Protein AF-0000000068151097 (afdb_homodimer)

InterPro domains:
  IPR016181 Acyl-CoA N-acyltransferase [SSF55729] (2-92)

Structure (mmCIF, N/CA/C/O backbone):
data_AF-0000000068151097-model_v1
#
loop_
_entity.id
_entity.type
_entity.pdbx_description
1 polymer 'GNAT family N-acetyltransferase'
#
loop_
_atom_site.group_PDB
_atom_site.id
_atom_site.type_symbol
_atom_site.label_atom_id
_atom_site.label_alt_id
_atom_site.label_comp_id
_atom_site.label_asym_id
_atom_site.label_entity_id
_atom_site.label_seq_id
_atom_site.pdbx_PDB_ins_code
_atom_site.Cartn_x
_atom_site.Cartn_y
_atom_site.Cartn_z
_atom_site.occupancy
_atom_site.B_iso_or_equiv
_atom_site.auth_seq_id
_atom_site.auth_comp_id
_atom_site.auth_asym_id
_atom_site.auth_atom_id
_atom_site.pdbx_PDB_model_num
ATOM 1 N N . MET A 1 1 ? -23.219 -37.625 -9.234 1 50.62 1 MET A N 1
ATOM 2 C CA . MET A 1 1 ? -22.891 -36.875 -8.016 1 50.62 1 MET A CA 1
ATOM 3 C C . MET A 1 1 ? -21.594 -36.094 -8.18 1 50.62 1 MET A C 1
ATOM 5 O O . MET A 1 1 ? -20.641 -36.594 -8.773 1 50.62 1 MET A O 1
ATOM 9 N N . SER A 1 2 ? -21.594 -34.75 -8.188 1 63.09 2 SER A N 1
ATOM 10 C CA . SER A 1 2 ? -20.422 -33.875 -8.266 1 63.09 2 SER A CA 1
ATOM 11 C C . SER A 1 2 ? -19.359 -34.281 -7.242 1 63.09 2 SER A C 1
ATOM 13 O O . SER A 1 2 ? -19.688 -34.594 -6.098 1 63.09 2 SER A O 1
ATOM 15 N N . ASP A 1 3 ? -18.156 -34.688 -7.863 1 87.25 3 ASP A N 1
ATOM 16 C CA . ASP A 1 3 ? -17.109 -35.25 -7.031 1 87.25 3 ASP A CA 1
ATOM 17 C C . ASP A 1 3 ? -15.82 -34.438 -7.121 1 87.25 3 ASP A C 1
ATOM 19 O O . ASP A 1 3 ? -15.484 -33.906 -8.188 1 87.25 3 ASP A O 1
ATOM 23 N N . ILE A 1 4 ? -15.273 -34.094 -6.012 1 95.06 4 ILE A N 1
ATOM 24 C CA . ILE A 1 4 ? -13.953 -33.469 -5.914 1 95.06 4 ILE A CA 1
ATOM 25 C C . ILE A 1 4 ? -12.914 -34.562 -5.586 1 95.06 4 ILE A C 1
ATOM 27 O O . ILE A 1 4 ? -13.078 -35.312 -4.637 1 95.06 4 ILE A O 1
ATOM 31 N N . ARG A 1 5 ? -11.906 -34.688 -6.445 1 94.81 5 ARG A N 1
ATOM 32 C CA . ARG A 1 5 ? -10.859 -35.656 -6.195 1 94.81 5 ARG A CA 1
ATOM 33 C C . ARG A 1 5 ? -9.492 -35.125 -6.629 1 94.81 5 ARG A C 1
ATOM 35 O O . ARG A 1 5 ? -9.414 -34.094 -7.297 1 94.81 5 ARG A O 1
ATOM 42 N N . SER A 1 6 ? -8.453 -35.844 -6.277 1 95.62 6 SER A N 1
ATOM 43 C CA . SER A 1 6 ? -7.086 -35.469 -6.617 1 95.62 6 SER A CA 1
ATOM 44 C C . SER A 1 6 ? -6.828 -35.594 -8.117 1 95.62 6 SER A C 1
ATOM 46 O O . SER A 1 6 ? -7.332 -36.531 -8.758 1 95.62 6 SER A O 1
ATOM 48 N N . LEU A 1 7 ? -6.055 -34.75 -8.625 1 96.44 7 LEU A N 1
ATOM 49 C CA . LEU A 1 7 ? -5.656 -34.75 -10.031 1 96.44 7 LEU A CA 1
ATOM 50 C C . LEU A 1 7 ? -4.871 -36.031 -10.359 1 96.44 7 LEU A C 1
ATOM 52 O O . LEU A 1 7 ? -3.961 -36.406 -9.617 1 96.44 7 LEU A O 1
ATOM 56 N N . ALA A 1 8 ? -5.266 -36.688 -11.398 1 94.75 8 ALA A N 1
ATOM 57 C CA . ALA A 1 8 ? -4.508 -37.812 -11.977 1 94.75 8 ALA A CA 1
ATOM 58 C C . ALA A 1 8 ? -3.877 -37.406 -13.305 1 94.75 8 ALA A C 1
ATOM 60 O O . ALA A 1 8 ? -4.324 -36.438 -13.945 1 94.75 8 ALA A O 1
ATOM 61 N N . VAL A 1 9 ? -2.854 -38.125 -13.68 1 95.62 9 VAL A N 1
ATOM 62 C CA . VAL A 1 9 ? -2.127 -37.812 -14.906 1 95.62 9 VAL A CA 1
ATOM 63 C C . VAL A 1 9 ? -3.09 -37.812 -16.094 1 95.62 9 VAL A C 1
ATOM 65 O O . VAL A 1 9 ? -2.965 -36.969 -17 1 95.62 9 VAL A O 1
ATOM 68 N N . GLU A 1 10 ? -4.047 -38.656 -16.047 1 95.69 10 GLU A N 1
ATOM 69 C CA . GLU A 1 10 ? -4.988 -38.844 -17.141 1 95.69 10 GLU A CA 1
ATOM 70 C C . GLU A 1 10 ? -5.922 -37.625 -17.266 1 95.69 10 GLU A C 1
ATOM 72 O O . GLU A 1 10 ? -6.586 -37.469 -18.297 1 95.69 10 GLU A O 1
ATOM 77 N N . ASP A 1 11 ? -5.977 -36.812 -16.25 1 96.69 11 ASP A N 1
ATOM 78 C CA . ASP A 1 11 ? -6.887 -35.688 -16.219 1 96.69 11 ASP A CA 1
ATOM 79 C C . ASP A 1 11 ? -6.262 -34.469 -16.922 1 96.69 11 ASP A C 1
ATOM 81 O O . ASP A 1 11 ? -6.957 -33.5 -17.219 1 96.69 11 ASP A O 1
ATOM 85 N N . ILE A 1 12 ? -4.969 -34.469 -17.219 1 97.31 12 ILE A N 1
ATOM 86 C CA . ILE A 1 12 ? -4.184 -33.281 -17.562 1 97.31 12 ILE A CA 1
ATOM 87 C C . ILE A 1 12 ? -4.699 -32.719 -18.875 1 97.31 12 ILE A C 1
ATOM 89 O O . ILE A 1 12 ? -4.863 -31.484 -19 1 97.31 12 ILE A O 1
ATOM 93 N N . PRO A 1 13 ? -5.016 -33.531 -19.891 1 96.44 13 PRO A N 1
ATOM 94 C CA . PRO A 1 13 ? -5.551 -32.938 -21.125 1 96.44 13 PRO A CA 1
ATOM 95 C C . PRO A 1 13 ? -6.867 -32.219 -20.906 1 96.44 13 PRO A C 1
ATOM 97 O O . PRO A 1 13 ? -7.082 -31.141 -21.484 1 96.44 13 PRO A O 1
ATOM 100 N N . ALA A 1 14 ? -7.723 -32.781 -20.094 1 95.5 14 ALA A N 1
ATOM 101 C CA . ALA A 1 14 ? -9 -32.125 -19.797 1 95.5 14 ALA A CA 1
ATOM 102 C C . ALA A 1 14 ? -8.789 -30.828 -19.047 1 95.5 14 ALA A C 1
ATOM 104 O O . ALA A 1 14 ? -9.492 -29.844 -19.281 1 95.5 14 ALA A O 1
ATOM 105 N N . VAL A 1 15 ? -7.84 -30.781 -18.094 1 96.5 15 VAL A N 1
ATOM 106 C CA . VAL A 1 15 ? -7.508 -29.578 -17.328 1 96.5 15 VAL A CA 1
ATOM 107 C C . VAL A 1 15 ? -6.953 -28.516 -18.266 1 96.5 15 VAL A C 1
ATOM 109 O O . VAL A 1 15 ? -7.301 -27.344 -18.156 1 96.5 15 VAL A O 1
ATOM 112 N N . ALA A 1 16 ? -6.117 -28.938 -19.219 1 96.56 16 ALA A N 1
ATOM 113 C CA . ALA A 1 16 ? -5.559 -28.016 -20.203 1 96.56 16 ALA A CA 1
ATOM 114 C C . ALA A 1 16 ? -6.66 -27.375 -21.031 1 96.56 16 ALA A C 1
ATOM 116 O O . ALA A 1 16 ? -6.609 -26.172 -21.328 1 96.56 16 ALA A O 1
ATOM 117 N N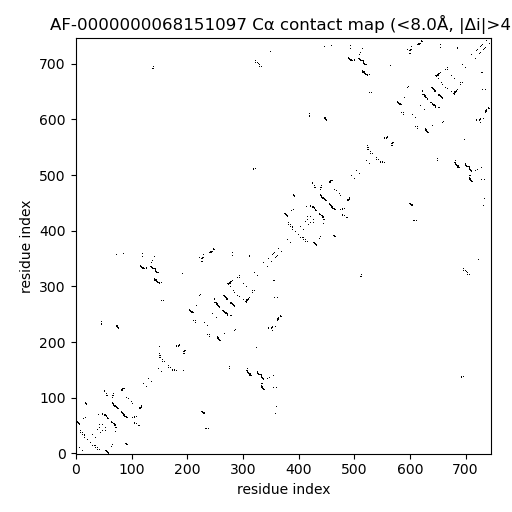 . ARG A 1 17 ? -7.625 -28.172 -21.438 1 95.06 17 ARG A N 1
ATOM 118 C CA . ARG A 1 17 ? -8.75 -27.656 -22.203 1 95.06 17 ARG A CA 1
ATOM 119 C C . ARG A 1 17 ? -9.555 -26.641 -21.391 1 95.06 17 ARG A C 1
ATOM 121 O O . ARG A 1 17 ? -9.969 -25.609 -21.906 1 95.06 17 ARG A O 1
ATOM 128 N N . LEU A 1 18 ? -9.734 -27 -20.156 1 93.75 18 LEU A N 1
ATOM 129 C CA . LEU A 1 18 ? -10.445 -26.094 -19.25 1 93.75 18 LEU A CA 1
ATOM 130 C C . LEU A 1 18 ? -9.711 -24.766 -19.109 1 93.75 18 LEU A C 1
ATOM 132 O O . LEU A 1 18 ? -10.328 -23.703 -19.094 1 93.75 18 LEU A O 1
ATOM 136 N N . PHE A 1 19 ? -8.391 -24.859 -18.969 1 93.75 19 PHE A N 1
ATOM 137 C CA . PHE A 1 19 ? -7.547 -23.672 -18.859 1 93.75 19 PHE A CA 1
ATOM 138 C C . PHE A 1 19 ? -7.715 -22.766 -20.062 1 93.75 19 PHE A C 1
ATOM 140 O O . PHE A 1 19 ? -7.887 -21.547 -19.922 1 93.75 19 PHE A O 1
ATOM 147 N N . GLN A 1 20 ? -7.684 -23.312 -21.25 1 90.62 20 GLN A N 1
ATOM 148 C CA . GLN A 1 20 ? -7.848 -22.562 -22.5 1 90.62 20 GLN A CA 1
ATOM 149 C C . GLN A 1 20 ? -9.227 -21.906 -22.562 1 90.62 20 GLN A C 1
ATOM 151 O O . GLN A 1 20 ? -9.336 -20.734 -22.922 1 90.62 20 GLN A O 1
ATOM 156 N N . LYS A 1 21 ? -10.125 -22.625 -22.156 1 89.31 21 LYS A N 1
ATOM 157 C CA . LYS A 1 21 ? -11.5 -22.125 -22.219 1 89.31 21 LYS A CA 1
ATOM 158 C C . LYS A 1 21 ? -11.727 -20.984 -21.234 1 89.31 21 LYS A C 1
ATOM 160 O O . LYS A 1 21 ? -12.266 -19.938 -21.594 1 89.31 21 LYS A O 1
ATOM 165 N N . VAL A 1 22 ? -11.258 -21.172 -20.016 1 87.06 22 VAL A N 1
ATOM 166 C CA . VAL A 1 22 ? -11.609 -20.266 -18.922 1 87.06 22 VAL A CA 1
ATOM 167 C C . VAL A 1 22 ? -10.688 -19.062 -18.938 1 87.06 22 VAL A C 1
ATOM 169 O O . VAL A 1 22 ? -11.133 -17.922 -18.766 1 87.06 22 VAL A O 1
ATOM 172 N N . PHE A 1 23 ? -9.391 -19.25 -19.156 1 85.5 23 PHE A N 1
ATOM 173 C CA . PHE A 1 23 ? -8.445 -18.156 -18.984 1 85.5 23 PHE A CA 1
ATOM 174 C C . PHE A 1 23 ? -8.062 -17.547 -20.328 1 85.5 23 PHE A C 1
ATOM 176 O O . PHE A 1 23 ? -7.703 -16.375 -20.422 1 85.5 23 PHE A O 1
ATOM 183 N N . ARG A 1 24 ? -8.172 -18.344 -21.375 1 81.5 24 ARG A N 1
ATOM 184 C CA . ARG A 1 24 ? -7.734 -17.844 -22.688 1 81.5 24 ARG A CA 1
ATOM 185 C C . ARG A 1 24 ? -8.914 -17.656 -23.625 1 81.5 24 ARG A C 1
ATOM 187 O O . ARG A 1 24 ? -8.742 -17.234 -24.766 1 81.5 24 ARG A O 1
ATOM 194 N N . ASN A 1 25 ? -10.094 -17.984 -23.188 1 85.38 25 ASN A N 1
ATOM 195 C CA . ASN A 1 25 ? -11.312 -17.859 -23.984 1 85.38 25 ASN A CA 1
ATOM 196 C C . ASN A 1 25 ? -11.156 -18.516 -25.344 1 85.38 25 ASN A C 1
ATOM 198 O O . ASN A 1 25 ? -11.477 -17.906 -26.375 1 85.38 25 ASN A O 1
ATOM 202 N N . SER A 1 26 ? -10.516 -19.578 -25.375 1 83.25 26 SER A N 1
ATOM 203 C CA . SER A 1 26 ? -10.25 -20.328 -26.609 1 83.25 26 SER A CA 1
ATOM 204 C C . SER A 1 26 ? -10.875 -21.719 -26.562 1 83.25 26 SER A C 1
ATOM 206 O O . SER A 1 26 ? -10.82 -22.391 -25.531 1 83.25 26 SER A O 1
ATOM 208 N N . ALA A 1 27 ? -11.461 -22.062 -27.641 1 85.75 27 ALA A N 1
ATOM 209 C CA . ALA A 1 27 ? -12.023 -23.406 -27.781 1 85.75 27 ALA A CA 1
ATOM 210 C C . ALA A 1 27 ? -11.062 -24.328 -28.5 1 85.75 27 ALA A C 1
ATOM 212 O O . ALA A 1 27 ? -11.367 -25.516 -28.719 1 85.75 27 ALA A O 1
ATOM 213 N N . GLU A 1 28 ? -9.961 -23.797 -28.781 1 87.06 28 GLU A N 1
ATOM 214 C CA . GLU A 1 28 ? -8.961 -24.578 -29.5 1 87.06 28 GLU A CA 1
ATOM 215 C C . GLU A 1 28 ? -8.344 -25.641 -28.594 1 87.06 28 GLU A C 1
ATOM 217 O O . GLU A 1 28 ? -8.266 -25.469 -27.375 1 87.06 28 GLU A O 1
ATOM 222 N N . GLU A 1 29 ? -8.016 -26.688 -29.281 1 91.38 29 GLU A N 1
ATOM 223 C CA . GLU A 1 29 ? -7.312 -27.734 -28.531 1 91.38 29 GLU A CA 1
ATOM 224 C C . GLU A 1 29 ? -5.977 -27.234 -28 1 91.38 29 GLU A C 1
ATOM 226 O O . GLU A 1 29 ? -5.227 -26.562 -28.719 1 91.38 29 GLU A O 1
ATOM 231 N N . PRO A 1 30 ? -5.727 -27.531 -26.75 1 93.38 30 PRO A N 1
ATOM 232 C CA . PRO A 1 30 ? -4.449 -27.094 -26.188 1 93.38 30 PRO A CA 1
ATOM 233 C C . PRO A 1 30 ? -3.248 -27.734 -26.875 1 93.38 30 PRO A C 1
ATOM 235 O O . PRO A 1 30 ? -3.287 -28.922 -27.219 1 93.38 30 PRO A O 1
ATOM 238 N N . PRO A 1 31 ? -2.229 -26.938 -27.078 1 93.06 31 PRO A N 1
ATOM 239 C CA . PRO A 1 31 ? -1.005 -27.516 -27.656 1 93.06 31 PRO A CA 1
ATOM 240 C C . PRO A 1 31 ? -0.41 -28.609 -26.766 1 93.06 31 PRO A C 1
ATOM 242 O O . PRO A 1 31 ? -0.466 -28.516 -25.547 1 93.06 31 PRO A O 1
ATOM 245 N N . PRO A 1 32 ? 0.179 -29.625 -27.422 1 94.81 32 PRO A N 1
ATOM 246 C CA . PRO A 1 32 ? 0.792 -30.719 -26.656 1 94.81 32 PRO A CA 1
ATOM 247 C C . PRO A 1 32 ? 1.829 -30.219 -25.641 1 94.81 32 PRO A C 1
ATOM 249 O O . PRO A 1 32 ? 1.938 -30.766 -24.547 1 94.81 32 PRO A O 1
ATOM 252 N N . ALA A 1 33 ? 2.512 -29.203 -26.031 1 94.5 33 ALA A N 1
ATOM 253 C CA . ALA A 1 33 ? 3.531 -28.641 -25.141 1 94.5 33 ALA A CA 1
ATOM 254 C C . ALA A 1 33 ? 2.908 -28.094 -23.875 1 94.5 33 ALA A C 1
ATOM 256 O O . ALA A 1 33 ? 3.508 -28.156 -22.797 1 94.5 33 ALA A O 1
ATOM 257 N N . PHE A 1 34 ? 1.778 -27.578 -24.062 1 95.38 34 PHE A N 1
ATOM 258 C CA . PHE A 1 34 ? 1.078 -27.031 -22.906 1 95.38 34 PHE A CA 1
ATOM 259 C C . PHE A 1 34 ? 0.619 -28.156 -21.969 1 95.38 34 PHE A C 1
ATOM 261 O O . PHE A 1 34 ? 0.739 -28.031 -20.75 1 95.38 34 PHE A O 1
ATOM 268 N N . ILE A 1 35 ? 0.115 -29.219 -22.5 1 96.56 35 ILE A N 1
ATOM 269 C CA . ILE A 1 35 ? -0.31 -30.391 -21.734 1 96.56 35 ILE A CA 1
ATOM 270 C C . ILE A 1 35 ? 0.879 -30.953 -20.953 1 96.56 35 ILE A C 1
ATOM 272 O O . ILE A 1 35 ? 0.773 -31.25 -19.766 1 96.56 35 ILE A O 1
ATOM 276 N N . GLU A 1 36 ? 1.974 -31.047 -21.672 1 96 36 GLU A N 1
ATOM 277 C CA . GLU A 1 36 ? 3.189 -31.547 -21.031 1 96 36 GLU A CA 1
ATOM 278 C C . GLU A 1 36 ? 3.65 -30.641 -19.906 1 96 36 GLU A C 1
ATOM 280 O O . GLU A 1 36 ? 4.105 -31.109 -18.859 1 96 36 GLU A O 1
ATOM 285 N N . TYR A 1 37 ? 3.543 -29.391 -20.156 1 96.38 37 TYR A N 1
ATOM 286 C CA . TYR A 1 37 ? 3.977 -28.438 -19.141 1 96.38 37 TYR A CA 1
ATOM 287 C C . TYR A 1 37 ? 3.119 -28.547 -17.891 1 96.38 37 TYR A C 1
ATOM 289 O O . TYR A 1 37 ? 3.637 -28.5 -16.766 1 96.38 37 TYR A O 1
ATOM 297 N N . LEU A 1 38 ? 1.803 -28.656 -18.047 1 96.62 38 LEU A N 1
ATOM 298 C CA . LEU A 1 38 ? 0.913 -28.797 -16.906 1 96.62 38 LEU A CA 1
ATOM 299 C C . LEU A 1 38 ? 1.241 -30.047 -16.109 1 96.62 38 LEU A C 1
ATOM 301 O O . LEU A 1 38 ? 1.192 -30.031 -14.875 1 96.62 38 LEU A O 1
ATOM 305 N N . ARG A 1 39 ? 1.545 -31.094 -16.828 1 96.31 39 ARG A N 1
ATOM 306 C CA . ARG A 1 39 ? 1.945 -32.312 -16.141 1 96.31 39 ARG A CA 1
ATOM 307 C C . ARG A 1 39 ? 3.201 -32.094 -15.312 1 96.31 39 ARG A C 1
ATOM 309 O O . ARG A 1 39 ? 3.262 -32.531 -14.148 1 96.31 39 ARG A O 1
ATOM 316 N N . GLN A 1 40 ? 4.168 -31.438 -15.898 1 95.25 40 GLN A N 1
ATOM 317 C CA . GLN A 1 40 ? 5.414 -31.156 -15.203 1 95.25 40 GLN A CA 1
ATOM 318 C C . GLN A 1 40 ? 5.172 -30.266 -13.984 1 95.25 40 GLN A C 1
ATOM 320 O O . GLN A 1 40 ? 5.723 -30.516 -12.906 1 95.25 40 GLN A O 1
ATOM 325 N N . LEU A 1 41 ? 4.355 -29.25 -14.141 1 95.88 41 LEU A N 1
ATOM 326 C CA . LEU A 1 41 ? 4.125 -28.234 -13.125 1 95.88 41 LEU A CA 1
ATOM 327 C C . LEU A 1 41 ? 3.412 -28.828 -11.914 1 95.88 41 LEU A C 1
ATOM 329 O O . LEU A 1 41 ? 3.773 -28.531 -10.773 1 95.88 41 LEU A O 1
ATOM 333 N N . TYR A 1 42 ? 2.443 -29.766 -12.156 1 96.12 42 TYR A N 1
ATOM 334 C CA . TYR A 1 42 ? 1.538 -30.141 -11.078 1 96.12 42 TYR A CA 1
ATOM 335 C C . TYR A 1 42 ? 1.849 -31.547 -10.57 1 96.12 42 TYR A C 1
ATOM 337 O O . TYR A 1 42 ? 1.416 -31.922 -9.477 1 96.12 42 TYR A O 1
ATOM 345 N N . ILE A 1 43 ? 2.594 -32.312 -11.336 1 94.19 43 ILE A N 1
ATOM 346 C CA . ILE A 1 43 ? 2.75 -33.719 -10.945 1 94.19 43 ILE A CA 1
ATOM 347 C C . ILE A 1 43 ? 4.234 -34.062 -10.805 1 94.19 43 ILE A C 1
ATOM 349 O O . ILE A 1 43 ? 4.676 -34.531 -9.75 1 94.19 43 ILE A O 1
ATOM 353 N N . ASP A 1 44 ? 5.008 -33.625 -11.766 1 93.38 44 ASP A N 1
ATOM 354 C CA . ASP A 1 44 ? 6.344 -34.219 -11.883 1 93.38 44 ASP A CA 1
ATOM 355 C C . ASP A 1 44 ? 7.395 -33.312 -11.25 1 93.38 44 ASP A C 1
ATOM 357 O O . ASP A 1 44 ? 8.5 -33.75 -10.938 1 93.38 44 ASP A O 1
ATOM 361 N N . ALA A 1 45 ? 7.109 -32.094 -11.039 1 92.75 45 ALA A N 1
ATOM 362 C CA . ALA A 1 45 ? 8.109 -31.125 -10.602 1 92.75 45 ALA A CA 1
ATOM 363 C C . ALA A 1 45 ? 8.695 -31.516 -9.25 1 92.75 45 ALA A C 1
ATOM 365 O O . ALA A 1 45 ? 7.992 -32.062 -8.398 1 92.75 45 ALA A O 1
ATOM 366 N N . PRO A 1 46 ? 9.977 -31.203 -9.07 1 93.5 46 PRO A N 1
ATOM 367 C CA . PRO A 1 46 ? 10.578 -31.453 -7.754 1 93.5 46 PRO A CA 1
ATOM 368 C C . PRO A 1 46 ? 9.852 -30.719 -6.633 1 93.5 46 PRO A C 1
ATOM 370 O O . PRO A 1 46 ? 9.414 -29.578 -6.816 1 93.5 46 PRO A O 1
ATOM 373 N N . GLY A 1 47 ? 9.719 -31.422 -5.539 1 90.25 47 GLY A N 1
ATOM 374 C CA . GLY A 1 47 ? 9.117 -30.797 -4.375 1 90.25 47 GLY A CA 1
ATOM 375 C C . GLY A 1 47 ? 7.625 -31.031 -4.27 1 90.25 47 GLY A C 1
ATOM 376 O O . GLY A 1 47 ? 7.008 -30.719 -3.25 1 90.25 47 GLY A O 1
ATOM 377 N N . ASN A 1 48 ? 7.082 -31.578 -5.328 1 89.56 48 ASN A N 1
ATOM 378 C CA . ASN A 1 48 ? 5.656 -31.891 -5.262 1 89.56 48 ASN A CA 1
ATOM 379 C C . ASN A 1 48 ? 5.348 -32.906 -4.176 1 89.56 48 ASN A C 1
ATOM 381 O O . ASN A 1 48 ? 6.086 -33.875 -4.004 1 89.56 48 ASN A O 1
ATOM 385 N N . ASP A 1 49 ? 4.402 -32.625 -3.4 1 90.19 49 ASP A N 1
ATOM 386 C CA . ASP A 1 49 ? 3.916 -33.5 -2.326 1 90.19 49 ASP A CA 1
ATOM 387 C C . ASP A 1 49 ? 2.701 -34.312 -2.775 1 90.19 49 ASP A C 1
ATOM 389 O O . ASP A 1 49 ? 1.65 -33.75 -3.08 1 90.19 49 ASP A O 1
ATOM 393 N N . PRO A 1 50 ? 2.77 -35.594 -2.76 1 88.31 50 PRO A N 1
ATOM 394 C CA . PRO A 1 50 ? 1.663 -36.438 -3.244 1 88.31 50 PRO A CA 1
ATOM 395 C C . PRO A 1 50 ? 0.4 -36.281 -2.398 1 88.31 50 PRO A C 1
ATOM 397 O O . PRO A 1 50 ? -0.692 -36.625 -2.846 1 88.31 50 PRO A O 1
ATOM 400 N N . GLU A 1 51 ? 0.538 -35.781 -1.235 1 92.94 51 GLU A N 1
ATOM 401 C CA . GLU A 1 51 ? -0.624 -35.625 -0.367 1 92.94 51 GLU A CA 1
ATOM 402 C C . GLU A 1 51 ? -1.317 -34.281 -0.624 1 92.94 51 GLU A C 1
ATOM 404 O O . GLU A 1 51 ? -2.449 -34.062 -0.186 1 92.94 51 GLU A O 1
ATOM 409 N N . ILE A 1 52 ? -0.568 -33.344 -1.228 1 94.25 52 ILE A N 1
ATOM 410 C CA . ILE A 1 52 ? -1.107 -32.031 -1.56 1 94.25 52 ILE A CA 1
ATOM 411 C C . ILE A 1 52 ? -1.152 -31.859 -3.076 1 94.25 52 ILE A C 1
ATOM 413 O O . ILE A 1 52 ? -0.257 -31.25 -3.664 1 94.25 52 ILE A O 1
ATOM 417 N N . ARG A 1 53 ? -2.156 -32.469 -3.699 1 91.44 53 ARG A N 1
ATOM 418 C CA . ARG A 1 53 ? -2.297 -32.406 -5.152 1 91.44 53 ARG A CA 1
ATOM 419 C C . ARG A 1 53 ? -3.383 -31.438 -5.566 1 91.44 53 ARG A C 1
ATOM 421 O O . ARG A 1 53 ? -4.289 -31.125 -4.785 1 91.44 53 ARG A O 1
ATOM 428 N N . PRO A 1 54 ? -3.211 -30.953 -6.777 1 97.25 54 PRO A N 1
ATOM 429 C CA . PRO A 1 54 ? -4.355 -30.234 -7.344 1 97.25 54 PRO A CA 1
ATOM 430 C C . PRO A 1 54 ? -5.633 -31.062 -7.34 1 97.25 54 PRO A C 1
ATOM 432 O O . PRO A 1 54 ? -5.578 -32.281 -7.227 1 97.25 54 PRO A O 1
ATOM 435 N N . LEU A 1 55 ? -6.734 -30.375 -7.391 1 97.62 55 LEU A N 1
ATOM 436 C CA . LEU A 1 55 ? -8.023 -31.062 -7.332 1 97.62 55 LEU A CA 1
ATOM 437 C C . LEU A 1 55 ? -8.836 -30.797 -8.594 1 97.62 55 LEU A C 1
ATOM 439 O O . LEU A 1 55 ? -8.75 -29.719 -9.18 1 97.62 55 LEU A O 1
ATOM 443 N N . VAL A 1 56 ? -9.562 -31.781 -8.984 1 96.69 56 VAL A N 1
ATOM 444 C CA . VAL A 1 56 ? -10.477 -31.641 -10.117 1 96.69 56 VAL A CA 1
ATOM 445 C C . VAL A 1 56 ? -11.914 -31.859 -9.648 1 96.69 56 VAL A C 1
ATOM 447 O O . VAL A 1 56 ? -12.156 -32.594 -8.688 1 96.69 56 VAL A O 1
ATOM 450 N N . TYR A 1 57 ? -12.758 -31.109 -10.211 1 95 57 TYR A N 1
ATOM 451 C CA . TYR A 1 57 ? -14.195 -31.234 -10.008 1 95 57 TYR A CA 1
ATOM 452 C C . TYR A 1 57 ? -14.859 -31.859 -11.227 1 95 57 TYR A C 1
ATOM 454 O O . TYR A 1 57 ? -14.742 -31.344 -12.344 1 95 57 TYR A O 1
ATOM 462 N N . SER A 1 58 ? -15.539 -33.031 -11.023 1 91.25 58 SER A N 1
ATOM 463 C CA . SER A 1 58 ? -16.281 -33.688 -12.094 1 91.25 58 SER A CA 1
ATOM 464 C C . SER A 1 58 ? -17.781 -33.469 -11.945 1 91.25 58 SER A C 1
ATOM 466 O O . SER A 1 58 ? -18.328 -33.625 -10.844 1 91.25 58 SER A O 1
ATOM 468 N N . ASN A 1 59 ? -18.297 -33.062 -13.07 1 85.19 59 ASN A N 1
ATOM 469 C CA . ASN A 1 59 ? -19.734 -32.875 -13.039 1 85.19 59 ASN A CA 1
ATOM 470 C C . ASN A 1 59 ? -20.484 -34.188 -13.109 1 85.19 59 ASN A C 1
ATOM 472 O O . ASN A 1 59 ? -19.875 -35.25 -13.055 1 85.19 59 ASN A O 1
ATOM 476 N N . ASP A 1 60 ? -21.875 -34.094 -13.242 1 80.5 60 ASP A N 1
ATOM 477 C CA . ASP A 1 60 ? -22.75 -35.25 -13.203 1 80.5 60 ASP A CA 1
ATOM 478 C C . ASP A 1 60 ? -22.484 -36.188 -14.391 1 80.5 60 ASP A C 1
ATOM 480 O O . ASP A 1 60 ? -22.703 -37.406 -14.297 1 80.5 60 ASP A O 1
ATOM 484 N N . ASP A 1 61 ? -21.953 -35.688 -15.461 1 82.88 61 ASP A N 1
ATOM 485 C CA . ASP A 1 61 ? -21.688 -36.469 -16.672 1 82.88 61 ASP A CA 1
ATOM 486 C C . ASP A 1 61 ? -20.281 -37.062 -16.625 1 82.88 61 ASP A C 1
ATOM 488 O O . ASP A 1 61 ? -19.844 -37.688 -17.594 1 82.88 61 ASP A O 1
ATOM 492 N N . GLY A 1 62 ? -19.547 -36.812 -15.547 1 82.56 62 GLY A N 1
ATOM 493 C CA . GLY A 1 62 ? -18.203 -37.312 -15.391 1 82.56 62 GLY A CA 1
ATOM 494 C C . GLY A 1 62 ? -17.141 -36.469 -16.047 1 82.56 62 GLY A C 1
ATOM 495 O O . GLY A 1 62 ? -15.969 -36.844 -16.078 1 82.56 62 GLY A O 1
ATOM 496 N N . ARG A 1 63 ? -17.531 -35.469 -16.625 1 89.19 63 ARG A N 1
ATOM 497 C CA . ARG A 1 63 ? -16.594 -34.531 -17.281 1 89.19 63 ARG A CA 1
ATOM 498 C C . ARG A 1 63 ? -16 -33.562 -16.281 1 89.19 63 ARG A C 1
ATOM 500 O O . ARG A 1 63 ? -16.703 -33.062 -15.391 1 89.19 63 ARG A O 1
ATOM 507 N N . ILE A 1 64 ? -14.672 -33.312 -16.422 1 92.94 64 ILE A N 1
ATOM 508 C CA . ILE A 1 64 ? -13.992 -32.344 -15.562 1 92.94 64 ILE A CA 1
ATOM 509 C C . ILE A 1 64 ? -14.453 -30.938 -15.898 1 92.94 64 ILE A C 1
ATOM 511 O O . ILE A 1 64 ? -14.289 -30.469 -17.031 1 92.94 64 ILE A O 1
ATOM 515 N N . SER A 1 65 ? -15.062 -30.281 -14.906 1 93.44 65 SER A N 1
ATOM 516 C CA . SER A 1 65 ? -15.594 -28.938 -15.133 1 93.44 65 SER A CA 1
ATOM 517 C C . SER A 1 65 ? -14.992 -27.938 -14.156 1 93.44 65 SER A C 1
ATOM 519 O O . SER A 1 65 ? -15.367 -26.75 -14.156 1 93.44 65 SER A O 1
ATOM 521 N N . GLY A 1 66 ? -14.133 -28.375 -13.328 1 95.44 66 GLY A N 1
ATOM 522 C CA . GLY A 1 66 ? -13.438 -27.5 -12.398 1 95.44 66 GLY A CA 1
ATOM 523 C C . GLY A 1 66 ? -12.047 -27.984 -12.047 1 95.44 66 GLY A C 1
ATOM 524 O O . GLY A 1 66 ? -11.75 -29.172 -12.18 1 95.44 66 GLY A O 1
ATOM 525 N N . PHE A 1 67 ? -11.266 -27.125 -11.617 1 96.81 67 PHE A N 1
ATOM 526 C CA . PHE A 1 67 ? -9.883 -27.422 -11.289 1 96.81 67 PHE A CA 1
ATOM 527 C C . PHE A 1 67 ? -9.312 -26.359 -10.336 1 96.81 67 PHE A C 1
ATOM 529 O O . PHE A 1 67 ? -9.617 -25.172 -10.469 1 96.81 67 PHE A O 1
ATOM 536 N N . VAL A 1 68 ? -8.539 -26.766 -9.312 1 97.31 68 VAL A N 1
ATOM 537 C CA . VAL A 1 68 ? -7.723 -25.891 -8.484 1 97.31 68 VAL A CA 1
ATOM 538 C C . VAL A 1 68 ? -6.289 -26.406 -8.43 1 97.31 68 VAL A C 1
ATOM 540 O O . VAL A 1 68 ? -6.047 -27.547 -8.031 1 97.31 68 VAL A O 1
ATOM 543 N N . GLY A 1 69 ? -5.363 -25.609 -8.953 1 96.88 69 GLY A N 1
ATOM 544 C CA . GLY A 1 69 ? -3.957 -25.984 -8.93 1 96.88 69 GLY A CA 1
ATOM 545 C C . GLY A 1 69 ? -3.334 -25.891 -7.555 1 96.88 69 GLY A C 1
ATOM 546 O O . GLY A 1 69 ? -3.758 -25.078 -6.73 1 96.88 69 GLY A O 1
ATOM 547 N N . ALA A 1 70 ? -2.332 -26.703 -7.324 1 96.56 70 ALA A N 1
ATOM 548 C CA . ALA A 1 70 ? -1.576 -26.688 -6.074 1 96.56 70 ALA A CA 1
ATOM 549 C C . ALA A 1 70 ? -0.108 -27.031 -6.32 1 96.56 70 ALA A C 1
ATOM 551 O O . ALA A 1 70 ? 0.208 -28.094 -6.855 1 96.56 70 ALA A O 1
ATOM 552 N N . ASN A 1 71 ? 0.742 -26.094 -5.988 1 96.12 71 ASN A N 1
ATOM 553 C CA . ASN A 1 71 ? 2.174 -26.375 -5.898 1 96.12 71 ASN A CA 1
ATOM 554 C C . ASN A 1 71 ? 2.656 -26.359 -4.449 1 96.12 71 ASN A C 1
ATOM 556 O O . ASN A 1 71 ? 2.232 -25.516 -3.656 1 96.12 71 ASN A O 1
ATOM 560 N N . THR A 1 72 ? 3.471 -27.312 -4.18 1 96.56 72 THR A N 1
ATOM 561 C CA . THR A 1 72 ? 3.922 -27.422 -2.797 1 96.56 72 THR A CA 1
ATOM 562 C C . THR A 1 72 ? 5.258 -26.703 -2.613 1 96.56 72 THR A C 1
ATOM 564 O O . THR A 1 72 ? 6.094 -26.688 -3.521 1 96.56 72 THR A O 1
ATOM 567 N N . LEU A 1 73 ? 5.41 -26.125 -1.517 1 96.62 73 LEU A N 1
ATOM 568 C CA . LEU A 1 73 ? 6.641 -25.453 -1.117 1 96.62 73 LEU A CA 1
ATOM 569 C C . LEU A 1 73 ? 6.965 -25.734 0.347 1 96.62 73 LEU A C 1
ATOM 571 O O . LEU A 1 73 ? 6.195 -25.359 1.238 1 96.62 73 LEU A O 1
ATOM 575 N N . ALA A 1 74 ? 8.086 -26.438 0.504 1 96.06 74 ALA A N 1
ATOM 576 C CA . ALA A 1 74 ? 8.555 -26.562 1.883 1 96.06 74 ALA A CA 1
ATOM 577 C C . ALA A 1 74 ? 8.984 -25.203 2.436 1 96.06 74 ALA A C 1
ATOM 579 O O . ALA A 1 74 ? 9.633 -24.422 1.738 1 96.06 74 ALA A O 1
ATOM 580 N N . MET A 1 75 ? 8.516 -24.906 3.66 1 97.06 75 MET A N 1
ATOM 581 C CA . MET A 1 75 ? 8.875 -23.656 4.336 1 97.06 75 MET A CA 1
ATOM 582 C C . MET A 1 75 ? 9.25 -23.922 5.793 1 97.06 75 MET A C 1
ATOM 584 O O . MET A 1 75 ? 9.195 -25.062 6.254 1 97.06 75 MET A O 1
ATOM 588 N N . THR A 1 76 ? 9.781 -22.938 6.434 1 97.56 76 THR A N 1
ATOM 589 C CA . THR A 1 76 ? 10.047 -23 7.867 1 97.56 76 THR A CA 1
ATOM 590 C C . THR A 1 76 ? 9.445 -21.797 8.586 1 97.56 76 THR A C 1
ATOM 592 O O . THR A 1 76 ? 9.32 -20.719 7.996 1 97.56 76 THR A O 1
ATOM 595 N N . TYR A 1 77 ? 8.969 -22.016 9.719 1 97.69 77 TYR A N 1
ATOM 596 C CA . TYR A 1 77 ? 8.562 -20.969 10.648 1 97.69 77 TYR A CA 1
ATOM 597 C C . TYR A 1 77 ? 9.414 -21 11.914 1 97.69 77 TYR A C 1
ATOM 599 O O . TYR A 1 77 ? 9.227 -21.859 12.773 1 97.69 77 TYR A O 1
ATOM 607 N N . ARG A 1 78 ? 10.281 -20.078 12.039 1 94.25 78 ARG A N 1
ATOM 608 C CA . ARG A 1 78 ? 11.227 -20.047 13.148 1 94.25 78 ARG A CA 1
ATOM 609 C C . ARG A 1 78 ? 11.914 -21.406 13.32 1 94.25 78 ARG A C 1
ATOM 611 O O . ARG A 1 78 ? 11.984 -21.938 14.43 1 94.25 78 ARG A O 1
ATOM 618 N N . GLY A 1 79 ? 12.25 -21.969 12.242 1 91.75 79 GLY A N 1
ATOM 619 C CA . GLY A 1 79 ? 13.008 -23.219 12.258 1 91.75 79 GLY A CA 1
ATOM 620 C C . GLY A 1 79 ? 12.133 -24.453 12.141 1 91.75 79 GLY A C 1
ATOM 621 O O . GLY A 1 79 ? 12.609 -25.531 11.781 1 91.75 79 GLY A O 1
ATOM 622 N N . ARG A 1 80 ? 10.898 -24.375 12.453 1 96.75 80 ARG A N 1
ATOM 623 C CA . ARG A 1 80 ? 9.977 -25.5 12.359 1 96.75 80 ARG A CA 1
ATOM 624 C C . ARG A 1 80 ? 9.539 -25.734 10.914 1 96.75 80 ARG A C 1
ATOM 626 O O . ARG A 1 80 ? 9.094 -24.797 10.234 1 96.75 80 ARG A O 1
ATOM 633 N N . PRO A 1 81 ? 9.594 -26.938 10.453 1 96.81 81 PRO A N 1
ATOM 634 C CA . PRO A 1 81 ? 9.203 -27.219 9.07 1 96.81 81 PRO A CA 1
ATOM 635 C C . PRO A 1 81 ? 7.703 -27.078 8.836 1 96.81 81 PRO A C 1
ATOM 637 O O . PRO A 1 81 ? 6.898 -27.422 9.703 1 96.81 81 PRO A O 1
ATOM 640 N N . LEU A 1 82 ? 7.383 -26.484 7.727 1 97.5 82 LEU A N 1
ATOM 641 C CA . LEU A 1 82 ? 6 -26.297 7.297 1 97.5 82 LEU A CA 1
ATOM 642 C C . LEU A 1 82 ? 5.785 -26.859 5.895 1 97.5 82 LEU A C 1
ATOM 644 O O . LEU A 1 82 ? 6.68 -26.781 5.051 1 97.5 82 LEU A O 1
ATOM 648 N N . ARG A 1 83 ? 4.648 -27.453 5.703 1 97.31 83 ARG A N 1
ATOM 649 C CA . ARG A 1 83 ? 4.184 -27.766 4.355 1 97.31 83 ARG A CA 1
ATOM 650 C C . ARG A 1 83 ? 3.258 -26.672 3.824 1 97.31 83 ARG A C 1
ATOM 652 O O . ARG A 1 83 ? 2.164 -26.469 4.355 1 97.31 83 ARG A O 1
ATOM 659 N N . ALA A 1 84 ? 3.732 -26.031 2.812 1 97.88 84 ALA A N 1
ATOM 660 C CA . ALA A 1 84 ? 2.9 -24.984 2.227 1 97.88 84 ALA A CA 1
ATOM 661 C C . ALA A 1 84 ? 2.365 -25.406 0.861 1 97.88 84 ALA A C 1
ATOM 663 O O . ALA A 1 84 ? 2.998 -26.188 0.157 1 97.88 84 ALA A O 1
ATOM 664 N N . ALA A 1 85 ? 1.183 -24.984 0.573 1 98.06 85 ALA A N 1
ATOM 665 C CA . ALA A 1 85 ? 0.557 -25.203 -0.726 1 98.06 85 ALA A CA 1
ATOM 666 C C . ALA A 1 85 ? 0.215 -23.891 -1.414 1 98.06 85 ALA A C 1
ATOM 668 O O . ALA A 1 85 ? -0.483 -23.047 -0.845 1 98.06 85 ALA A O 1
ATOM 669 N N . ILE A 1 86 ? 0.711 -23.672 -2.564 1 97.81 86 ILE A N 1
ATOM 670 C CA . ILE A 1 86 ? 0.44 -22.484 -3.367 1 97.81 86 ILE A CA 1
ATOM 671 C C . ILE A 1 86 ? -0.736 -22.766 -4.305 1 97.81 86 ILE A C 1
ATOM 673 O O . ILE A 1 86 ? -0.655 -23.625 -5.184 1 97.81 86 ILE A O 1
ATOM 677 N N . CYS A 1 87 ? -1.74 -22.031 -4.035 1 97.25 87 CYS A N 1
ATOM 678 C CA . CYS A 1 87 ? -2.975 -22.188 -4.797 1 97.25 87 CYS A CA 1
ATOM 679 C C . CYS A 1 87 ? -2.934 -21.359 -6.074 1 97.25 87 CYS A C 1
ATOM 681 O O . CYS A 1 87 ? -2.607 -20.172 -6.043 1 97.25 87 CYS A O 1
ATOM 683 N N . GLY A 1 88 ? -3.234 -22 -7.16 1 93.88 88 GLY A N 1
ATOM 684 C CA . GLY A 1 88 ? -3.309 -21.297 -8.43 1 93.88 88 GLY A CA 1
ATOM 685 C C . GLY A 1 88 ? -4.324 -21.891 -9.383 1 93.88 88 GLY A C 1
ATOM 686 O O . GLY A 1 88 ? -4.871 -22.969 -9.125 1 93.88 88 GLY A O 1
ATOM 687 N N . SER A 1 89 ? -4.699 -21.141 -10.414 1 92.5 89 SER A N 1
ATOM 688 C CA . SER A 1 89 ? -5.52 -21.609 -11.523 1 92.5 89 SER A CA 1
ATOM 689 C C . SER A 1 89 ? -6.852 -22.172 -11.031 1 92.5 89 SER A C 1
ATOM 691 O O . SER A 1 89 ? -7.234 -23.281 -11.391 1 92.5 89 SER A O 1
ATOM 693 N N . LEU A 1 90 ? -7.496 -21.469 -10.172 1 93.88 90 LEU A N 1
ATOM 694 C CA . LEU A 1 90 ? -8.852 -21.859 -9.797 1 93.88 90 LEU A CA 1
ATOM 695 C C . LEU A 1 90 ? -9.828 -21.578 -10.938 1 93.88 90 LEU A C 1
ATOM 697 O O . LEU A 1 90 ? -10.078 -20.422 -11.273 1 93.88 90 LEU A O 1
ATOM 701 N N . MET A 1 91 ? -10.336 -22.672 -11.5 1 93.5 91 MET A N 1
ATOM 702 C CA . MET A 1 91 ? -11.203 -22.5 -12.664 1 93.5 91 MET A CA 1
ATOM 703 C C . MET A 1 91 ? -12.398 -23.453 -12.586 1 93.5 91 MET A C 1
ATOM 705 O O . MET A 1 91 ? -12.258 -24.594 -12.172 1 93.5 91 MET A O 1
ATOM 709 N N . VAL A 1 92 ? -13.508 -22.906 -12.93 1 92.12 92 VAL A N 1
ATOM 710 C CA . VAL A 1 92 ? -14.742 -23.688 -13.023 1 92.12 92 VAL A CA 1
ATOM 711 C C . VAL A 1 92 ? -15.508 -23.297 -14.281 1 92.12 92 VAL A C 1
ATOM 713 O O . VAL A 1 92 ? -15.578 -22.109 -14.633 1 92.12 92 VAL A O 1
ATOM 716 N N . GLU A 1 93 ? -15.891 -24.266 -15.008 1 88.5 93 GLU A N 1
ATOM 717 C CA . GLU A 1 93 ? -16.75 -24.031 -16.156 1 88.5 93 GLU A CA 1
ATOM 718 C C . GLU A 1 93 ? -18.234 -24.172 -15.781 1 88.5 93 GLU A C 1
ATOM 720 O O . GLU A 1 93 ? -18.578 -25 -14.938 1 88.5 93 GLU A O 1
ATOM 725 N N . GLY A 1 94 ? -19.125 -23.391 -16.484 1 79 94 GLY A N 1
ATOM 726 C CA . GLY A 1 94 ? -20.562 -23.5 -16.297 1 79 94 GLY A CA 1
ATOM 727 C C . GLY A 1 94 ? -21.031 -22.969 -14.961 1 79 94 GLY A C 1
ATOM 728 O O . GLY A 1 94 ? -21.781 -23.641 -14.242 1 79 94 GLY A O 1
ATOM 729 N N . HIS A 1 95 ? -20.516 -21.844 -14.586 1 72.81 95 HIS A N 1
ATOM 730 C CA . HIS A 1 95 ? -20.828 -21.203 -13.312 1 72.81 95 HIS A CA 1
ATOM 731 C C . HIS A 1 95 ? -22.344 -21.062 -13.133 1 72.81 95 HIS A C 1
ATOM 733 O O . HIS A 1 95 ? -22.844 -21.172 -12.008 1 72.81 95 HIS A O 1
ATOM 739 N N . GLU A 1 96 ? -22.969 -20.922 -14.164 1 74 96 GLU A N 1
ATOM 740 C CA . GLU A 1 96 ? -24.422 -20.75 -14.102 1 74 96 GLU A CA 1
ATOM 741 C C . GLU A 1 96 ? -25.094 -22.031 -13.609 1 74 96 GLU A C 1
ATOM 743 O O . GLU A 1 96 ? -26.062 -21.984 -12.844 1 74 96 GLU A O 1
ATOM 748 N N . SER A 1 97 ? -24.609 -23.188 -14.055 1 76.06 97 SER A N 1
ATOM 749 C CA . SER A 1 97 ? -25.234 -24.469 -13.719 1 76.06 97 SER A CA 1
ATOM 750 C C . SER A 1 97 ? -24.844 -24.922 -12.32 1 76.06 97 SER A C 1
ATOM 752 O O . SER A 1 97 ? -25.609 -25.594 -11.641 1 76.06 97 SER A O 1
ATOM 754 N N . ASP A 1 98 ? -23.719 -24.594 -11.891 1 81.19 98 ASP A N 1
ATOM 755 C CA . ASP A 1 98 ? -23.234 -24.938 -10.555 1 81.19 98 ASP A CA 1
ATOM 756 C C . ASP A 1 98 ? -22.391 -23.812 -9.969 1 81.19 98 ASP A C 1
ATOM 758 O O . ASP A 1 98 ? -21.156 -23.906 -9.93 1 81.19 98 ASP A O 1
ATOM 762 N N . PRO A 1 99 ? -23.094 -22.875 -9.359 1 80.69 99 PRO A N 1
ATOM 763 C CA . PRO A 1 99 ? -22.406 -21.672 -8.898 1 80.69 99 PRO A CA 1
ATOM 764 C C . PRO A 1 99 ? -21.484 -21.922 -7.707 1 80.69 99 PRO A C 1
ATOM 766 O O . PRO A 1 99 ? -20.594 -21.125 -7.418 1 80.69 99 PRO A O 1
ATOM 769 N N . MET A 1 100 ? -21.656 -23.109 -7.035 1 86.75 100 MET A N 1
ATOM 770 C CA . MET A 1 100 ? -20.906 -23.344 -5.805 1 86.75 100 MET A CA 1
ATOM 771 C C . MET A 1 100 ? -19.703 -24.234 -6.066 1 86.75 100 MET A C 1
ATOM 773 O O . MET A 1 100 ? -18.906 -24.5 -5.156 1 86.75 100 MET A O 1
ATOM 777 N N . ALA A 1 101 ? -19.516 -24.688 -7.297 1 88.56 101 ALA A N 1
ATOM 778 C CA . ALA A 1 101 ? -18.438 -25.609 -7.621 1 88.56 101 ALA A CA 1
ATOM 779 C C . ALA A 1 101 ? -17.078 -25.031 -7.246 1 88.56 101 ALA A C 1
ATOM 781 O O . ALA A 1 101 ? -16.25 -25.703 -6.641 1 88.56 101 ALA A O 1
ATOM 782 N N . GLY A 1 102 ? -16.875 -23.781 -7.582 1 91.69 102 GLY A N 1
ATOM 783 C CA . GLY A 1 102 ? -15.633 -23.109 -7.25 1 91.69 102 GLY A CA 1
ATOM 784 C C . GLY A 1 102 ? -15.375 -23.031 -5.758 1 91.69 102 GLY A C 1
ATOM 785 O O . GLY A 1 102 ? -14.273 -23.312 -5.297 1 91.69 102 GLY A O 1
ATOM 786 N N . ALA A 1 103 ? -16.406 -22.688 -5.047 1 92.69 103 ALA A N 1
ATOM 787 C CA . ALA A 1 103 ? -16.297 -22.578 -3.596 1 92.69 103 ALA A CA 1
ATOM 788 C C . ALA A 1 103 ? -16 -23.938 -2.963 1 92.69 103 ALA A C 1
ATOM 790 O O . ALA A 1 103 ? -15.203 -24.016 -2.027 1 92.69 103 ALA A O 1
ATOM 791 N N . ARG A 1 104 ? -16.641 -24.953 -3.432 1 94.12 104 ARG A N 1
ATOM 792 C CA . ARG A 1 104 ? -16.422 -26.297 -2.916 1 94.12 104 ARG A CA 1
ATOM 793 C C . ARG A 1 104 ? -15 -26.766 -3.197 1 94.12 104 ARG A C 1
ATOM 795 O O . ARG A 1 104 ? -14.375 -27.406 -2.35 1 94.12 104 ARG A O 1
ATOM 802 N N . LEU A 1 105 ? -14.531 -26.453 -4.387 1 95.62 105 LEU A N 1
ATOM 803 C CA . LEU A 1 105 ? -13.164 -26.797 -4.766 1 95.62 105 LEU A CA 1
ATOM 804 C C . LEU A 1 105 ? -12.156 -26.125 -3.846 1 95.62 105 LEU A C 1
ATOM 806 O O . LEU A 1 105 ? -11.234 -26.766 -3.348 1 95.62 105 LEU A O 1
ATOM 810 N N . LEU A 1 106 ? -12.352 -24.859 -3.605 1 96.94 106 LEU A N 1
ATOM 811 C CA . LEU A 1 106 ? -11.43 -24.125 -2.75 1 96.94 106 LEU A CA 1
ATOM 812 C C . LEU A 1 106 ? -11.492 -24.641 -1.315 1 96.94 106 LEU A C 1
ATOM 814 O O . LEU A 1 106 ? -10.453 -24.781 -0.664 1 96.94 106 LEU A O 1
ATOM 818 N N . LYS A 1 107 ? -12.695 -24.891 -0.868 1 97 107 LYS A N 1
ATOM 819 C CA . LYS A 1 107 ? -12.859 -25.422 0.481 1 97 107 LYS A CA 1
ATOM 820 C C . LYS A 1 107 ? -12.125 -26.75 0.641 1 97 107 LYS A C 1
ATOM 822 O O . LYS A 1 107 ? -11.445 -26.984 1.649 1 97 107 LYS A O 1
ATOM 827 N N . ALA A 1 108 ? -12.289 -27.578 -0.341 1 96.81 108 ALA A N 1
ATOM 828 C CA . ALA A 1 108 ? -11.602 -28.859 -0.316 1 96.81 108 ALA A CA 1
ATOM 829 C C . ALA A 1 108 ? -10.086 -28.672 -0.313 1 96.81 108 ALA A C 1
ATOM 831 O O . ALA A 1 108 ? -9.367 -29.359 0.424 1 96.81 108 ALA A O 1
ATOM 832 N N . PHE A 1 109 ? -9.578 -27.812 -1.107 1 97.31 109 PHE A N 1
ATOM 833 C CA . PHE A 1 109 ? -8.156 -27.516 -1.155 1 97.31 109 PHE A CA 1
ATOM 834 C C . PHE A 1 109 ? -7.652 -27.047 0.207 1 97.31 109 PHE A C 1
ATOM 836 O O . PHE A 1 109 ? -6.637 -27.531 0.703 1 97.31 109 PHE A O 1
ATOM 843 N N . LEU A 1 110 ? -8.375 -26.094 0.835 1 97.69 110 LEU A N 1
ATOM 844 C CA . LEU A 1 110 ? -7.945 -25.5 2.096 1 97.69 110 LEU A CA 1
ATOM 845 C C . LEU A 1 110 ? -8.016 -26.516 3.23 1 97.69 110 LEU A C 1
ATOM 847 O O . LEU A 1 110 ? -7.363 -26.344 4.262 1 97.69 110 LEU A O 1
ATOM 851 N N . ALA A 1 111 ? -8.766 -27.562 3.033 1 96.31 111 ALA A N 1
ATOM 852 C CA . ALA A 1 111 ? -8.93 -28.594 4.051 1 96.31 111 ALA A CA 1
ATOM 853 C C . ALA A 1 111 ? -7.828 -29.656 3.949 1 96.31 111 ALA A C 1
ATOM 855 O O . ALA A 1 111 ? -7.793 -30.594 4.734 1 96.31 111 ALA A O 1
ATOM 856 N N . GLY A 1 112 ? -6.914 -29.516 2.973 1 96.38 112 GLY A N 1
ATOM 857 C CA . GLY A 1 112 ? -5.832 -30.469 2.793 1 96.38 112 GLY A CA 1
ATOM 858 C C . GLY A 1 112 ? -4.875 -30.516 3.967 1 96.38 112 GLY A C 1
ATOM 859 O O . GLY A 1 112 ? -5.074 -29.812 4.965 1 96.38 112 GLY A O 1
ATOM 860 N N . PRO A 1 113 ? -3.863 -31.297 3.902 1 96.75 113 PRO A N 1
ATOM 861 C CA . PRO A 1 113 ? -2.967 -31.531 5.035 1 96.75 113 PRO A CA 1
ATOM 862 C C . PRO A 1 113 ? -1.914 -30.438 5.203 1 96.75 113 PRO A C 1
ATOM 864 O O . PRO A 1 113 ? -1.136 -30.469 6.16 1 96.75 113 PRO A O 1
ATOM 867 N N . GLN A 1 114 ? -1.832 -29.516 4.336 1 97.75 114 GLN A N 1
ATOM 868 C CA . GLN A 1 114 ? -0.827 -28.469 4.414 1 97.75 114 GLN A CA 1
ATOM 869 C C . GLN A 1 114 ? -1.035 -27.594 5.648 1 97.75 114 GLN A C 1
ATOM 871 O O . GLN A 1 114 ? -2.16 -27.453 6.129 1 97.75 114 GLN A O 1
ATOM 876 N N . ASP A 1 115 ? 0.09 -27 6.098 1 98 115 ASP A N 1
ATOM 877 C CA . ASP A 1 115 ? 0.075 -26.094 7.246 1 98 115 ASP A CA 1
ATOM 878 C C . ASP A 1 115 ? -0.302 -24.688 6.824 1 98 115 ASP A C 1
ATOM 880 O O . ASP A 1 115 ? -0.817 -23.906 7.629 1 98 115 ASP A O 1
ATOM 884 N N . LEU A 1 116 ? 0.027 -24.391 5.605 1 98.19 116 LEU A N 1
ATOM 885 C CA . LEU A 1 116 ? -0.103 -23.047 5.078 1 98.19 116 LEU A CA 1
ATOM 886 C C . LEU A 1 116 ? -0.542 -23.062 3.619 1 98.19 116 LEU A C 1
ATOM 888 O O . LEU A 1 116 ? -0.007 -23.844 2.818 1 98.19 116 LEU A O 1
ATOM 892 N N . SER A 1 117 ? -1.575 -22.328 3.295 1 98.5 117 SER A N 1
ATOM 893 C CA . SER A 1 117 ? -2.01 -22.141 1.916 1 98.5 117 SER A CA 1
ATOM 894 C C . SER A 1 117 ? -1.948 -20.672 1.515 1 98.5 117 SER A C 1
ATOM 896 O O . SER A 1 117 ? -2.279 -19.781 2.311 1 98.5 117 SER A O 1
ATOM 898 N N . PHE A 1 118 ? -1.424 -20.391 0.306 1 98.38 118 PHE A N 1
ATOM 899 C CA . PHE A 1 118 ? -1.48 -19 -0.128 1 98.38 118 PHE A CA 1
ATOM 900 C C . PHE A 1 118 ? -1.556 -18.906 -1.647 1 98.38 118 PHE A C 1
ATOM 902 O O . PHE A 1 118 ? -1.315 -19.906 -2.346 1 98.38 118 PHE A O 1
ATOM 909 N N . SER A 1 119 ? -2.068 -17.828 -2.109 1 97.81 119 SER A N 1
ATOM 910 C CA . SER A 1 119 ? -2.133 -17.484 -3.525 1 97.81 119 SER A CA 1
ATOM 911 C C . SER A 1 119 ? -1.664 -16.047 -3.768 1 97.81 119 SER A C 1
ATOM 913 O O . SER A 1 119 ? -1.934 -15.156 -2.961 1 97.81 119 SER A O 1
ATOM 915 N N . GLU A 1 120 ? -0.938 -15.875 -4.84 1 95.25 120 GLU A N 1
ATOM 916 C CA . GLU A 1 120 ? -0.415 -14.562 -5.211 1 95.25 120 GLU A CA 1
ATOM 917 C C . GLU A 1 120 ? -1.329 -13.867 -6.215 1 95.25 120 GLU A C 1
ATOM 919 O O . GLU A 1 120 ? -1.349 -12.641 -6.297 1 95.25 120 GLU A O 1
ATOM 924 N N . THR A 1 121 ? -2.121 -14.594 -6.918 1 93.19 121 THR A N 1
ATOM 925 C CA . THR A 1 121 ? -2.828 -14.062 -8.078 1 93.19 121 THR A CA 1
ATOM 926 C C . THR A 1 121 ? -4.336 -14.195 -7.898 1 93.19 121 THR A C 1
ATOM 928 O O . THR A 1 121 ? -5.066 -14.438 -8.867 1 93.19 121 THR A O 1
ATOM 931 N N . ALA A 1 122 ? -4.828 -14.109 -6.719 1 93.75 122 ALA A N 1
ATOM 932 C CA . ALA A 1 122 ? -6.258 -14.273 -6.469 1 93.75 122 ALA A CA 1
ATOM 933 C C . ALA A 1 122 ? -7.055 -13.133 -7.098 1 93.75 122 ALA A C 1
ATOM 935 O O . ALA A 1 122 ? -6.797 -11.961 -6.82 1 93.75 122 ALA A O 1
ATOM 936 N N . SER A 1 123 ? -7.973 -13.555 -8.031 1 89.75 123 SER A N 1
ATOM 937 C CA . SER A 1 123 ? -8.914 -12.586 -8.578 1 89.75 123 SER A CA 1
ATOM 938 C C . SER A 1 123 ? -9.859 -12.062 -7.5 1 89.75 123 SER A C 1
ATOM 940 O O . SER A 1 123 ? -9.828 -12.523 -6.359 1 89.75 123 SER A O 1
ATOM 942 N N . GLU A 1 124 ? -10.688 -11.078 -7.871 1 86.5 124 GLU A N 1
ATOM 943 C CA . GLU A 1 124 ? -11.664 -10.531 -6.926 1 86.5 124 GLU A CA 1
ATOM 944 C C . GLU A 1 124 ? -12.609 -11.617 -6.426 1 86.5 124 GLU A C 1
ATOM 946 O O . GLU A 1 124 ? -12.852 -11.727 -5.219 1 86.5 124 GLU A O 1
ATOM 951 N N . VAL A 1 125 ? -13.039 -12.43 -7.324 1 86.31 125 VAL A N 1
ATOM 952 C CA . VAL A 1 125 ? -13.961 -13.508 -6.992 1 86.31 125 VAL A CA 1
ATOM 953 C C . VAL A 1 125 ? -13.266 -14.523 -6.086 1 86.31 125 VAL A C 1
ATOM 955 O O . VAL A 1 125 ? -13.812 -14.914 -5.051 1 86.31 125 VAL A O 1
ATOM 958 N N . SER A 1 126 ? -12.078 -14.898 -6.477 1 91.88 126 SER A N 1
ATOM 959 C CA . SER A 1 126 ? -11.32 -15.859 -5.676 1 91.88 126 SER A CA 1
ATOM 960 C C . SER A 1 126 ? -11.016 -15.297 -4.289 1 91.88 126 SER A C 1
ATOM 962 O O . SER A 1 126 ? -11.078 -16.031 -3.295 1 91.88 126 SER A O 1
ATOM 964 N N . THR A 1 127 ? -10.711 -14.055 -4.223 1 93.06 127 THR A N 1
ATOM 965 C CA . THR A 1 127 ? -10.414 -13.406 -2.949 1 93.06 127 THR A CA 1
ATOM 966 C C . THR A 1 127 ? -11.625 -13.469 -2.021 1 93.06 127 THR A C 1
ATOM 968 O O . THR A 1 127 ? -11.492 -13.766 -0.833 1 93.06 127 THR A O 1
ATOM 971 N N . GLN A 1 128 ? -12.789 -13.188 -2.564 1 89.69 128 GLN A N 1
ATOM 972 C CA . GLN A 1 128 ? -14.008 -13.266 -1.768 1 89.69 128 GLN A CA 1
ATOM 973 C C . GLN A 1 128 ? -14.227 -14.68 -1.236 1 89.69 128 GLN A C 1
ATOM 975 O O . GLN A 1 128 ? -14.609 -14.867 -0.077 1 89.69 128 GLN A O 1
ATOM 980 N N . MET A 1 129 ? -13.977 -15.641 -2.053 1 93.25 129 MET A N 1
ATOM 981 C CA . MET A 1 129 ? -14.117 -17.031 -1.631 1 93.25 129 MET A CA 1
ATOM 982 C C . MET A 1 129 ? -13.141 -17.359 -0.503 1 93.25 129 MET A C 1
ATOM 984 O O . MET A 1 129 ? -13.523 -17.984 0.49 1 93.25 129 MET A O 1
ATOM 988 N N . TRP A 1 130 ? -11.875 -16.938 -0.677 1 95.81 130 TRP A N 1
ATOM 989 C CA . TRP A 1 130 ? -10.859 -17.141 0.349 1 95.81 130 TRP A CA 1
ATOM 990 C C . TRP A 1 130 ? -11.297 -16.547 1.68 1 95.81 130 TRP A C 1
ATOM 992 O O . TRP A 1 130 ? -11.195 -17.188 2.725 1 95.81 130 TRP A O 1
ATOM 1002 N N . THR A 1 131 ? -11.773 -15.305 1.612 1 92.75 131 THR A N 1
ATOM 1003 C CA . THR A 1 131 ? -12.133 -14.586 2.828 1 92.75 131 THR A CA 1
ATOM 1004 C C . THR A 1 131 ? -13.312 -15.258 3.525 1 92.75 131 THR A C 1
ATOM 1006 O O . THR A 1 131 ? -13.352 -15.328 4.754 1 92.75 131 THR A O 1
ATOM 1009 N N . LYS A 1 132 ? -14.25 -15.773 2.773 1 93.38 132 LYS A N 1
ATOM 1010 C CA . LYS A 1 132 ? -15.398 -16.484 3.338 1 93.38 132 LYS A CA 1
ATOM 1011 C C . LYS A 1 132 ? -14.961 -17.781 4.008 1 93.38 132 LYS A C 1
ATOM 1013 O O . LYS A 1 132 ? -15.68 -18.312 4.859 1 93.38 132 LYS A O 1
ATOM 1018 N N . LEU A 1 133 ? -13.82 -18.281 3.594 1 95.56 133 LEU A N 1
ATOM 1019 C CA . LEU A 1 133 ? -13.281 -19.516 4.16 1 95.56 133 LEU A CA 1
ATOM 1020 C C . LEU A 1 133 ? -12.164 -19.203 5.148 1 95.56 133 LEU A C 1
ATOM 1022 O O . LEU A 1 133 ? -11.234 -20 5.305 1 95.56 133 LEU A O 1
ATOM 1026 N N . ARG A 1 134 ? -12.117 -17.969 5.68 1 94.19 134 ARG A N 1
ATOM 1027 C CA . ARG A 1 134 ? -11.25 -17.516 6.77 1 94.19 134 ARG A CA 1
ATOM 1028 C C . ARG A 1 134 ? -9.828 -17.281 6.273 1 94.19 134 ARG A C 1
ATOM 1030 O O . ARG A 1 134 ? -8.883 -17.312 7.059 1 94.19 134 ARG A O 1
ATOM 1037 N N . GLY A 1 135 ? -9.742 -17.141 4.965 1 96.25 135 GLY A N 1
ATOM 1038 C CA . GLY A 1 135 ? -8.484 -16.625 4.441 1 96.25 135 GLY A CA 1
ATOM 1039 C C . GLY A 1 135 ? -8.281 -15.148 4.707 1 96.25 135 GLY A C 1
ATOM 1040 O O . GLY A 1 135 ? -9.25 -14.414 4.914 1 96.25 135 GLY A O 1
ATOM 1041 N N . ALA A 1 136 ? -7 -14.758 4.723 1 95.44 136 ALA A N 1
ATOM 1042 C CA . ALA A 1 136 ? -6.668 -13.359 4.957 1 95.44 136 ALA A CA 1
ATOM 1043 C C . ALA A 1 136 ? -6.043 -12.727 3.713 1 95.44 136 ALA A C 1
ATOM 1045 O O . ALA A 1 136 ? -5.219 -13.352 3.043 1 95.44 136 ALA A O 1
ATOM 1046 N N . VAL A 1 137 ? -6.531 -11.57 3.416 1 94.62 137 VAL A N 1
ATOM 1047 C CA . VAL A 1 137 ? -5.902 -10.789 2.359 1 94.62 137 VAL A CA 1
ATOM 1048 C C . VAL A 1 137 ? -4.703 -10.031 2.922 1 94.62 137 VAL A C 1
ATOM 1050 O O . VAL A 1 137 ? -4.77 -9.469 4.02 1 94.62 137 VAL A O 1
ATOM 1053 N N . LEU A 1 138 ? -3.611 -10.023 2.207 1 95.88 138 LEU A N 1
ATOM 1054 C CA . LEU A 1 138 ? -2.4 -9.32 2.605 1 95.88 138 LEU A CA 1
ATOM 1055 C C . LEU A 1 138 ? -2.158 -8.109 1.712 1 95.88 138 LEU A C 1
ATOM 1057 O O . LEU A 1 138 ? -1.463 -8.203 0.699 1 95.88 138 LEU A O 1
ATOM 1061 N N . PRO A 1 139 ? -2.598 -6.957 2.109 1 93.31 139 PRO A N 1
ATOM 1062 C CA . PRO A 1 139 ? -2.545 -5.789 1.229 1 93.31 139 PRO A CA 1
ATOM 1063 C C . PRO A 1 139 ? -1.118 -5.398 0.851 1 93.31 139 PRO A C 1
ATOM 1065 O O . PRO A 1 139 ? -0.857 -5.039 -0.3 1 93.31 139 PRO A O 1
ATOM 1068 N N . GLN A 1 140 ? -0.201 -5.488 1.761 1 93.5 140 GLN A N 1
ATOM 1069 C CA . GLN A 1 140 ? 1.174 -5.055 1.529 1 93.5 140 GLN A CA 1
ATOM 1070 C C . GLN A 1 140 ? 1.873 -5.965 0.521 1 93.5 140 GLN A C 1
ATOM 1072 O O . GLN A 1 140 ? 2.941 -5.621 0.008 1 93.5 140 GLN A O 1
ATOM 1077 N N . TYR A 1 141 ? 1.233 -7.148 0.27 1 96.44 141 TYR A N 1
ATOM 1078 C CA . TYR A 1 141 ? 1.768 -8.094 -0.7 1 96.44 141 TYR A CA 1
ATOM 1079 C C . TYR A 1 141 ? 0.998 -8.023 -2.014 1 96.44 141 TYR A C 1
ATOM 1081 O O . TYR A 1 141 ? 1.318 -8.742 -2.967 1 96.44 141 TYR A O 1
ATOM 1089 N N . SER A 1 142 ? -0.071 -7.148 -2.049 1 95.38 142 SER A N 1
ATOM 1090 C CA . SER A 1 142 ? -1.065 -7.289 -3.107 1 95.38 142 SER A CA 1
ATOM 1091 C C . SER A 1 142 ? -1.016 -6.113 -4.074 1 95.38 142 SER A C 1
ATOM 1093 O O . SER A 1 142 ? -1.896 -5.961 -4.922 1 95.38 142 SER A O 1
ATOM 1095 N N . LEU A 1 143 ? 0.028 -5.246 -3.953 1 94.56 143 LEU A N 1
ATOM 1096 C CA . LEU A 1 143 ? 0.129 -4.117 -4.867 1 94.56 143 LEU A CA 1
ATOM 1097 C C . LEU A 1 143 ? 1.194 -4.367 -5.93 1 94.56 143 LEU A C 1
ATOM 1099 O O . LEU A 1 143 ? 2.252 -4.926 -5.633 1 94.56 143 LEU A O 1
ATOM 1103 N N . ASP A 1 144 ? 0.832 -3.988 -7.133 1 94 144 ASP A N 1
ATOM 1104 C CA . ASP A 1 144 ? 1.83 -3.887 -8.195 1 94 144 ASP A CA 1
ATOM 1105 C C . ASP A 1 144 ? 2.398 -2.471 -8.281 1 94 144 ASP A C 1
ATOM 1107 O O . ASP A 1 144 ? 1.658 -1.492 -8.164 1 94 144 ASP A O 1
ATOM 1111 N N . TRP A 1 145 ? 3.66 -2.396 -8.352 1 94.88 145 TRP A N 1
ATOM 1112 C CA . TRP A 1 145 ? 4.297 -1.087 -8.43 1 94.88 145 TRP A CA 1
ATOM 1113 C C . TRP A 1 145 ? 4.887 -0.846 -9.812 1 94.88 145 TRP A C 1
ATOM 1115 O O . TRP A 1 145 ? 5.242 -1.794 -10.516 1 94.88 145 TRP A O 1
ATOM 1125 N N . ILE A 1 146 ? 4.918 0.403 -10.242 1 93 146 ILE A N 1
ATOM 1126 C CA . ILE A 1 146 ? 5.457 0.801 -11.539 1 93 146 ILE A CA 1
ATOM 1127 C C . ILE A 1 146 ? 6.301 2.064 -11.375 1 93 146 ILE A C 1
ATOM 1129 O O . ILE A 1 146 ? 5.875 3.027 -10.734 1 93 146 ILE A O 1
ATOM 1133 N N . ARG A 1 147 ? 7.461 2.008 -11.82 1 93.69 147 ARG A N 1
ATOM 1134 C CA . ARG A 1 147 ? 8.336 3.166 -11.945 1 93.69 147 ARG A CA 1
ATOM 1135 C C . ARG A 1 147 ? 8.625 3.486 -13.406 1 93.69 147 ARG A C 1
ATOM 1137 O O . ARG A 1 147 ? 9.281 2.713 -14.102 1 93.69 147 ARG A O 1
ATOM 1144 N N . VAL A 1 148 ? 8.148 4.598 -13.883 1 88.62 148 VAL A N 1
ATOM 1145 C CA . VAL A 1 148 ? 8.367 5.012 -15.266 1 88.62 148 VAL A CA 1
ATOM 1146 C C . VAL A 1 148 ? 9.758 5.617 -15.414 1 88.62 148 VAL A C 1
ATOM 1148 O O . VAL A 1 148 ? 10.164 6.465 -14.609 1 88.62 148 VAL A O 1
ATOM 1151 N N . ILE A 1 149 ? 10.469 5.141 -16.328 1 85.94 149 ILE A N 1
ATOM 1152 C CA . ILE A 1 149 ? 11.82 5.625 -16.578 1 85.94 149 ILE A CA 1
ATOM 1153 C C . ILE A 1 149 ? 11.82 6.535 -17.812 1 85.94 149 ILE A C 1
ATOM 1155 O O . ILE A 1 149 ? 12.406 7.621 -17.781 1 85.94 149 ILE A O 1
ATOM 1159 N N . ARG A 1 150 ? 11.156 6.094 -18.891 1 83.19 150 ARG A N 1
ATOM 1160 C CA . ARG A 1 150 ? 11.031 6.797 -20.156 1 83.19 150 ARG A CA 1
ATOM 1161 C C . ARG A 1 150 ? 9.562 6.98 -20.531 1 83.19 150 ARG A C 1
ATOM 1163 O O . ARG A 1 150 ? 8.984 6.137 -21.219 1 83.19 150 ARG A O 1
ATOM 1170 N N . PRO A 1 151 ? 8.938 8.117 -20.125 1 75.62 151 PRO A N 1
ATOM 1171 C CA . PRO A 1 151 ? 7.488 8.297 -20.25 1 75.62 151 PRO A CA 1
ATOM 1172 C C . PRO A 1 151 ? 6.996 8.109 -21.688 1 75.62 151 PRO A C 1
ATOM 1174 O O . PRO A 1 151 ? 5.938 7.516 -21.906 1 75.62 151 PRO A O 1
ATOM 1177 N N . ALA A 1 152 ? 7.723 8.602 -22.641 1 69.5 152 ALA A N 1
ATOM 1178 C CA . ALA A 1 152 ? 7.281 8.453 -24.031 1 69.5 152 ALA A CA 1
ATOM 1179 C C . ALA A 1 152 ? 7.344 6.992 -24.469 1 69.5 152 ALA A C 1
ATOM 1181 O O . ALA A 1 152 ? 6.402 6.48 -25.078 1 69.5 152 ALA A O 1
ATOM 1182 N N . SER A 1 153 ? 8.453 6.379 -24.172 1 67.31 153 SER A N 1
ATOM 1183 C CA . SER A 1 153 ? 8.586 4.961 -24.484 1 67.31 153 SER A CA 1
ATOM 1184 C C . SER A 1 153 ? 7.574 4.125 -23.719 1 67.31 153 SER A C 1
ATOM 1186 O O . SER A 1 153 ? 7.047 3.141 -24.234 1 67.31 153 SER A O 1
ATOM 1188 N N . PHE A 1 154 ? 7.363 4.59 -22.625 1 72.19 154 PHE A N 1
ATOM 1189 C CA . PHE A 1 154 ? 6.391 3.889 -21.797 1 72.19 154 PHE A CA 1
ATOM 1190 C C . PHE A 1 154 ? 4.988 4.02 -22.375 1 72.19 154 PHE A C 1
ATOM 1192 O O . PHE A 1 154 ? 4.238 3.045 -22.422 1 72.19 154 PHE A O 1
ATOM 1199 N N . GLY A 1 155 ? 4.637 5.207 -22.656 1 68.06 155 GLY A N 1
ATOM 1200 C CA . GLY A 1 155 ? 3.365 5.395 -23.344 1 68.06 155 GLY A CA 1
ATOM 1201 C C . GLY A 1 155 ? 3.219 4.531 -24.578 1 68.06 155 GLY A C 1
ATOM 1202 O O . GLY A 1 155 ? 2.15 3.963 -24.828 1 68.06 155 GLY A O 1
ATOM 1203 N N . LEU A 1 156 ? 4.266 4.457 -25.328 1 60 156 LEU A N 1
ATOM 1204 C CA . LEU A 1 156 ? 4.266 3.625 -26.516 1 60 156 LEU A CA 1
ATOM 1205 C C . LEU A 1 156 ? 4.094 2.152 -26.156 1 60 156 LEU A C 1
ATOM 1207 O O . LEU A 1 156 ? 3.365 1.424 -26.828 1 60 156 LEU A O 1
ATOM 1211 N N . ASP A 1 157 ? 4.738 1.842 -25.172 1 64.62 157 ASP A N 1
ATOM 1212 C CA . ASP A 1 157 ? 4.652 0.454 -24.719 1 64.62 157 ASP A CA 1
ATOM 1213 C C . ASP A 1 157 ? 3.23 0.103 -24.297 1 64.62 157 ASP A C 1
ATOM 1215 O O . ASP A 1 157 ? 2.744 -0.997 -24.562 1 64.62 157 ASP A O 1
ATOM 1219 N N . LEU A 1 158 ? 2.562 1.009 -23.641 1 64.31 158 LEU A N 1
ATOM 1220 C CA . LEU A 1 158 ? 1.185 0.807 -23.219 1 64.31 158 LEU A CA 1
ATOM 1221 C C . LEU A 1 158 ? 0.256 0.643 -24.406 1 64.31 158 LEU A C 1
ATOM 1223 O O . LEU A 1 158 ? -0.666 -0.176 -24.375 1 64.31 158 LEU A O 1
ATOM 1227 N N . VAL A 1 159 ? 0.588 1.445 -25.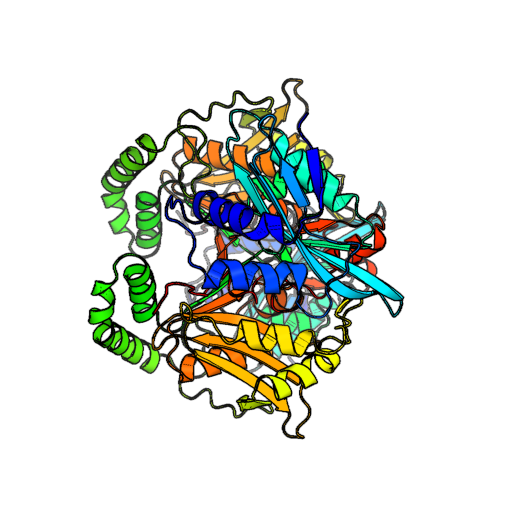375 1 53.91 159 VAL A N 1
ATOM 1228 C CA . VAL A 1 159 ? -0.232 1.415 -26.578 1 53.91 159 VAL A CA 1
ATOM 1229 C C . VAL A 1 159 ? 0.097 0.168 -27.391 1 53.91 159 VAL A C 1
ATOM 1231 O O . VAL A 1 159 ? -0.801 -0.479 -27.938 1 53.91 159 VAL A O 1
ATOM 1234 N N . ALA A 1 160 ? 1.324 -0.16 -27.453 1 54.03 160 ALA A N 1
ATOM 1235 C CA . ALA A 1 160 ? 1.793 -1.291 -28.25 1 54.03 160 ALA A CA 1
ATOM 1236 C C . ALA A 1 160 ? 1.251 -2.609 -27.703 1 54.03 160 ALA A C 1
ATOM 1238 O O . ALA A 1 160 ? 1.061 -3.568 -28.453 1 54.03 160 ALA A O 1
ATOM 1239 N N . SER A 1 161 ? 1.083 -2.641 -26.469 1 57.09 161 SER A N 1
ATOM 1240 C CA . SER A 1 161 ? 0.516 -3.848 -25.875 1 57.09 161 SER A CA 1
ATOM 1241 C C . SER A 1 161 ? -0.912 -4.082 -26.359 1 57.09 161 SER A C 1
ATOM 1243 O O . SER A 1 161 ? -1.4 -5.215 -26.344 1 57.09 161 SER A O 1
ATOM 1245 N N . ARG A 1 162 ? -1.528 -2.984 -26.812 1 54.94 162 ARG A N 1
ATOM 1246 C CA . ARG A 1 162 ? -2.904 -3.062 -27.297 1 54.94 162 ARG A CA 1
ATOM 1247 C C . ARG A 1 162 ? -2.955 -3.035 -28.812 1 54.94 162 ARG A C 1
ATOM 1249 O O . ARG A 1 162 ? -3.861 -3.613 -29.422 1 54.94 162 ARG A O 1
ATOM 1256 N N . PHE A 1 163 ? -2.004 -2.139 -29.297 1 51.69 163 PHE A N 1
ATOM 1257 C CA . PHE A 1 163 ? -1.927 -1.973 -30.75 1 51.69 163 PHE A CA 1
ATOM 1258 C C . PHE A 1 163 ? -0.517 -2.256 -31.25 1 51.69 163 PHE A C 1
ATOM 1260 O O . PHE A 1 163 ? 0.342 -1.372 -31.234 1 51.69 163 PHE A O 1
ATOM 1267 N N . GLY A 1 164 ? -0.135 -3.408 -31.594 1 49.09 164 GLY A N 1
ATOM 1268 C CA . GLY A 1 164 ? 1.16 -3.934 -32 1 49.09 164 GLY A CA 1
ATOM 1269 C C . GLY A 1 164 ? 1.925 -2.998 -32.906 1 49.09 164 GLY A C 1
ATOM 1270 O O . GLY A 1 164 ? 3.092 -2.691 -32.656 1 49.09 164 GLY A O 1
ATOM 1271 N N . PRO A 1 165 ? 1.314 -2.418 -33.938 1 49.84 165 PRO A N 1
ATOM 1272 C CA . PRO A 1 165 ? 2.051 -1.598 -34.906 1 49.84 165 PRO A CA 1
ATOM 1273 C C . PRO A 1 165 ? 2.59 -0.308 -34.312 1 49.84 165 PRO A C 1
ATOM 1275 O O . PRO A 1 165 ? 3.471 0.335 -34.875 1 49.84 165 PRO A O 1
ATOM 1278 N N . ALA A 1 166 ? 2.1 0.035 -33.25 1 50.66 166 ALA A N 1
ATOM 1279 C CA . ALA A 1 166 ? 2.549 1.264 -32.594 1 50.66 166 ALA A CA 1
ATOM 1280 C C . ALA A 1 166 ? 4.004 1.147 -32.156 1 50.66 166 ALA A C 1
ATOM 1282 O O . ALA A 1 166 ? 4.664 2.158 -31.891 1 50.66 166 ALA A O 1
ATOM 1283 N N . ARG A 1 167 ? 4.539 -0.015 -32.156 1 57.19 167 ARG A N 1
ATOM 1284 C CA . ARG A 1 167 ? 5.926 -0.257 -31.75 1 57.19 167 ARG A CA 1
ATOM 1285 C C . ARG A 1 167 ? 6.895 0.406 -32.719 1 57.19 167 ARG A C 1
ATOM 1287 O O . ARG A 1 167 ? 8.016 0.754 -32.344 1 57.19 167 ARG A O 1
ATOM 1294 N N . ALA A 1 168 ? 6.375 0.626 -33.875 1 52.34 168 ALA A N 1
ATOM 1295 C CA . ALA A 1 168 ? 7.215 1.238 -34.906 1 52.34 168 ALA A CA 1
ATOM 1296 C C . ALA A 1 168 ? 7.57 2.676 -34.531 1 52.34 168 ALA A C 1
ATOM 1298 O O . ALA A 1 168 ? 8.539 3.234 -35.062 1 52.34 168 ALA A O 1
ATOM 1299 N N . LEU A 1 169 ? 6.801 3.258 -33.688 1 53.44 169 LEU A N 1
ATOM 1300 C CA . LEU A 1 169 ? 7.051 4.633 -33.281 1 53.44 169 LEU A CA 1
ATOM 1301 C C . LEU A 1 169 ? 8.086 4.684 -32.156 1 53.44 169 LEU A C 1
ATOM 1303 O O . LEU A 1 169 ? 8.359 5.75 -31.609 1 53.44 169 LEU A O 1
ATOM 1307 N N . GLY A 1 170 ? 8.688 3.654 -31.906 1 54.22 170 GLY A N 1
ATOM 1308 C CA . GLY A 1 170 ? 9.664 3.457 -30.844 1 54.22 170 GLY A CA 1
ATOM 1309 C C . GLY A 1 170 ? 10.82 4.445 -30.906 1 54.22 170 GLY A C 1
ATOM 1310 O O . GLY A 1 170 ? 11.125 5.105 -29.906 1 54.22 170 GLY A O 1
ATOM 1311 N N . PRO A 1 171 ? 11.383 4.543 -32.094 1 52.75 171 PRO A N 1
ATOM 1312 C CA . PRO A 1 171 ? 12.539 5.441 -32.188 1 52.75 171 PRO A CA 1
ATOM 1313 C C . PRO A 1 171 ? 12.195 6.883 -31.797 1 52.75 171 PRO A C 1
ATOM 1315 O O . PRO A 1 171 ? 13.016 7.578 -31.203 1 52.75 171 PRO A O 1
ATOM 1318 N N . LEU A 1 172 ? 11.062 7.309 -32.094 1 50.81 172 LEU A N 1
ATOM 1319 C CA . LEU A 1 172 ? 10.648 8.672 -31.766 1 50.81 172 LEU A CA 1
ATOM 1320 C C . LEU A 1 172 ? 10.422 8.812 -30.266 1 50.81 172 LEU A C 1
ATOM 1322 O O . LEU A 1 172 ? 10.789 9.828 -29.672 1 50.81 172 LEU A O 1
ATOM 1326 N N . ALA A 1 173 ? 9.812 7.84 -29.859 1 54.16 173 ALA A N 1
ATOM 1327 C CA . ALA A 1 173 ? 9.586 7.855 -28.422 1 54.16 173 ALA A CA 1
ATOM 1328 C C . ALA A 1 173 ? 10.906 7.852 -27.656 1 54.16 173 ALA A C 1
ATOM 1330 O O . ALA A 1 173 ? 11.062 8.57 -26.672 1 54.16 173 ALA A O 1
ATOM 1331 N N . HIS A 1 174 ? 11.797 7.152 -28.188 1 56 174 HIS A N 1
ATOM 1332 C CA . HIS A 1 174 ? 13.109 7.07 -27.562 1 56 174 HIS A CA 1
ATOM 1333 C C . HIS A 1 174 ? 13.836 8.406 -27.609 1 56 174 HIS A C 1
ATOM 1335 O O . HIS A 1 174 ? 14.492 8.805 -26.656 1 56 174 HIS A O 1
ATOM 1341 N N . ALA A 1 175 ? 13.711 8.969 -28.75 1 51.72 175 ALA A N 1
ATOM 1342 C CA . ALA A 1 175 ? 14.352 10.273 -28.922 1 51.72 175 ALA A CA 1
ATOM 1343 C C . ALA A 1 175 ? 13.766 11.297 -27.953 1 51.72 175 ALA A C 1
ATOM 1345 O O . ALA A 1 175 ? 14.508 12.102 -27.375 1 51.72 175 ALA A O 1
ATOM 1346 N N . PHE A 1 176 ? 12.547 11.227 -27.797 1 51.28 176 PHE A N 1
ATOM 1347 C CA . PHE A 1 176 ? 11.883 12.148 -26.875 1 51.28 176 PHE A CA 1
ATOM 1348 C C . PHE A 1 176 ? 12.312 11.883 -25.453 1 51.28 176 PHE A C 1
ATOM 1350 O O . PHE A 1 176 ? 12.602 12.82 -24.688 1 51.28 176 PHE A O 1
ATOM 1357 N N . ASP A 1 177 ? 12.383 10.641 -25.25 1 62.62 177 ASP A N 1
ATOM 1358 C CA . ASP A 1 177 ? 12.797 10.266 -23.906 1 62.62 177 ASP A CA 1
ATOM 1359 C C . ASP A 1 177 ? 14.242 10.672 -23.625 1 62.62 177 ASP A C 1
ATOM 1361 O O . ASP A 1 177 ? 14.57 11.117 -22.531 1 62.62 177 ASP A O 1
ATOM 1365 N N . ARG A 1 178 ? 15.023 10.422 -24.578 1 53.06 178 ARG A N 1
ATOM 1366 C CA . ARG A 1 178 ? 16.438 10.781 -24.438 1 53.06 178 ARG A CA 1
ATOM 1367 C C . ARG A 1 178 ? 16.594 12.273 -24.172 1 53.06 178 ARG A C 1
ATOM 1369 O O . ARG A 1 178 ? 17.406 12.68 -23.328 1 53.06 178 ARG A O 1
ATOM 1376 N N . ARG A 1 179 ? 15.891 13.078 -24.844 1 48.03 179 ARG A N 1
ATOM 1377 C CA . ARG A 1 179 ? 15.953 14.523 -24.672 1 48.03 179 ARG A CA 1
ATOM 1378 C C . ARG A 1 179 ? 15.406 14.93 -23.297 1 48.03 179 ARG A C 1
ATOM 1380 O O . ARG A 1 179 ? 15.953 15.828 -22.656 1 48.03 179 ARG A O 1
ATOM 1387 N N . HIS A 1 180 ? 14.477 14.234 -23.062 1 49.47 180 HIS A N 1
ATOM 1388 C CA . HIS A 1 180 ? 13.828 14.578 -21.797 1 49.47 180 HIS A CA 1
ATOM 1389 C C . HIS A 1 180 ? 14.68 14.156 -20.609 1 49.47 180 HIS A C 1
ATOM 1391 O O . HIS A 1 180 ? 14.773 14.883 -19.625 1 49.47 180 HIS A O 1
ATOM 1397 N N . ARG A 1 181 ? 15.242 13.016 -20.766 1 57.19 181 ARG A N 1
ATOM 1398 C CA . ARG A 1 181 ? 16.094 12.523 -19.703 1 57.19 181 ARG A CA 1
ATOM 1399 C C . ARG A 1 181 ? 17.391 13.328 -19.609 1 57.19 181 ARG A C 1
ATOM 1401 O O . ARG A 1 181 ? 17.969 13.477 -18.531 1 57.19 181 ARG A O 1
ATOM 1408 N N . GLY A 1 182 ? 18 13.734 -20.766 1 45.94 182 GLY A N 1
ATOM 1409 C CA . GLY A 1 182 ? 19.203 14.539 -20.812 1 45.94 182 GLY A CA 1
ATOM 1410 C C . GLY A 1 182 ? 19.062 15.867 -20.094 1 45.94 182 G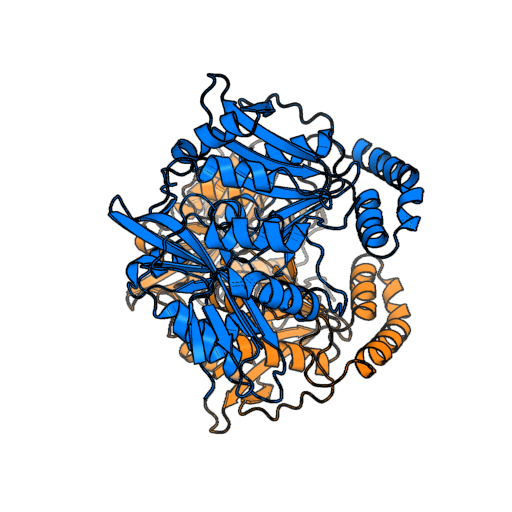LY A C 1
ATOM 1411 O O . GLY A 1 182 ? 20.062 16.422 -19.609 1 45.94 182 GLY A O 1
ATOM 1412 N N . LYS A 1 183 ? 17.953 16.438 -20.047 1 45.09 183 LYS A N 1
ATOM 1413 C CA . LYS A 1 183 ? 17.75 17.734 -19.391 1 45.09 183 LYS A CA 1
ATOM 1414 C C . LYS A 1 183 ? 17.547 17.562 -17.891 1 45.09 183 LYS A C 1
ATOM 1416 O O . LYS A 1 183 ? 17.438 18.547 -17.172 1 45.09 183 LYS A O 1
ATOM 1421 N N . LEU A 1 184 ? 17.469 16.391 -17.453 1 46.41 184 LEU A N 1
ATOM 1422 C CA . LEU A 1 184 ? 17.219 16.203 -16.031 1 46.41 184 LEU A CA 1
ATOM 1423 C C . LEU A 1 184 ? 18.516 16.25 -15.227 1 46.41 184 LEU A C 1
ATOM 1425 O O . LEU A 1 184 ? 19.5 15.609 -15.594 1 46.41 184 LEU A O 1
ATOM 1429 N N . ARG A 1 185 ? 18.812 17.391 -14.484 1 36.5 185 ARG A N 1
ATOM 1430 C CA . ARG A 1 185 ? 20 17.594 -13.656 1 36.5 185 ARG A CA 1
ATOM 1431 C C . ARG A 1 185 ? 20.156 16.469 -12.641 1 36.5 185 ARG A C 1
ATOM 1433 O O . ARG A 1 185 ? 19.156 15.961 -12.117 1 36.5 185 ARG A O 1
ATOM 1440 N N . ARG A 1 186 ? 21.391 16.078 -12.266 1 33.69 186 ARG A N 1
ATOM 1441 C CA . ARG A 1 186 ? 22.047 15.219 -11.297 1 33.69 186 ARG A CA 1
ATOM 1442 C C . ARG A 1 186 ? 21.656 15.594 -9.867 1 33.69 186 ARG A C 1
ATOM 1444 O O . ARG A 1 186 ? 21.797 16.75 -9.469 1 33.69 186 ARG A O 1
ATOM 1451 N N . GLY A 1 187 ? 20.594 14.75 -8.984 1 37.06 187 GLY A N 1
ATOM 1452 C CA . GLY A 1 187 ? 20.266 14.977 -7.586 1 37.06 187 GLY A CA 1
ATOM 1453 C C . GLY A 1 187 ? 18.812 15.352 -7.367 1 37.06 187 GLY A C 1
ATOM 1454 O O . GLY A 1 187 ? 18.391 15.562 -6.23 1 37.06 187 GLY A O 1
ATOM 1455 N N . GLU A 1 188 ? 18.203 16.094 -8.195 1 38.12 188 GLU A N 1
ATOM 1456 C CA . GLU A 1 188 ? 16.828 16.531 -7.945 1 38.12 188 GLU A CA 1
ATOM 1457 C C . GLU A 1 188 ? 15.875 15.336 -7.891 1 38.12 188 GLU A C 1
ATOM 1459 O O . GLU A 1 188 ? 15.891 14.484 -8.789 1 38.12 188 GLU A O 1
ATOM 1464 N N . LEU A 1 189 ? 15.555 14.766 -6.762 1 36.41 189 LEU A N 1
ATOM 1465 C CA . LEU A 1 189 ? 14.562 13.727 -6.512 1 36.41 189 LEU A CA 1
ATOM 1466 C C . LEU A 1 189 ? 13.398 13.836 -7.492 1 36.41 189 LEU A C 1
ATOM 1468 O O . LEU A 1 189 ? 12.391 14.484 -7.203 1 36.41 189 LEU A O 1
ATOM 1472 N N . ARG A 1 190 ? 13.508 14.25 -8.672 1 36.78 190 ARG A N 1
ATOM 1473 C CA . ARG A 1 190 ? 12.328 14.359 -9.531 1 36.78 190 ARG A CA 1
ATOM 1474 C C . ARG A 1 190 ? 11.656 13 -9.711 1 36.78 190 ARG A C 1
ATOM 1476 O O . ARG A 1 190 ? 12.297 11.961 -9.562 1 36.78 190 ARG A O 1
ATOM 1483 N N . TRP A 1 191 ? 10.359 12.984 -9.758 1 35.41 191 TRP A N 1
ATOM 1484 C CA . TRP A 1 191 ? 9.523 11.836 -10.086 1 35.41 191 TRP A CA 1
ATOM 1485 C C . TRP A 1 191 ? 10.227 10.914 -11.07 1 35.41 191 TRP A C 1
ATOM 1487 O O . TRP A 1 191 ? 10.062 9.688 -11.023 1 35.41 191 TRP A O 1
ATOM 1497 N N . SER A 1 192 ? 10.453 11.289 -12.477 1 37.38 192 SER A N 1
ATOM 1498 C CA . SER A 1 192 ? 10.719 10.414 -13.617 1 37.38 192 SER A CA 1
ATOM 1499 C C . SER A 1 192 ? 12.188 10 -13.664 1 37.38 192 SER A C 1
ATOM 1501 O O . SER A 1 192 ? 12.523 8.953 -14.219 1 37.38 192 SER A O 1
ATOM 1503 N N . GLY A 1 193 ? 13.289 10.898 -13.609 1 33.41 193 GLY A N 1
ATOM 1504 C CA . GLY A 1 193 ? 14.547 10.703 -14.32 1 33.41 193 GLY A CA 1
ATOM 1505 C C . GLY A 1 193 ? 15.625 10.086 -13.453 1 33.41 193 GLY A C 1
ATOM 1506 O O . GLY A 1 193 ? 15.609 10.234 -12.234 1 33.41 193 GLY A O 1
ATOM 1507 N N . VAL A 1 194 ? 15.914 8.867 -13.664 1 39.72 194 VAL A N 1
ATOM 1508 C CA . VAL A 1 194 ? 17.203 8.352 -13.242 1 39.72 194 VAL A CA 1
ATOM 1509 C C . VAL A 1 194 ? 18.328 9.211 -13.836 1 39.72 194 VAL A C 1
ATOM 1511 O O . VAL A 1 194 ? 18.391 9.398 -15.047 1 39.72 194 VAL A O 1
ATOM 1514 N N . PRO A 1 195 ? 18.891 10.18 -13.195 1 35.5 195 PRO A N 1
ATOM 1515 C CA . PRO A 1 195 ? 20.016 10.812 -13.891 1 35.5 195 PRO A CA 1
ATOM 1516 C C . PRO A 1 195 ? 20.891 9.805 -14.625 1 35.5 195 PRO A C 1
ATOM 1518 O O . PRO A 1 195 ? 20.969 8.641 -14.227 1 35.5 195 PRO A O 1
ATOM 1521 N N . ASP A 1 196 ? 21.203 10.141 -15.883 1 34 196 ASP A N 1
ATOM 1522 C CA . ASP A 1 196 ? 22.219 9.375 -16.609 1 34 196 ASP A CA 1
ATOM 1523 C C . ASP A 1 196 ? 23.391 9.023 -15.695 1 34 196 ASP A C 1
ATOM 1525 O O . ASP A 1 196 ? 24 7.957 -15.844 1 34 196 ASP A O 1
ATOM 1529 N N . ALA A 1 197 ? 24.188 10.141 -15.156 1 31.98 197 ALA A N 1
ATOM 1530 C CA . ALA A 1 197 ? 25.438 9.906 -14.453 1 31.98 197 ALA A CA 1
ATOM 1531 C C . ALA A 1 197 ? 25.188 9.219 -13.109 1 31.98 197 ALA A C 1
ATOM 1533 O O . ALA A 1 197 ? 26.016 9.312 -12.203 1 31.98 197 ALA A O 1
ATOM 1534 N N . ALA A 1 198 ? 24.094 9.039 -12.719 1 36.56 198 ALA A N 1
ATOM 1535 C CA . ALA A 1 198 ? 24.094 8.297 -11.461 1 36.56 198 ALA A CA 1
ATOM 1536 C C . ALA A 1 198 ? 25.031 7.094 -11.531 1 36.56 198 ALA A C 1
ATOM 1538 O O . ALA A 1 198 ? 24.672 6.059 -12.102 1 36.56 198 ALA A O 1
ATOM 1539 N N . THR A 1 199 ? 26.172 7.285 -11.898 1 34.47 199 THR A N 1
ATOM 1540 C CA . THR A 1 199 ? 27.297 6.395 -11.641 1 34.47 199 THR A CA 1
ATOM 1541 C C . THR A 1 199 ? 27.109 5.656 -10.32 1 34.47 199 THR A C 1
ATOM 1543 O O . THR A 1 199 ? 26.625 6.234 -9.344 1 34.47 199 THR A O 1
ATOM 1546 N N . THR A 1 200 ? 27.016 4.387 -10.18 1 40.81 200 THR A N 1
ATOM 1547 C CA . THR A 1 200 ? 27.469 3.41 -9.203 1 40.81 200 THR A CA 1
ATOM 1548 C C . THR A 1 200 ? 28.516 4.023 -8.273 1 40.81 200 THR A C 1
ATOM 1550 O O . THR A 1 200 ? 29.656 3.568 -8.227 1 40.81 200 THR A O 1
ATOM 1553 N N . GLN A 1 201 ? 28.797 5.121 -8.398 1 43.84 201 GLN A N 1
ATOM 1554 C CA . GLN A 1 201 ? 29.906 5.391 -7.496 1 43.84 201 GLN A CA 1
ATOM 1555 C C . GLN A 1 201 ? 29.547 5.066 -6.051 1 43.84 201 GLN A C 1
ATOM 1557 O O . GLN A 1 201 ? 30.188 5.559 -5.121 1 43.84 201 GLN A O 1
ATOM 1562 N N . GLY A 1 202 ? 28.297 4.656 -5.762 1 57.31 202 GLY A N 1
ATOM 1563 C CA . GLY A 1 202 ? 28.141 4.305 -4.359 1 57.31 202 GLY A CA 1
ATOM 1564 C C . GLY A 1 202 ? 28.812 2.99 -3.996 1 57.31 202 GLY A C 1
ATOM 1565 O O . GLY A 1 202 ? 29.391 2.332 -4.852 1 57.31 202 GLY A O 1
ATOM 1566 N N . PRO A 1 203 ? 28.875 2.686 -2.662 1 74.12 203 PRO A N 1
ATOM 1567 C CA . PRO A 1 203 ? 29.594 1.562 -2.051 1 74.12 203 PRO A CA 1
ATOM 1568 C C . PRO A 1 203 ? 29.062 0.205 -2.514 1 74.12 203 PRO A C 1
ATOM 1570 O O . PRO A 1 203 ? 29.672 -0.83 -2.219 1 74.12 203 PRO A O 1
ATOM 1573 N N . LEU A 1 204 ? 28 0.261 -3.578 1 91.81 204 LEU A N 1
ATOM 1574 C CA . LEU A 1 204 ? 27.469 -1.045 -3.951 1 91.81 204 LEU A CA 1
ATOM 1575 C C . LEU A 1 204 ? 27.812 -1.377 -5.398 1 91.81 204 LEU A C 1
ATOM 1577 O O . LEU A 1 204 ? 27.875 -0.484 -6.246 1 91.81 204 LEU A O 1
ATOM 1581 N N . GLN A 1 205 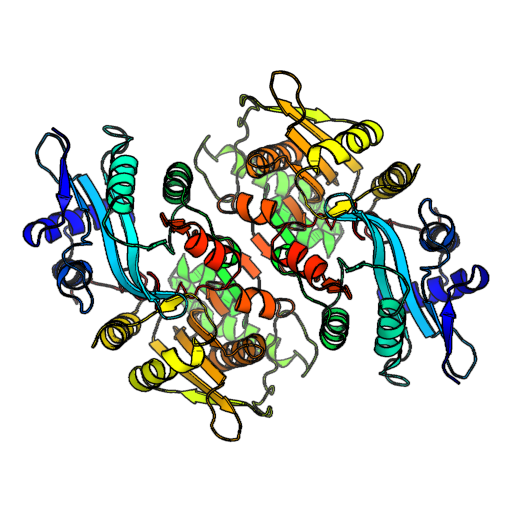? 28.078 -2.584 -5.672 1 94.75 205 GLN A N 1
ATOM 1582 C CA . GLN A 1 205 ? 28.406 -3.092 -6.996 1 94.75 205 GLN A CA 1
ATOM 1583 C C . GLN A 1 205 ? 27.344 -4.07 -7.492 1 94.75 205 GLN A C 1
ATOM 1585 O O . GLN A 1 205 ? 26.953 -4.98 -6.762 1 94.75 205 GLN A O 1
ATOM 1590 N N . VAL A 1 206 ? 26.922 -3.814 -8.773 1 96.75 206 VAL A N 1
ATOM 1591 C CA . VAL A 1 206 ? 25.938 -4.695 -9.383 1 96.75 206 VAL A CA 1
ATOM 1592 C C . VAL A 1 206 ? 26.609 -5.562 -10.445 1 96.75 206 VAL A C 1
ATOM 1594 O O . VAL A 1 206 ? 27.375 -5.062 -11.273 1 96.75 206 VAL A O 1
ATOM 1597 N N . ALA A 1 207 ? 26.359 -6.828 -10.414 1 96.75 207 ALA A N 1
ATOM 1598 C CA . ALA A 1 207 ? 26.938 -7.746 -11.398 1 96.75 207 ALA A CA 1
ATOM 1599 C C . ALA A 1 207 ? 25.875 -8.742 -11.891 1 96.75 207 ALA A C 1
ATOM 1601 O O . ALA A 1 207 ? 25.125 -9.297 -11.086 1 96.75 207 ALA A O 1
ATOM 1602 N N . ASP A 1 208 ? 25.891 -8.945 -13.203 1 97.81 208 ASP A N 1
ATOM 1603 C CA . ASP A 1 208 ? 25.016 -9.984 -13.758 1 97.81 208 ASP A CA 1
ATOM 1604 C C . ASP A 1 208 ? 25.469 -11.367 -13.305 1 97.81 208 ASP A C 1
ATOM 1606 O O . ASP A 1 208 ? 26.672 -11.656 -13.258 1 97.81 208 ASP A O 1
ATOM 1610 N N . ILE A 1 209 ? 24.5 -12.156 -12.969 1 97.94 209 ILE A N 1
ATOM 1611 C CA . ILE A 1 209 ? 24.797 -13.523 -12.555 1 97.94 209 ILE A CA 1
ATOM 1612 C C . ILE A 1 209 ? 23.844 -14.492 -13.273 1 97.94 209 ILE A C 1
ATOM 1614 O O . ILE A 1 209 ? 22.891 -14.07 -13.93 1 97.94 209 ILE A O 1
ATOM 1618 N N . ASP A 1 210 ? 24.141 -15.766 -13.188 1 97.06 210 ASP A N 1
ATOM 1619 C CA . ASP A 1 210 ? 23.25 -16.766 -13.773 1 97.06 210 ASP A CA 1
ATOM 1620 C C . ASP A 1 210 ? 22.297 -17.328 -12.734 1 97.06 210 ASP A C 1
ATOM 1622 O O . ASP A 1 210 ? 22.281 -16.875 -11.586 1 97.06 210 ASP A O 1
ATOM 1626 N N . ARG A 1 211 ? 21.406 -18.219 -13.102 1 96.62 211 ARG A N 1
ATOM 1627 C CA . ARG A 1 211 ? 20.375 -18.734 -12.211 1 96.62 211 ARG A CA 1
ATOM 1628 C C . ARG A 1 211 ? 20.984 -19.453 -11.016 1 96.62 211 ARG A C 1
ATOM 1630 O O . ARG A 1 211 ? 20.422 -19.438 -9.922 1 96.62 211 ARG A O 1
ATOM 1637 N N . HIS A 1 212 ? 22.156 -20.109 -11.219 1 96.5 212 HIS A N 1
ATOM 1638 C CA . HIS A 1 212 ? 22.812 -20.812 -10.117 1 96.5 212 HIS A CA 1
ATOM 1639 C C . HIS A 1 212 ? 23.328 -19.812 -9.07 1 96.5 212 HIS A C 1
ATOM 1641 O O . HIS A 1 212 ? 23.156 -20.047 -7.867 1 96.5 212 HIS A O 1
ATOM 1647 N N . GLY A 1 213 ? 23.938 -18.766 -9.57 1 96.81 213 GLY A N 1
ATOM 1648 C CA . GLY A 1 213 ? 24.359 -17.703 -8.664 1 96.81 213 GLY A CA 1
ATOM 1649 C C . GLY A 1 213 ? 23.219 -17.094 -7.883 1 96.81 213 GLY A C 1
ATOM 1650 O O . GLY A 1 213 ? 23.344 -16.797 -6.695 1 96.81 213 GLY A O 1
ATOM 1651 N N . PHE A 1 214 ? 22.156 -16.922 -8.539 1 97.88 214 PHE A N 1
ATOM 1652 C CA . PHE A 1 214 ? 20.984 -16.344 -7.891 1 97.88 214 PHE A CA 1
ATOM 1653 C C . PHE A 1 214 ? 20.438 -17.281 -6.828 1 97.88 214 PHE A C 1
ATOM 1655 O O . PHE A 1 214 ? 20.047 -16.844 -5.738 1 97.88 214 PHE A O 1
ATOM 1662 N N . ALA A 1 215 ? 20.391 -18.578 -7.121 1 97.56 215 ALA A N 1
ATOM 1663 C CA . ALA A 1 215 ? 19.922 -19.578 -6.176 1 97.56 215 ALA A CA 1
ATOM 1664 C C . ALA A 1 215 ? 20.734 -19.562 -4.891 1 97.56 215 ALA A C 1
ATOM 1666 O O . ALA A 1 215 ? 20.188 -19.688 -3.793 1 97.56 215 ALA A O 1
ATOM 1667 N N . GLU A 1 216 ? 21.969 -19.344 -5.004 1 96.44 216 GLU A N 1
ATOM 1668 C CA . GLU A 1 216 ? 22.891 -19.344 -3.861 1 96.44 216 GLU A CA 1
ATOM 1669 C C . GLU A 1 216 ? 22.641 -18.156 -2.945 1 96.44 216 GLU A C 1
ATOM 1671 O O . GLU A 1 216 ? 22.953 -18.203 -1.753 1 96.44 216 GLU A O 1
ATOM 1676 N N . LEU A 1 217 ? 22.078 -17.141 -3.514 1 97.19 217 LEU A N 1
ATOM 1677 C CA . LEU A 1 217 ? 21.891 -15.906 -2.764 1 97.19 217 LEU A CA 1
ATOM 1678 C C . LEU A 1 217 ? 20.562 -15.906 -2.033 1 97.19 217 LEU A C 1
ATOM 1680 O O . LEU A 1 217 ? 20.328 -15.086 -1.141 1 97.19 217 LEU A O 1
ATOM 1684 N N . PHE A 1 218 ? 19.719 -16.812 -2.393 1 96.12 218 PHE A N 1
ATOM 1685 C CA . PHE A 1 218 ? 18.344 -16.766 -1.912 1 96.12 218 PHE A CA 1
ATOM 1686 C C . PHE A 1 218 ? 18.281 -16.953 -0.402 1 96.12 218 PHE A C 1
ATOM 1688 O O . PHE A 1 218 ? 17.719 -16.125 0.319 1 96.12 218 PHE A O 1
ATOM 1695 N N . ALA A 1 219 ? 18.906 -17.984 0.113 1 94.38 219 ALA A N 1
ATOM 1696 C CA . ALA A 1 219 ? 18.828 -18.344 1.53 1 94.38 219 ALA A CA 1
ATOM 1697 C C . ALA A 1 219 ? 19.469 -17.25 2.395 1 94.38 219 ALA A C 1
ATOM 1699 O O . ALA A 1 219 ? 18.844 -16.75 3.338 1 94.38 219 ALA A O 1
ATOM 1700 N N . PRO A 1 220 ? 20.672 -16.812 2.029 1 95.75 220 PRO A N 1
ATOM 1701 C CA . PRO A 1 220 ? 21.281 -15.789 2.867 1 95.75 220 PRO A CA 1
ATOM 1702 C C . PRO A 1 220 ? 20.5 -14.469 2.852 1 95.75 220 PRO A C 1
ATOM 1704 O O . PRO A 1 220 ? 20.5 -13.734 3.844 1 95.75 220 PRO A O 1
ATOM 1707 N N . LEU A 1 221 ? 19.781 -14.188 1.813 1 97.25 221 LEU A N 1
ATOM 1708 C CA . LEU A 1 221 ? 19.125 -12.891 1.677 1 97.25 221 LEU A CA 1
ATOM 1709 C C . LEU A 1 221 ? 17.703 -12.945 2.199 1 97.25 221 LEU A C 1
ATOM 1711 O O . LEU A 1 221 ? 17 -11.93 2.229 1 97.25 221 LEU A O 1
ATOM 1715 N N . THR A 1 222 ? 17.234 -14.125 2.672 1 96.12 222 THR A N 1
ATOM 1716 C CA . THR A 1 222 ? 15.883 -14.234 3.193 1 96.12 222 THR A CA 1
ATOM 1717 C C . THR A 1 222 ? 15.891 -14.727 4.637 1 96.12 222 THR A C 1
ATOM 1719 O O . THR A 1 222 ? 14.844 -15.07 5.191 1 96.12 222 THR A O 1
ATOM 1722 N N . ARG A 1 223 ? 17.016 -14.719 5.297 1 94.25 223 ARG A N 1
ATOM 1723 C CA . ARG A 1 223 ? 17.203 -15.305 6.617 1 94.25 223 ARG A CA 1
ATOM 1724 C C . ARG A 1 223 ? 16.469 -14.508 7.684 1 94.25 223 ARG A C 1
ATOM 1726 O O . ARG A 1 223 ? 16.141 -15.031 8.75 1 94.25 223 ARG A O 1
ATOM 1733 N N . GLN A 1 224 ? 16.156 -13.281 7.414 1 94.5 224 GLN A N 1
ATOM 1734 C CA . GLN A 1 224 ? 15.539 -12.406 8.406 1 94.5 224 GLN A CA 1
ATOM 1735 C C . GLN A 1 224 ? 14.062 -12.727 8.586 1 94.5 224 GLN A C 1
ATOM 1737 O O . GLN A 1 224 ? 13.445 -12.312 9.57 1 94.5 224 GLN A O 1
ATOM 1742 N N . PHE A 1 225 ? 13.484 -13.43 7.676 1 96.62 225 PHE A N 1
ATOM 1743 C CA . PHE A 1 225 ? 12.055 -13.695 7.73 1 96.62 225 PHE A CA 1
ATOM 1744 C C . PHE A 1 225 ? 11.758 -14.867 8.656 1 96.62 225 PHE A C 1
ATOM 1746 O O . PHE A 1 225 ? 12.492 -15.852 8.68 1 96.62 225 PHE A O 1
ATOM 1753 N N . ALA A 1 226 ? 10.68 -14.758 9.398 1 97.12 226 ALA A N 1
ATOM 1754 C CA . ALA A 1 226 ? 10.25 -15.828 10.297 1 97.12 226 ALA A CA 1
ATOM 1755 C C . ALA A 1 226 ? 9.711 -17.016 9.508 1 97.12 226 ALA A C 1
ATOM 1757 O O . ALA A 1 226 ? 9.852 -18.172 9.938 1 97.12 226 ALA A O 1
ATOM 1758 N N . VAL A 1 227 ? 9.008 -16.719 8.43 1 97.69 227 VAL A N 1
ATOM 1759 C CA . VAL A 1 227 ? 8.539 -17.75 7.508 1 97.69 227 VAL A CA 1
ATOM 1760 C C . VAL A 1 227 ? 9.312 -17.656 6.195 1 97.69 227 VAL A C 1
ATOM 1762 O O . VAL A 1 227 ? 9.234 -16.656 5.484 1 97.69 227 VAL A O 1
ATOM 1765 N N . GLN A 1 228 ? 10.086 -18.625 5.914 1 96.94 228 GLN A N 1
ATOM 1766 C CA . GLN A 1 228 ? 10.93 -18.594 4.727 1 96.94 228 GLN A CA 1
ATOM 1767 C C . GLN A 1 228 ? 10.844 -19.891 3.949 1 96.94 228 GLN A C 1
ATOM 1769 O O . GLN A 1 228 ? 10.531 -20.938 4.52 1 96.94 228 GLN A O 1
ATOM 1774 N N . PRO A 1 229 ? 11.102 -19.891 2.662 1 96.5 229 PRO A N 1
ATOM 1775 C CA . PRO A 1 229 ? 11.141 -21.141 1.882 1 96.5 229 PRO A CA 1
ATOM 1776 C C . PRO A 1 229 ? 12.289 -22.062 2.297 1 96.5 229 PRO A C 1
ATOM 1778 O O . PRO A 1 229 ? 13.375 -21.578 2.643 1 96.5 229 PRO A O 1
ATOM 1781 N N . ALA A 1 230 ? 12.008 -23.281 2.41 1 95.5 230 ALA A N 1
ATOM 1782 C CA . ALA A 1 230 ? 12.984 -24.344 2.627 1 95.5 230 ALA A CA 1
ATOM 1783 C C . ALA A 1 230 ? 13.008 -25.312 1.448 1 95.5 230 ALA A C 1
ATOM 1785 O O . ALA A 1 230 ? 12.719 -26.5 1.608 1 95.5 230 ALA A O 1
ATOM 1786 N N . TRP A 1 231 ? 13.453 -24.891 0.34 1 94.38 231 TRP A N 1
ATOM 1787 C CA . TRP A 1 231 ? 13.375 -25.578 -0.946 1 94.38 231 TRP A CA 1
ATOM 1788 C C . TRP A 1 231 ? 13.812 -27.031 -0.816 1 94.38 231 TRP A C 1
ATOM 1790 O O . TRP A 1 231 ? 14.859 -27.328 -0.234 1 94.38 231 TRP A O 1
ATOM 1800 N N . ALA A 1 232 ? 12.969 -27.859 -1.38 1 91.56 232 ALA A N 1
ATOM 1801 C CA . ALA A 1 232 ? 13.414 -29.25 -1.538 1 91.56 232 ALA A CA 1
ATOM 1802 C C . ALA A 1 232 ? 14.578 -29.344 -2.518 1 91.56 232 ALA A C 1
ATOM 1804 O O . ALA A 1 232 ? 14.859 -28.391 -3.248 1 91.56 232 ALA A O 1
ATOM 1805 N N . GLU A 1 233 ? 15.211 -30.5 -2.475 1 90.56 233 GLU A N 1
ATOM 1806 C CA . GLU A 1 233 ? 16.359 -30.703 -3.361 1 90.56 233 GLU A CA 1
ATOM 1807 C C . GLU A 1 233 ? 15.961 -30.516 -4.824 1 90.56 233 GLU A C 1
ATOM 1809 O O . GLU A 1 233 ? 14.984 -31.109 -5.289 1 90.56 233 GLU A O 1
ATOM 1814 N N . GLY A 1 234 ? 16.641 -29.609 -5.508 1 93.25 234 GLY A N 1
ATOM 1815 C CA . GLY A 1 234 ? 16.438 -29.406 -6.934 1 93.25 234 GLY A CA 1
ATOM 1816 C C . GLY A 1 234 ? 15.25 -28.516 -7.242 1 93.25 234 GLY A C 1
ATOM 1817 O O . GLY A 1 234 ? 15.047 -28.109 -8.391 1 93.25 234 GLY A O 1
ATOM 1818 N N . GLN A 1 235 ? 14.523 -28.203 -6.297 1 95.62 235 GLN A N 1
ATOM 1819 C CA . GLN A 1 235 ? 13.273 -27.484 -6.52 1 95.62 235 GLN A CA 1
ATOM 1820 C C . GLN A 1 235 ? 13.547 -26.062 -6.996 1 95.62 235 GLN A C 1
ATOM 1822 O O . GLN A 1 235 ? 12.977 -25.609 -7.996 1 95.62 235 GLN A O 1
ATOM 1827 N N . LEU A 1 236 ? 14.398 -25.344 -6.277 1 96.75 236 LEU A N 1
ATOM 1828 C CA . LEU A 1 236 ? 14.68 -23.953 -6.645 1 96.75 236 LEU A CA 1
ATOM 1829 C C . LEU A 1 236 ? 15.305 -23.875 -8.031 1 96.75 236 LEU A C 1
ATOM 1831 O O . LEU A 1 236 ? 14.961 -23 -8.82 1 96.75 236 LEU A O 1
ATOM 1835 N N . ASP A 1 237 ? 16.188 -24.812 -8.305 1 95.88 237 ASP A N 1
ATOM 1836 C CA . ASP A 1 237 ? 16.797 -24.844 -9.625 1 95.88 237 ASP A CA 1
ATOM 1837 C C . ASP A 1 237 ? 15.742 -25.031 -10.711 1 95.88 237 ASP A C 1
ATOM 1839 O O . ASP A 1 237 ? 15.797 -24.375 -11.758 1 95.88 237 ASP A O 1
ATOM 1843 N N . HIS A 1 238 ? 14.883 -25.906 -10.445 1 96.06 238 HIS A N 1
ATOM 1844 C CA . HIS A 1 238 ? 13.789 -26.156 -11.383 1 96.06 238 HIS A CA 1
ATOM 1845 C C . HIS A 1 238 ? 12.938 -24.906 -11.578 1 96.06 238 HIS A C 1
ATOM 1847 O O . HIS A 1 238 ? 12.617 -24.531 -12.711 1 96.06 238 HIS A O 1
ATOM 1853 N N . ILE A 1 239 ? 12.609 -24.25 -10.523 1 96.69 239 ILE A N 1
ATOM 1854 C CA . ILE A 1 239 ? 11.789 -23.047 -10.539 1 96.69 239 ILE A CA 1
ATOM 1855 C C . ILE A 1 239 ? 12.5 -21.953 -11.336 1 96.69 239 ILE A C 1
ATOM 1857 O O . ILE A 1 239 ? 11.883 -21.312 -12.195 1 96.69 239 ILE A O 1
ATOM 1861 N N . LEU A 1 240 ? 13.758 -21.812 -11.094 1 97.88 240 LEU A N 1
ATOM 1862 C CA . LEU A 1 240 ? 14.523 -20.766 -11.773 1 97.88 240 LEU A CA 1
ATOM 1863 C C . LEU A 1 240 ? 14.648 -21.062 -13.266 1 97.88 240 LEU A C 1
ATOM 1865 O O . LEU A 1 240 ? 14.641 -20.141 -14.086 1 97.88 240 LEU A O 1
ATOM 1869 N N . GLU A 1 241 ? 14.781 -22.328 -13.586 1 96.25 241 GLU A N 1
ATOM 1870 C CA . GLU A 1 241 ? 14.836 -22.703 -14.992 1 96.25 241 GLU A CA 1
ATOM 1871 C C . GLU A 1 241 ? 13.547 -22.328 -15.719 1 96.25 241 GLU A C 1
ATOM 1873 O O . GLU A 1 241 ? 13.586 -21.812 -16.844 1 96.25 241 GLU A O 1
ATOM 1878 N N . ASP A 1 242 ? 12.461 -22.578 -15.117 1 95.5 242 ASP A N 1
ATOM 1879 C CA . ASP A 1 242 ? 11.164 -22.203 -15.68 1 95.5 242 ASP A CA 1
ATOM 1880 C C . ASP A 1 242 ? 11.016 -20.672 -15.742 1 95.5 242 ASP A C 1
ATOM 1882 O O . ASP A 1 242 ? 10.523 -20.141 -16.734 1 95.5 242 ASP A O 1
ATOM 1886 N N . ALA A 1 243 ? 11.453 -20.016 -14.695 1 97.12 243 ALA A N 1
ATOM 1887 C CA . ALA A 1 243 ? 11.281 -18.578 -14.555 1 97.12 243 ALA A CA 1
ATOM 1888 C C . ALA A 1 243 ? 12.055 -17.812 -15.633 1 97.12 243 ALA A C 1
ATOM 1890 O O . ALA A 1 243 ? 11.703 -16.688 -15.984 1 97.12 243 ALA A O 1
ATOM 1891 N N . GLU A 1 244 ? 13.047 -18.422 -16.109 1 96.81 244 GLU A N 1
ATOM 1892 C CA . GLU A 1 244 ? 13.859 -17.766 -17.141 1 96.81 244 GLU A CA 1
ATOM 1893 C C . GLU A 1 244 ? 13.133 -17.719 -18.484 1 96.81 244 GLU A C 1
ATOM 1895 O O . GLU A 1 244 ? 13.414 -16.859 -19.312 1 96.81 244 GLU A O 1
ATOM 1900 N N . LYS A 1 245 ? 12.219 -18.625 -18.656 1 94.75 245 LYS A N 1
ATOM 1901 C CA . LYS A 1 245 ? 11.609 -18.812 -19.969 1 94.75 245 LYS A CA 1
ATOM 1902 C C . LYS A 1 245 ? 10.273 -18.078 -20.062 1 94.75 245 LYS A C 1
ATOM 1904 O O . LYS A 1 245 ? 9.211 -18.703 -20.062 1 94.75 245 LYS A O 1
ATOM 1909 N N . LYS A 1 246 ? 10.352 -16.781 -20.25 1 94.81 246 LYS A N 1
ATOM 1910 C CA . LYS A 1 246 ? 9.164 -15.961 -20.422 1 94.81 246 LYS A CA 1
ATOM 1911 C C . LYS A 1 246 ? 9.289 -15.07 -21.656 1 94.81 246 LYS A C 1
ATOM 1913 O O . LYS A 1 246 ? 9.469 -13.859 -21.531 1 94.81 246 LYS A O 1
ATOM 1918 N N . PRO A 1 247 ? 9.031 -15.625 -22.781 1 91.44 247 PRO A N 1
ATOM 1919 C CA . PRO A 1 247 ? 9.25 -14.883 -24.016 1 91.44 247 PRO A CA 1
ATOM 1920 C C . PRO A 1 247 ? 8.367 -13.641 -24.141 1 91.44 247 PRO A C 1
ATOM 1922 O O . PRO A 1 247 ? 8.758 -12.656 -24.766 1 91.44 247 PRO A O 1
ATOM 1925 N N . GLU A 1 248 ? 7.23 -13.648 -23.516 1 88.75 248 GLU A N 1
ATOM 1926 C CA . GLU A 1 248 ? 6.344 -12.5 -23.594 1 88.75 248 GLU A CA 1
ATOM 1927 C C . GLU A 1 248 ? 6.938 -11.297 -22.859 1 88.75 248 GLU A C 1
ATOM 1929 O O . GLU A 1 248 ? 6.621 -10.148 -23.172 1 88.75 248 GLU A O 1
ATOM 1934 N N . PHE A 1 249 ? 7.773 -11.602 -21.922 1 92.12 249 PHE A N 1
ATOM 1935 C CA . PHE A 1 249 ? 8.328 -10.531 -21.109 1 92.12 249 PHE A CA 1
ATOM 1936 C C . PHE A 1 249 ? 9.727 -10.156 -21.578 1 92.12 249 PHE A C 1
ATOM 1938 O O . PHE A 1 249 ? 10.234 -9.086 -21.234 1 92.12 249 PHE A O 1
ATOM 1945 N N . GLY A 1 250 ? 10.352 -11.016 -22.328 1 94.56 250 GLY A N 1
ATOM 1946 C CA . GLY A 1 250 ? 11.68 -10.727 -22.844 1 94.56 250 GLY A CA 1
ATOM 1947 C C . GLY A 1 250 ? 12.766 -11.57 -22.203 1 94.56 250 GLY A C 1
ATOM 1948 O O . GLY A 1 250 ? 12.5 -12.648 -21.672 1 94.56 250 GLY A O 1
ATOM 1949 N N . ALA A 1 251 ? 13.969 -11.117 -22.328 1 97 251 ALA A N 1
ATOM 1950 C CA . ALA A 1 251 ? 15.125 -11.867 -21.844 1 97 251 ALA A CA 1
ATOM 1951 C C . ALA A 1 251 ? 15.258 -11.758 -20.328 1 97 251 ALA A C 1
ATOM 1953 O O . ALA A 1 251 ? 15.023 -10.688 -19.75 1 97 251 ALA A O 1
ATOM 1954 N N . PRO A 1 252 ? 15.609 -12.938 -19.703 1 97.94 252 PRO A N 1
ATOM 1955 C CA . PRO A 1 252 ? 15.836 -12.883 -18.266 1 97.94 252 PRO A CA 1
ATOM 1956 C C . PRO A 1 252 ? 17.125 -12.156 -17.891 1 97.94 252 PRO A C 1
ATOM 1958 O O . PRO A 1 252 ? 18.125 -12.273 -18.594 1 97.94 252 PRO A O 1
ATOM 1961 N N . VAL A 1 253 ? 17.031 -11.359 -16.828 1 98.44 253 VAL A N 1
ATOM 1962 C CA . VAL A 1 253 ? 18.203 -10.68 -16.281 1 98.44 253 VAL A CA 1
ATOM 1963 C C . VAL A 1 253 ? 18.266 -10.93 -14.766 1 98.44 253 VAL A C 1
ATOM 1965 O O . VAL A 1 253 ? 17.328 -10.602 -14.039 1 98.44 253 VAL A O 1
ATOM 1968 N N . LEU A 1 254 ? 19.359 -11.562 -14.344 1 98.62 254 LEU A N 1
ATOM 1969 C CA . LEU A 1 254 ? 19.641 -11.781 -12.93 1 98.62 254 LEU A CA 1
ATOM 1970 C C . LEU A 1 254 ? 20.891 -11.031 -12.5 1 98.62 254 LEU A C 1
ATOM 1972 O O . LEU A 1 254 ? 21.906 -11.055 -13.203 1 98.62 254 LEU A O 1
ATOM 1976 N N . ALA A 1 255 ? 20.75 -10.359 -11.352 1 98.5 255 ALA A N 1
ATOM 1977 C CA . ALA A 1 255 ? 21.906 -9.586 -10.898 1 98.5 255 ALA A CA 1
ATOM 1978 C C . ALA A 1 255 ? 22.047 -9.664 -9.383 1 98.5 255 ALA A C 1
ATOM 1980 O O . ALA A 1 255 ? 21.062 -9.844 -8.664 1 98.5 255 ALA A O 1
ATOM 1981 N N . ALA A 1 256 ? 23.266 -9.617 -8.961 1 98.38 256 ALA A N 1
ATOM 1982 C CA . ALA A 1 256 ? 23.625 -9.531 -7.543 1 98.38 256 ALA A CA 1
ATOM 1983 C C . ALA A 1 256 ? 24.141 -8.141 -7.191 1 98.38 256 ALA A C 1
ATOM 1985 O O . ALA A 1 256 ? 24.812 -7.504 -8.008 1 98.38 256 ALA A O 1
ATOM 1986 N N . VAL A 1 257 ? 23.766 -7.691 -6.078 1 97.94 257 VAL A N 1
ATOM 1987 C CA . VAL A 1 257 ? 24.266 -6.434 -5.539 1 97.94 257 VAL A CA 1
ATOM 1988 C C . VAL A 1 257 ? 25.188 -6.715 -4.344 1 97.94 257 VAL A C 1
ATOM 1990 O O . VAL A 1 257 ? 24.766 -7.352 -3.373 1 97.94 257 VAL A O 1
ATOM 1993 N N . ARG A 1 258 ? 26.375 -6.23 -4.387 1 97 258 ARG A N 1
ATOM 1994 C CA . ARG A 1 258 ? 27.375 -6.512 -3.361 1 97 258 ARG A CA 1
ATOM 1995 C C . ARG A 1 258 ? 28.031 -5.223 -2.863 1 97 258 ARG A C 1
ATOM 1997 O O . ARG A 1 258 ? 28.062 -4.227 -3.584 1 97 258 ARG A O 1
ATOM 2004 N N . THR A 1 259 ? 28.484 -5.367 -1.613 1 94.44 259 THR A N 1
ATOM 2005 C CA . THR A 1 259 ? 29.312 -4.289 -1.1 1 94.44 259 THR A CA 1
ATOM 2006 C C . THR A 1 259 ? 30.672 -4.289 -1.786 1 94.44 259 THR A C 1
ATOM 2008 O O . THR A 1 259 ? 30.984 -5.188 -2.566 1 94.44 259 THR A O 1
ATOM 2011 N N . ARG A 1 260 ? 31.469 -3.25 -1.445 1 90.19 260 ARG A N 1
ATOM 2012 C CA . ARG A 1 260 ? 32.812 -3.154 -2.008 1 90.19 260 ARG A CA 1
ATOM 2013 C C . ARG A 1 260 ? 33.688 -4.328 -1.564 1 90.19 260 ARG A C 1
ATOM 2015 O O . ARG A 1 260 ? 34.562 -4.77 -2.305 1 90.19 260 ARG A O 1
ATOM 2022 N N . SER A 1 261 ? 33.344 -4.844 -0.375 1 91.31 261 SER A N 1
ATOM 2023 C CA . SER A 1 261 ? 34.094 -5.973 0.162 1 91.31 261 SER A CA 1
ATOM 2024 C C . SER A 1 261 ? 33.656 -7.289 -0.46 1 91.31 261 SER A C 1
ATOM 2026 O O . SER A 1 261 ? 34.25 -8.344 -0.203 1 91.31 261 SER A O 1
ATOM 2028 N N . GLY A 1 262 ? 32.562 -7.25 -1.213 1 91.25 262 GLY A N 1
ATOM 2029 C CA . GLY A 1 262 ? 32.156 -8.438 -1.938 1 91.25 262 GLY A CA 1
ATOM 2030 C C . GLY A 1 262 ? 30.984 -9.156 -1.279 1 91.25 262 GLY A C 1
ATOM 2031 O O . GLY A 1 262 ? 30.469 -10.141 -1.813 1 91.25 262 GLY A O 1
ATOM 2032 N N . ALA A 1 263 ? 30.516 -8.695 -0.17 1 94.5 263 ALA A N 1
ATOM 2033 C CA . ALA A 1 263 ? 29.406 -9.328 0.536 1 94.5 263 ALA A CA 1
ATOM 2034 C C . ALA A 1 263 ? 28.078 -9.031 -0.156 1 94.5 263 ALA A C 1
ATOM 2036 O O . ALA A 1 263 ? 27.766 -7.879 -0.46 1 94.5 263 ALA A O 1
ATOM 2037 N N . PRO A 1 264 ? 27.359 -10.102 -0.462 1 96.38 264 PRO A N 1
ATOM 2038 C CA . PRO A 1 264 ? 26.062 -9.859 -1.104 1 96.38 264 PRO A CA 1
ATOM 2039 C C . PRO A 1 264 ? 25.062 -9.172 -0.176 1 96.38 264 PRO A C 1
ATOM 2041 O O . PRO A 1 264 ? 24.906 -9.57 0.981 1 96.38 264 PRO A O 1
ATOM 2044 N N . VAL A 1 265 ? 24.375 -8.141 -0.658 1 97 265 VAL A N 1
ATOM 2045 C CA . VAL A 1 265 ? 23.391 -7.422 0.163 1 97 265 VAL A CA 1
ATOM 2046 C C . VAL A 1 265 ? 22.031 -7.469 -0.501 1 97 265 VAL A C 1
ATOM 2048 O O . VAL A 1 265 ? 21.016 -7.129 0.12 1 97 265 VAL A O 1
ATOM 2051 N N . GLY A 1 266 ? 22 -7.883 -1.733 1 98.12 266 GLY A N 1
ATOM 2052 C CA . GLY A 1 266 ? 20.734 -7.996 -2.445 1 98.12 266 GLY A CA 1
ATOM 2053 C C . GLY A 1 266 ? 20.875 -8.641 -3.809 1 98.12 266 GLY A C 1
ATOM 2054 O O . GLY A 1 266 ? 21.984 -9 -4.223 1 98.12 266 GLY A O 1
ATOM 2055 N N . ALA A 1 267 ? 19.797 -8.836 -4.445 1 98.62 267 ALA A N 1
ATOM 2056 C CA . ALA A 1 267 ? 19.719 -9.398 -5.789 1 98.62 267 ALA A CA 1
ATOM 2057 C C . ALA A 1 267 ? 18.375 -9.102 -6.426 1 98.62 267 ALA A C 1
ATOM 2059 O O . ALA A 1 267 ? 17.406 -8.773 -5.73 1 98.62 267 ALA A O 1
ATOM 2060 N N . PHE A 1 268 ? 18.359 -9.102 -7.652 1 98.69 268 PHE A N 1
ATOM 2061 C CA . PHE A 1 268 ? 17.078 -8.938 -8.32 1 98.69 268 PHE A CA 1
ATOM 2062 C C . PHE A 1 268 ? 17.047 -9.734 -9.617 1 98.69 268 PHE A C 1
ATOM 2064 O O . PHE A 1 268 ? 18.094 -10.062 -10.188 1 98.69 268 PHE A O 1
ATOM 2071 N N . PHE A 1 269 ? 15.883 -10.18 -10.047 1 98.69 269 PHE A N 1
ATOM 2072 C CA . PHE A 1 269 ? 15.562 -10.984 -11.227 1 98.69 269 PHE A CA 1
ATOM 2073 C C . PHE A 1 269 ? 14.398 -10.375 -12 1 98.69 269 PHE A C 1
ATOM 2075 O O . PHE A 1 269 ? 13.297 -10.242 -11.461 1 98.69 269 PHE A O 1
ATOM 2082 N N . TYR A 1 270 ? 14.633 -9.898 -13.195 1 98.56 270 TYR A N 1
ATOM 2083 C CA . TYR A 1 270 ? 13.547 -9.352 -14.008 1 98.56 270 TYR A CA 1
ATOM 2084 C C . TYR A 1 270 ? 13.688 -9.789 -15.461 1 98.56 270 TYR A C 1
ATOM 2086 O O . TYR A 1 270 ? 14.664 -10.445 -15.828 1 98.56 270 TYR A O 1
ATOM 2094 N N . HIS A 1 271 ? 12.633 -9.594 -16.234 1 98.12 271 HIS A N 1
ATOM 2095 C CA . HIS A 1 271 ? 12.617 -9.805 -17.688 1 98.12 271 HIS A CA 1
ATOM 2096 C C . HIS A 1 271 ? 12.461 -8.477 -18.422 1 98.12 271 HIS A C 1
ATOM 2098 O O . HIS A 1 271 ? 11.773 -7.574 -17.953 1 98.12 271 HIS A O 1
ATOM 2104 N N . LEU A 1 272 ? 13.062 -8.422 -19.516 1 96.06 272 LEU A N 1
ATOM 2105 C CA . LEU A 1 272 ? 13.008 -7.156 -20.234 1 96.06 272 LEU A CA 1
ATOM 2106 C C . LEU A 1 272 ? 13.031 -7.387 -21.75 1 96.06 272 LEU A C 1
ATOM 2108 O O . LEU A 1 272 ? 13.883 -8.125 -22.25 1 96.06 272 LEU A O 1
ATOM 2112 N N . GLN A 1 273 ? 12 -6.863 -22.391 1 90.31 273 GLN A N 1
ATOM 2113 C CA . GLN A 1 273 ? 12.07 -6.672 -23.844 1 90.31 273 GLN A CA 1
ATOM 2114 C C . GLN A 1 273 ? 12.734 -5.336 -24.188 1 90.31 273 GLN A C 1
ATOM 2116 O O . GLN A 1 273 ? 12.516 -4.336 -23.5 1 90.31 273 GLN A O 1
ATOM 2121 N N . PRO A 1 274 ? 13.508 -5.418 -25.172 1 84.12 274 PRO A N 1
ATOM 2122 C CA . PRO A 1 274 ? 14.133 -4.145 -25.547 1 84.12 274 PRO A CA 1
ATOM 2123 C C . PRO A 1 274 ? 13.125 -3.008 -25.672 1 84.12 274 PRO A C 1
ATOM 2125 O O . PRO A 1 274 ? 12.133 -3.131 -26.391 1 84.12 274 PRO A O 1
ATOM 2128 N N . GLY A 1 275 ? 13.422 -1.946 -24.844 1 82.5 275 GLY A N 1
ATOM 2129 C CA . GLY A 1 275 ? 12.562 -0.774 -24.906 1 82.5 275 GLY A CA 1
ATOM 2130 C C . GLY A 1 275 ? 11.242 -0.964 -24.172 1 82.5 275 GLY A C 1
ATOM 2131 O O . GLY A 1 275 ? 10.398 -0.07 -24.172 1 82.5 275 GLY A O 1
ATOM 2132 N N . GLY A 1 276 ? 11.094 -2.08 -23.625 1 89 276 GLY A N 1
ATOM 2133 C CA . GLY A 1 276 ? 9.836 -2.381 -22.953 1 89 276 GLY A CA 1
ATOM 2134 C C . GLY A 1 276 ? 9.898 -2.17 -21.453 1 89 276 GLY A C 1
ATOM 2135 O O . GLY A 1 276 ? 10.734 -1.407 -20.969 1 89 276 GLY A O 1
ATOM 2136 N N . THR A 1 277 ? 8.93 -2.703 -20.797 1 91.69 277 THR A N 1
ATOM 2137 C CA . THR A 1 277 ? 8.844 -2.631 -19.344 1 91.69 277 THR A CA 1
ATOM 2138 C C . THR A 1 277 ? 9.594 -3.793 -18.703 1 91.69 277 THR A C 1
ATOM 2140 O O . THR A 1 277 ? 9.375 -4.953 -19.047 1 91.69 277 THR A O 1
ATOM 2143 N N . ALA A 1 278 ? 10.508 -3.459 -17.828 1 96.38 278 ALA A N 1
ATOM 2144 C CA . ALA A 1 278 ? 11.148 -4.5 -17.031 1 96.38 278 ALA A CA 1
ATOM 2145 C C . ALA A 1 278 ? 10.172 -5.113 -16.047 1 96.38 278 ALA A C 1
ATOM 2147 O O . ALA A 1 278 ? 9.656 -4.422 -15.156 1 96.38 278 ALA A O 1
ATOM 2148 N N . ARG A 1 279 ? 9.883 -6.344 -16.188 1 97.12 279 ARG A N 1
ATOM 2149 C CA . ARG A 1 279 ? 8.984 -7.059 -15.281 1 97.12 279 ARG A CA 1
ATOM 2150 C C . ARG A 1 279 ? 9.758 -7.797 -14.203 1 97.12 279 ARG A C 1
ATOM 2152 O O . ARG A 1 279 ? 10.32 -8.867 -14.453 1 97.12 279 ARG A O 1
ATOM 2159 N N . VAL A 1 280 ? 9.711 -7.273 -13.008 1 98.38 280 VAL A N 1
ATOM 2160 C CA . VAL A 1 280 ? 10.5 -7.785 -11.891 1 98.38 280 VAL A CA 1
ATOM 2161 C C . VAL A 1 280 ? 9.812 -9.023 -11.305 1 98.38 280 VAL A C 1
ATOM 2163 O O . VAL A 1 280 ? 8.641 -8.969 -10.922 1 98.38 280 VAL A O 1
ATOM 2166 N N . LEU A 1 281 ? 10.531 -10.094 -11.234 1 98.06 281 LEU A N 1
ATOM 2167 C CA . LEU A 1 281 ? 10.016 -11.32 -10.648 1 98.06 281 LEU A CA 1
ATOM 2168 C C . LEU A 1 281 ? 10.352 -11.406 -9.164 1 98.06 281 LEU A C 1
ATOM 2170 O O . LEU A 1 281 ? 9.562 -11.914 -8.375 1 98.06 281 LEU A O 1
ATOM 2174 N N . GLN A 1 282 ? 11.586 -10.922 -8.875 1 98.38 282 GLN A N 1
ATOM 2175 C CA . GLN A 1 282 ? 12.023 -11.055 -7.488 1 98.38 282 GLN A CA 1
ATOM 2176 C C . GLN A 1 282 ? 13.008 -9.961 -7.109 1 98.38 282 GLN A C 1
ATOM 2178 O O . GLN A 1 282 ? 13.898 -9.617 -7.895 1 98.38 282 GLN A O 1
ATOM 2183 N N . VAL A 1 283 ? 12.805 -9.414 -6.008 1 98.25 283 VAL A N 1
ATOM 2184 C CA . VAL A 1 283 ? 13.781 -8.547 -5.352 1 98.25 283 VAL A CA 1
ATOM 2185 C C . VAL A 1 283 ? 14.164 -9.141 -3.996 1 98.25 283 VAL A C 1
ATOM 2187 O O . VAL A 1 283 ? 13.297 -9.469 -3.184 1 98.25 283 VAL A O 1
ATOM 2190 N N . LEU A 1 284 ? 15.438 -9.391 -3.799 1 98.25 284 LEU A N 1
ATOM 2191 C CA . LEU A 1 284 ? 15.984 -9.805 -2.514 1 98.25 284 LEU A CA 1
ATOM 2192 C C . LEU A 1 284 ? 16.828 -8.703 -1.897 1 98.25 284 LEU A C 1
ATOM 2194 O O . LEU A 1 284 ? 17.641 -8.078 -2.588 1 98.25 284 LEU A O 1
ATOM 2198 N N . ALA A 1 285 ? 16.578 -8.43 -0.661 1 97.5 285 ALA A N 1
ATOM 2199 C CA . ALA A 1 285 ? 17.328 -7.383 0.022 1 97.5 285 ALA A CA 1
ATOM 2200 C C . ALA A 1 285 ? 17.516 -7.707 1.503 1 97.5 285 ALA A C 1
ATOM 2202 O O . ALA A 1 285 ? 16.578 -8.18 2.154 1 97.5 285 ALA A O 1
ATOM 2203 N N . LEU A 1 286 ? 18.688 -7.527 2.023 1 96.38 286 LEU A N 1
ATOM 2204 C CA . LEU A 1 286 ? 18.891 -7.586 3.467 1 96.38 286 LEU A CA 1
ATOM 2205 C C . LEU A 1 286 ? 18.172 -6.441 4.168 1 96.38 286 LEU A C 1
ATOM 2207 O O . LEU A 1 286 ? 17.828 -5.434 3.537 1 96.38 286 LEU A O 1
ATOM 2211 N N . PRO A 1 287 ? 17.891 -6.688 5.5 1 92.88 287 PRO A N 1
ATOM 2212 C CA . PRO A 1 287 ? 17.25 -5.609 6.242 1 92.88 287 PRO A CA 1
ATOM 2213 C C . PRO A 1 287 ? 17.984 -4.277 6.117 1 92.88 287 PRO A C 1
ATOM 2215 O O . PRO A 1 287 ? 19.203 -4.23 6.234 1 92.88 287 PRO A O 1
ATOM 2218 N N . GLY A 1 288 ? 17.266 -3.248 5.793 1 88.69 288 GLY A N 1
ATOM 2219 C CA . GLY A 1 288 ? 17.828 -1.913 5.691 1 88.69 288 GLY A CA 1
ATOM 2220 C C . GLY A 1 288 ? 18.391 -1.604 4.32 1 88.69 288 GLY A C 1
ATOM 2221 O O . GLY A 1 288 ? 18.766 -0.464 4.039 1 88.69 288 GLY A O 1
ATOM 2222 N N . GLN A 1 289 ? 18.406 -2.598 3.41 1 93.62 289 GLN A N 1
ATOM 2223 C CA . GLN A 1 289 ? 19.047 -2.402 2.115 1 93.62 289 GLN A CA 1
ATOM 2224 C C . GLN A 1 289 ? 18.016 -2.328 0.993 1 93.62 289 GLN A C 1
ATOM 2226 O O . GLN A 1 289 ? 18.375 -2.158 -0.175 1 93.62 289 GLN A O 1
ATOM 2231 N N . ALA A 1 290 ? 16.75 -2.441 1.319 1 94.56 290 ALA A N 1
ATOM 2232 C CA . ALA A 1 290 ? 15.711 -2.52 0.296 1 94.56 290 ALA A CA 1
ATOM 2233 C C . ALA A 1 290 ? 15.75 -1.298 -0.619 1 94.56 290 ALA A C 1
ATOM 2235 O O . ALA A 1 290 ? 15.633 -1.425 -1.839 1 94.56 290 ALA A O 1
ATOM 2236 N N . GLY A 1 291 ? 15.914 -0.142 -0.06 1 92.75 291 GLY A N 1
ATOM 2237 C CA . GLY A 1 291 ? 15.984 1.078 -0.848 1 92.75 291 GLY A CA 1
ATOM 2238 C C . GLY A 1 291 ? 17.125 1.089 -1.838 1 92.75 291 GLY A C 1
ATOM 2239 O O . GLY A 1 291 ? 16.938 1.383 -3.02 1 92.75 291 GLY A O 1
ATOM 2240 N N . SER A 1 292 ? 18.297 0.751 -1.331 1 93.75 292 SER A N 1
ATOM 2241 C CA . SER A 1 292 ? 19.484 0.732 -2.182 1 93.75 292 SER A CA 1
ATOM 2242 C C . SER A 1 292 ? 19.359 -0.299 -3.297 1 93.75 292 SER A C 1
ATOM 2244 O O . SER A 1 292 ? 19.797 -0.061 -4.426 1 93.75 292 SER A O 1
ATOM 2246 N N . ILE A 1 293 ? 18.766 -1.403 -2.988 1 96.44 293 ILE A N 1
ATOM 2247 C CA . ILE A 1 293 ? 18.609 -2.457 -3.984 1 96.44 293 ILE A CA 1
ATOM 2248 C C . ILE A 1 293 ? 17.625 -1.996 -5.059 1 96.44 293 ILE A C 1
ATOM 2250 O O . ILE A 1 293 ? 17.828 -2.238 -6.25 1 96.44 293 ILE A O 1
ATOM 2254 N N . LEU A 1 294 ? 16.547 -1.344 -4.641 1 96.06 294 LEU A N 1
ATOM 2255 C CA . LEU A 1 294 ? 15.586 -0.807 -5.594 1 96.06 294 LEU A CA 1
ATOM 2256 C C . LEU A 1 294 ? 16.25 0.213 -6.516 1 96.06 294 LEU A C 1
ATOM 2258 O O . LEU A 1 294 ? 16.016 0.206 -7.727 1 96.06 294 LEU A O 1
ATOM 2262 N N . ASP A 1 295 ? 17.062 1.057 -5.961 1 94 295 ASP A N 1
ATOM 2263 C CA . ASP A 1 295 ? 17.797 2.035 -6.77 1 94 295 ASP A CA 1
ATOM 2264 C C . ASP A 1 295 ? 18.688 1.347 -7.793 1 94 295 ASP A C 1
ATOM 2266 O O . ASP A 1 295 ? 18.703 1.722 -8.969 1 94 295 ASP A O 1
ATOM 2270 N N . CYS A 1 296 ? 19.406 0.343 -7.32 1 96 296 CYS A N 1
ATOM 2271 C CA . CYS A 1 296 ? 20.266 -0.428 -8.211 1 96 296 CYS A CA 1
ATOM 2272 C C . CYS A 1 296 ? 19.453 -1.093 -9.312 1 96 296 CYS A C 1
ATOM 2274 O O . CYS A 1 296 ? 19.859 -1.098 -10.477 1 96 296 CYS A O 1
ATOM 2276 N N . LEU A 1 297 ? 18.328 -1.647 -8.945 1 97.44 297 LEU A N 1
ATOM 2277 C CA . LEU A 1 297 ? 17.453 -2.318 -9.898 1 97.44 297 LEU A CA 1
ATOM 2278 C C . LEU A 1 297 ? 16.969 -1.35 -10.969 1 97.44 297 LEU A C 1
ATOM 2280 O O . LEU A 1 297 ? 17.062 -1.643 -12.164 1 97.44 297 LEU A O 1
ATOM 2284 N N . ILE A 1 298 ? 16.453 -0.182 -10.57 1 94.94 298 ILE A N 1
ATOM 2285 C CA . ILE A 1 298 ? 15.906 0.813 -11.484 1 94.94 298 ILE A CA 1
ATOM 2286 C C . ILE A 1 298 ? 17 1.318 -12.414 1 94.94 298 ILE A C 1
ATOM 2288 O O . ILE A 1 298 ? 16.812 1.41 -13.633 1 94.94 298 ILE A O 1
ATOM 2292 N N . GLU A 1 299 ? 18.141 1.585 -11.844 1 93.62 299 GLU A N 1
ATOM 2293 C CA . GLU A 1 299 ? 19.266 2.057 -12.641 1 93.62 299 GLU A CA 1
ATOM 2294 C C . GLU A 1 299 ? 19.734 0.985 -13.625 1 93.62 299 GLU A C 1
ATOM 2296 O O . GLU A 1 299 ? 20.047 1.284 -14.781 1 93.62 299 GLU A O 1
ATOM 2301 N N . HIS A 1 300 ? 19.828 -0.222 -13.148 1 95.94 300 HIS A N 1
ATOM 2302 C CA . HIS A 1 300 ? 20.266 -1.347 -13.969 1 95.94 300 HIS A CA 1
ATOM 2303 C C . HIS A 1 300 ? 19.328 -1.558 -15.156 1 95.94 300 HIS A C 1
ATOM 2305 O O . HIS A 1 300 ? 19.781 -1.736 -16.281 1 95.94 300 HIS A O 1
ATOM 2311 N N . ALA A 1 301 ? 18.047 -1.548 -14.906 1 95.56 301 ALA A N 1
ATOM 2312 C CA . ALA A 1 301 ? 17.047 -1.713 -15.961 1 95.56 301 ALA A CA 1
ATOM 2313 C C . ALA A 1 301 ? 17.078 -0.537 -16.938 1 95.56 301 ALA A C 1
ATOM 2315 O O . ALA A 1 301 ? 16.938 -0.72 -18.141 1 95.56 301 ALA A O 1
ATOM 2316 N N . ALA A 1 302 ? 17.266 0.655 -16.375 1 91.12 302 ALA A N 1
ATOM 2317 C CA . ALA A 1 302 ? 17.344 1.849 -17.203 1 91.12 302 ALA A CA 1
ATOM 2318 C C . ALA A 1 302 ? 18.531 1.761 -18.172 1 91.12 302 ALA A C 1
ATOM 2320 O O . ALA A 1 302 ? 18.406 2.111 -19.344 1 91.12 302 ALA A O 1
ATOM 2321 N N . ALA A 1 303 ? 19.625 1.319 -17.656 1 92.06 303 ALA A N 1
ATOM 2322 C CA . ALA A 1 303 ? 20.828 1.18 -18.469 1 92.06 303 ALA A CA 1
ATOM 2323 C C . ALA A 1 303 ? 20.609 0.184 -19.594 1 92.06 303 ALA A C 1
ATOM 2325 O O . ALA A 1 303 ? 21.234 0.289 -20.656 1 92.06 303 ALA A O 1
ATOM 2326 N N . ARG A 1 304 ? 19.656 -0.688 -19.453 1 93.62 304 ARG A N 1
ATOM 2327 C CA . ARG A 1 304 ? 19.375 -1.703 -20.469 1 93.62 304 ARG A CA 1
ATOM 2328 C C . ARG A 1 304 ? 18.234 -1.26 -21.391 1 93.62 304 ARG A C 1
ATOM 2330 O O . ARG A 1 304 ? 17.766 -2.043 -22.203 1 93.62 304 ARG A O 1
ATOM 2337 N N . GLY A 1 305 ? 17.766 -0.092 -21.078 1 87.88 305 GLY A N 1
ATOM 2338 C CA . GLY A 1 305 ? 16.828 0.506 -22.016 1 87.88 305 GLY A CA 1
ATOM 2339 C C . GLY A 1 305 ? 15.383 0.338 -21.609 1 87.88 305 GLY A C 1
ATOM 2340 O O . GLY A 1 305 ? 14.469 0.552 -22.406 1 87.88 305 GLY A O 1
ATOM 2341 N N . ALA A 1 306 ? 15.141 0.009 -20.438 1 91.44 306 ALA A N 1
ATOM 2342 C CA . ALA A 1 306 ? 13.766 -0.186 -19.969 1 91.44 306 ALA A CA 1
ATOM 2343 C C . ALA A 1 306 ? 12.992 1.13 -19.969 1 91.44 306 ALA A C 1
ATOM 2345 O O . ALA A 1 306 ? 13.531 2.174 -19.594 1 91.44 306 ALA A O 1
ATOM 2346 N N . ALA A 1 307 ? 11.727 1.097 -20.422 1 88.56 307 ALA A N 1
ATOM 2347 C CA . ALA A 1 307 ? 10.836 2.254 -20.375 1 88.56 307 ALA A CA 1
ATOM 2348 C C . ALA A 1 307 ? 10.219 2.42 -18.984 1 88.56 307 ALA A C 1
ATOM 2350 O O . ALA A 1 307 ? 9.906 3.537 -18.562 1 88.56 307 ALA A O 1
ATOM 2351 N N . ALA A 1 308 ? 10.078 1.335 -18.312 1 91.56 308 ALA A N 1
ATOM 2352 C CA . ALA A 1 308 ? 9.516 1.296 -16.969 1 91.56 308 ALA A CA 1
ATOM 2353 C C . ALA A 1 308 ? 9.922 0.016 -16.25 1 91.56 308 ALA A C 1
ATOM 2355 O O . ALA A 1 308 ? 10.43 -0.922 -16.859 1 91.56 308 ALA A O 1
ATOM 2356 N N . VAL A 1 309 ? 9.828 0.026 -15 1 95.44 309 VAL A N 1
ATOM 2357 C CA . VAL A 1 309 ? 10.031 -1.147 -14.156 1 95.44 309 VAL A CA 1
ATOM 2358 C C . VAL A 1 309 ? 8.766 -1.429 -13.352 1 95.44 309 VAL A C 1
ATOM 2360 O O . VAL A 1 309 ? 8.156 -0.509 -12.797 1 95.44 309 VAL A O 1
ATOM 2363 N N . ARG A 1 310 ? 8.336 -2.623 -13.391 1 95.75 310 ARG A N 1
ATOM 2364 C CA . ARG A 1 310 ? 7.129 -2.996 -12.656 1 95.75 310 ARG A CA 1
ATOM 2365 C C . ARG A 1 310 ? 7.336 -4.297 -11.891 1 95.75 310 ARG A C 1
ATOM 2367 O O . ARG A 1 310 ? 8.125 -5.152 -12.305 1 95.75 310 ARG A O 1
ATOM 2374 N N . GLY A 1 311 ? 6.688 -4.484 -10.82 1 95.88 311 GLY A N 1
ATOM 2375 C CA . GLY A 1 311 ? 6.777 -5.691 -10.008 1 95.88 311 GLY A CA 1
ATOM 2376 C C . GLY A 1 311 ? 5.727 -5.758 -8.914 1 95.88 311 GLY A C 1
ATOM 2377 O O . GLY A 1 311 ? 4.828 -4.918 -8.859 1 95.88 311 GLY A O 1
ATOM 2378 N N . ARG A 1 312 ? 5.793 -6.773 -8.148 1 96 312 ARG A N 1
ATOM 2379 C CA . ARG A 1 312 ? 4.902 -7.008 -7.016 1 96 312 ARG A CA 1
ATOM 2380 C C . ARG A 1 312 ? 5.531 -6.523 -5.715 1 96 312 ARG A C 1
ATOM 2382 O O . ARG A 1 312 ? 6.734 -6.691 -5.5 1 96 312 ARG A O 1
ATOM 2389 N N . THR A 1 313 ? 4.719 -6 -4.863 1 94.56 313 THR A N 1
ATOM 2390 C CA . THR A 1 313 ? 5.246 -5.434 -3.625 1 94.56 313 THR A CA 1
ATOM 2391 C C . THR A 1 313 ? 5.395 -6.512 -2.557 1 94.56 313 THR A C 1
ATOM 2393 O O . THR A 1 313 ? 4.75 -7.559 -2.631 1 94.56 313 THR A O 1
ATOM 2396 N N . GLN A 1 314 ? 6.262 -6.27 -1.647 1 94.94 314 GLN A N 1
ATOM 2397 C CA . GLN A 1 314 ? 6.426 -6.855 -0.322 1 94.94 314 GLN A CA 1
ATOM 2398 C C . GLN A 1 314 ? 6.555 -5.773 0.746 1 94.94 314 GLN A C 1
ATOM 2400 O O . GLN A 1 314 ? 6.895 -4.633 0.44 1 94.94 314 GLN A O 1
ATOM 2405 N N . PRO A 1 315 ? 6.27 -6.105 1.961 1 92 315 PRO A N 1
ATOM 2406 C CA . PRO A 1 315 ? 6.23 -5.062 2.984 1 92 315 PRO A CA 1
ATOM 2407 C C . PRO A 1 315 ? 7.52 -4.246 3.045 1 92 315 PRO A C 1
ATOM 2409 O O . PRO A 1 315 ? 7.477 -3.012 3.031 1 92 315 PRO A O 1
ATOM 2412 N N . ALA A 1 316 ? 8.641 -4.871 3.035 1 90.25 316 ALA A N 1
ATOM 2413 C CA . ALA A 1 316 ? 9.914 -4.16 3.111 1 90.25 316 ALA A CA 1
ATOM 2414 C C . ALA A 1 316 ? 10.133 -3.299 1.872 1 90.25 316 ALA A C 1
ATOM 2416 O O . ALA A 1 316 ? 10.703 -2.209 1.96 1 90.25 316 ALA A O 1
ATOM 2417 N N . LEU A 1 317 ? 9.695 -3.801 0.724 1 93.06 317 LEU A N 1
ATOM 2418 C CA . LEU A 1 317 ? 9.836 -3.049 -0.519 1 93.06 317 LEU A CA 1
ATOM 2419 C C . LEU A 1 317 ? 8.914 -1.834 -0.527 1 93.06 317 LEU A C 1
ATOM 2421 O O . LEU A 1 317 ? 9.312 -0.749 -0.953 1 93.06 317 LEU A O 1
ATOM 2425 N N . LEU A 1 318 ? 7.715 -2.078 -0.045 1 92 318 LEU A N 1
ATOM 2426 C CA . LEU A 1 318 ? 6.746 -0.987 -0.003 1 92 318 LEU A CA 1
ATOM 2427 C C . LEU A 1 318 ? 7.289 0.191 0.798 1 92 318 LEU A C 1
ATOM 2429 O O . LEU A 1 318 ? 7.191 1.341 0.364 1 92 318 LEU A O 1
ATOM 2433 N N . GLU A 1 319 ? 7.844 -0.091 1.893 1 88.94 319 GLU A N 1
ATOM 2434 C CA . GLU A 1 319 ? 8.438 0.942 2.736 1 88.94 319 GLU A CA 1
ATOM 2435 C C . GLU A 1 319 ? 9.547 1.684 2.002 1 88.94 319 GLU A C 1
ATOM 2437 O O . GLU A 1 319 ? 9.609 2.914 2.037 1 88.94 319 GLU A O 1
ATOM 2442 N N . ALA A 1 320 ? 10.367 0.932 1.285 1 91 320 ALA A N 1
ATOM 2443 C CA . ALA A 1 320 ? 11.531 1.498 0.604 1 91 320 ALA A CA 1
ATOM 2444 C C . ALA A 1 320 ? 11.109 2.291 -0.63 1 91 320 ALA A C 1
ATOM 2446 O O . ALA A 1 320 ? 11.883 3.096 -1.151 1 91 320 ALA A O 1
ATOM 2447 N N . MET A 1 321 ? 9.922 2.053 -1.055 1 92.31 321 MET A N 1
ATOM 2448 C CA . MET A 1 321 ? 9.469 2.648 -2.309 1 92.31 321 MET A CA 1
ATOM 2449 C C . MET A 1 321 ? 8.906 4.043 -2.078 1 92.31 321 MET A C 1
ATOM 2451 O O . MET A 1 321 ? 8.719 4.812 -3.025 1 92.31 321 MET A O 1
ATOM 2455 N N . MET A 1 322 ? 8.664 4.324 -0.749 1 86.56 322 MET A N 1
ATOM 2456 C CA . MET A 1 322 ? 8.18 5.664 -0.435 1 86.56 322 MET A CA 1
ATOM 2457 C C . MET A 1 322 ? 9.188 6.723 -0.866 1 86.56 322 MET A C 1
ATOM 2459 O O . MET A 1 322 ? 10.375 6.621 -0.549 1 86.56 322 MET A O 1
ATOM 2463 N N . GLY A 1 323 ? 8.781 7.648 -1.685 1 81.25 323 GLY A N 1
ATOM 2464 C CA . GLY A 1 323 ? 9.641 8.75 -2.1 1 81.25 323 GLY A CA 1
ATOM 2465 C C . GLY A 1 323 ? 10.383 8.469 -3.395 1 81.25 323 GLY A C 1
ATOM 2466 O O . GLY A 1 323 ? 11.203 9.281 -3.828 1 81.25 323 GLY A O 1
ATOM 2467 N N . ARG A 1 324 ? 10.172 7.324 -4.031 1 86.75 324 ARG A N 1
ATOM 2468 C CA . ARG A 1 324 ? 10.906 6.949 -5.234 1 86.75 324 ARG A CA 1
ATOM 2469 C C . ARG A 1 324 ? 10.039 7.113 -6.48 1 86.75 324 ARG A C 1
ATOM 2471 O O . ARG A 1 324 ? 10.359 6.574 -7.543 1 86.75 324 ARG A O 1
ATOM 2478 N N . ARG A 1 325 ? 8.914 7.828 -6.344 1 86.25 325 ARG A N 1
ATOM 2479 C CA . ARG A 1 325 ? 8.031 8.133 -7.461 1 86.25 325 ARG A CA 1
ATOM 2480 C C . ARG A 1 325 ? 7.508 6.855 -8.109 1 86.25 325 ARG A C 1
ATOM 2482 O O . ARG A 1 325 ? 7.531 6.719 -9.336 1 86.25 325 ARG A O 1
ATOM 2489 N N . ILE A 1 326 ? 7.176 6.035 -7.324 1 90.62 326 ILE A N 1
ATOM 2490 C CA . ILE A 1 326 ? 6.594 4.762 -7.738 1 90.62 326 ILE A CA 1
ATOM 2491 C C . ILE A 1 326 ? 5.082 4.797 -7.547 1 90.62 326 ILE A C 1
ATOM 2493 O O . ILE A 1 326 ? 4.59 5.301 -6.531 1 90.62 326 ILE A O 1
ATOM 2497 N N . GLY A 1 327 ? 4.359 4.449 -8.641 1 90.44 327 GLY A N 1
ATOM 2498 C CA . GLY A 1 327 ? 2.918 4.27 -8.539 1 90.44 327 GLY A CA 1
ATOM 2499 C C . GLY A 1 327 ? 2.514 2.842 -8.234 1 90.44 327 GLY A C 1
ATOM 2500 O O . GLY A 1 327 ? 3.273 1.906 -8.492 1 90.44 327 GLY A O 1
ATOM 2501 N N . PHE A 1 328 ? 1.301 2.697 -7.594 1 92.19 328 PHE A N 1
ATOM 2502 C CA . PHE A 1 328 ? 0.835 1.372 -7.203 1 92.19 328 PHE A CA 1
ATOM 2503 C C . PHE A 1 328 ? -0.579 1.122 -7.715 1 92.19 328 PHE A C 1
ATOM 2505 O O . PHE A 1 328 ? -1.397 2.043 -7.762 1 92.19 328 PHE A O 1
ATOM 2512 N N . VAL A 1 329 ? -0.779 -0.087 -8.117 1 90.69 329 VAL A N 1
ATOM 2513 C CA . VAL A 1 329 ? -2.113 -0.526 -8.516 1 90.69 329 VAL A CA 1
ATOM 2514 C C . VAL A 1 329 ? -2.391 -1.916 -7.945 1 90.69 329 VAL A C 1
ATOM 2516 O O . VAL A 1 329 ? -1.462 -2.65 -7.602 1 90.69 329 VAL A O 1
ATOM 2519 N N . HIS A 1 330 ? -3.617 -2.174 -7.777 1 91.31 330 HIS A N 1
ATOM 2520 C CA . HIS A 1 330 ? -4.027 -3.508 -7.355 1 91.31 330 HIS A CA 1
ATOM 2521 C C . HIS A 1 330 ? -4.492 -4.344 -8.547 1 91.31 330 HIS A C 1
ATOM 2523 O O . HIS A 1 330 ? -5.516 -4.043 -9.156 1 91.31 330 HIS A O 1
ATOM 2529 N N . ALA A 1 331 ? -3.742 -5.371 -8.859 1 87.25 331 ALA A N 1
ATOM 2530 C CA . ALA A 1 331 ? -4.113 -6.25 -9.961 1 87.25 331 ALA A CA 1
ATOM 2531 C C . ALA A 1 331 ? -4.707 -7.559 -9.445 1 87.25 331 ALA A C 1
ATOM 2533 O O . ALA A 1 331 ? -5.695 -8.055 -9.992 1 87.25 331 ALA A O 1
ATOM 2534 N N . ALA A 1 332 ? -4.129 -8.102 -8.469 1 91.88 332 ALA A N 1
ATOM 2535 C CA . ALA A 1 332 ? -4.566 -9.328 -7.82 1 91.88 332 ALA A CA 1
ATOM 2536 C C . ALA A 1 332 ? -4.145 -9.352 -6.352 1 91.88 332 ALA A C 1
ATOM 2538 O O . ALA A 1 332 ? -3.275 -8.586 -5.938 1 91.88 332 ALA A O 1
ATOM 2539 N N . SER A 1 333 ? -4.789 -10.242 -5.645 1 94.62 333 SER A N 1
ATOM 2540 C CA . SER A 1 333 ? -4.527 -10.258 -4.211 1 94.62 333 SER A CA 1
ATOM 2541 C C . SER A 1 333 ? -3.633 -11.43 -3.822 1 94.62 333 SER A C 1
ATOM 2543 O O . SER A 1 333 ? -3.752 -12.516 -4.383 1 94.62 333 SER A O 1
ATOM 2545 N N . THR A 1 334 ? -2.76 -11.117 -2.936 1 97.31 334 THR A N 1
ATOM 2546 C CA . THR A 1 334 ? -2.105 -12.172 -2.168 1 97.31 334 THR A CA 1
ATOM 2547 C C . THR A 1 334 ? -2.939 -12.555 -0.95 1 97.31 334 THR A C 1
ATOM 2549 O O . THR A 1 334 ? -3.291 -11.695 -0.138 1 97.31 334 THR A O 1
ATOM 2552 N N . VAL A 1 335 ? -3.297 -13.836 -0.848 1 97.44 335 VAL A N 1
ATOM 2553 C CA . VAL A 1 335 ? -4.121 -14.328 0.251 1 97.44 335 VAL A CA 1
ATOM 2554 C C . VAL A 1 335 ? -3.428 -15.5 0.936 1 97.44 335 VAL A C 1
ATOM 2556 O O . VAL A 1 335 ? -2.652 -16.234 0.306 1 97.44 335 VAL A O 1
ATOM 2559 N N . VAL A 1 336 ? -3.691 -15.633 2.213 1 98.19 336 VAL A N 1
ATOM 2560 C CA . VAL A 1 336 ? -3.076 -16.703 2.99 1 98.19 336 VAL A CA 1
ATOM 2561 C C . VAL A 1 336 ? -4.121 -17.359 3.895 1 98.19 336 VAL A C 1
ATOM 2563 O O . VAL A 1 336 ? -5.094 -16.703 4.297 1 98.19 336 VAL A O 1
ATOM 2566 N N . HIS A 1 337 ? -3.996 -18.609 4.137 1 98.44 337 HIS A N 1
ATOM 2567 C CA . HIS A 1 337 ? -4.828 -19.375 5.055 1 98.44 337 HIS A CA 1
ATOM 2568 C C . HIS A 1 337 ? -3.994 -20.391 5.848 1 98.44 337 HIS A C 1
ATOM 2570 O O . HIS A 1 337 ? -3.092 -21.016 5.297 1 98.44 337 HIS A O 1
ATOM 2576 N N . SER A 1 338 ? -4.191 -20.453 7.062 1 98.44 338 SER A N 1
ATOM 2577 C CA . SER A 1 338 ? -3.619 -21.469 7.941 1 98.44 338 SER A CA 1
ATOM 2578 C C . SER A 1 338 ? -4.543 -21.766 9.125 1 98.44 338 SER A C 1
ATOM 2580 O O . SER A 1 338 ? -5.266 -20.875 9.586 1 98.44 338 SER A O 1
ATOM 2582 N N . ARG A 1 339 ? -4.5 -22.938 9.586 1 96.81 339 ARG A N 1
ATOM 2583 C CA . ARG A 1 339 ? -5.238 -23.266 10.797 1 96.81 339 ARG A CA 1
ATOM 2584 C C . ARG A 1 339 ? -4.555 -22.703 12.031 1 96.81 339 ARG A C 1
ATOM 2586 O O . ARG A 1 339 ? -5.176 -22.578 13.094 1 96.81 339 ARG A O 1
ATOM 2593 N N . GLU A 1 340 ? -3.336 -22.422 11.875 1 96.88 340 GLU A N 1
ATOM 2594 C CA . GLU A 1 340 ? -2.57 -21.781 12.938 1 96.88 340 GLU A CA 1
ATOM 2595 C C . GLU A 1 340 ? -2.561 -20.266 12.781 1 96.88 340 GLU A C 1
ATOM 2597 O O . GLU A 1 340 ? -1.834 -19.719 11.945 1 96.88 340 GLU A O 1
ATOM 2602 N N . GLU A 1 341 ? -3.195 -19.625 13.641 1 95.5 341 GLU A N 1
ATOM 2603 C CA . GLU A 1 341 ? -3.346 -18.172 13.547 1 95.5 341 GLU A CA 1
ATOM 2604 C C . GLU A 1 341 ? -1.992 -17.469 13.602 1 95.5 341 GLU A C 1
ATOM 2606 O O . GLU A 1 341 ? -1.806 -16.422 12.984 1 95.5 341 GLU A O 1
ATOM 2611 N N . GLU A 1 342 ? -1.095 -18.047 14.289 1 95.81 342 GLU A N 1
ATOM 2612 C CA . GLU A 1 342 ? 0.232 -17.453 14.438 1 95.81 342 GLU A CA 1
ATOM 2613 C C . GLU A 1 342 ? 0.922 -17.312 13.086 1 95.81 342 GLU A C 1
ATOM 2615 O O . GLU A 1 342 ? 1.674 -16.359 12.867 1 95.81 342 GLU A O 1
ATOM 2620 N N . LEU A 1 343 ? 0.683 -18.25 12.195 1 97.31 343 LEU A N 1
ATOM 2621 C CA . LEU A 1 343 ? 1.28 -18.188 10.867 1 97.31 343 LEU A CA 1
ATOM 2622 C C . LEU A 1 343 ? 0.675 -17.047 10.055 1 97.31 343 LEU A C 1
ATOM 2624 O O . LEU A 1 343 ? 1.396 -16.312 9.375 1 97.31 343 LEU A O 1
ATOM 2628 N N . VAL A 1 344 ? -0.614 -16.922 10.156 1 97.06 344 VAL A N 1
ATOM 2629 C CA . VAL A 1 344 ? -1.295 -15.844 9.453 1 97.06 344 VAL A CA 1
ATOM 2630 C C . VAL A 1 344 ? -0.817 -14.5 9.992 1 97.06 344 VAL A C 1
ATOM 2632 O O . VAL A 1 344 ? -0.542 -13.578 9.219 1 97.06 344 VAL A O 1
ATOM 2635 N N . ASP A 1 345 ? -0.63 -14.422 11.305 1 94.31 345 ASP A N 1
ATOM 2636 C CA . ASP A 1 345 ? -0.172 -13.195 11.953 1 94.31 345 ASP A CA 1
ATOM 2637 C C . ASP A 1 345 ? 1.237 -12.828 11.492 1 94.31 345 ASP A C 1
ATOM 2639 O O . ASP A 1 345 ? 1.563 -11.648 11.359 1 94.31 345 ASP A O 1
ATOM 2643 N N . ALA A 1 346 ? 2.049 -13.836 11.289 1 95.69 346 ALA A N 1
ATOM 2644 C CA . ALA A 1 346 ? 3.404 -13.594 10.805 1 95.69 346 ALA A CA 1
ATOM 2645 C C . ALA A 1 346 ? 3.385 -12.852 9.477 1 95.69 346 ALA A C 1
ATOM 2647 O O . ALA A 1 346 ? 4.18 -11.938 9.25 1 95.69 346 ALA A O 1
ATOM 2648 N N . PHE A 1 347 ? 2.449 -13.195 8.625 1 95.69 347 PHE A N 1
ATOM 2649 C CA . PHE A 1 347 ? 2.35 -12.531 7.332 1 95.69 347 PHE A CA 1
ATOM 2650 C C . PHE A 1 347 ? 1.738 -11.141 7.48 1 95.69 347 PHE A C 1
ATOM 2652 O O . PHE A 1 347 ? 2.182 -10.195 6.836 1 95.69 347 PHE A O 1
ATOM 2659 N N . ARG A 1 348 ? 0.784 -11.047 8.383 1 91.62 348 ARG A N 1
ATOM 2660 C CA . ARG A 1 348 ? 0.167 -9.75 8.641 1 91.62 348 ARG A CA 1
ATOM 2661 C C . ARG A 1 348 ? 1.191 -8.75 9.164 1 91.62 348 ARG A C 1
ATOM 2663 O O . ARG A 1 348 ? 1.086 -7.547 8.898 1 91.62 348 ARG A O 1
ATOM 2670 N N . HIS A 1 349 ? 2.209 -9.312 9.844 1 89.81 349 HIS A N 1
ATOM 2671 C CA . HIS A 1 349 ? 3.227 -8.461 10.453 1 89.81 349 HIS A CA 1
ATOM 2672 C C . HIS A 1 349 ? 4.504 -8.445 9.617 1 89.81 349 HIS A C 1
ATOM 2674 O O . HIS A 1 349 ? 5.594 -8.211 10.148 1 89.81 349 HIS A O 1
ATOM 2680 N N . ALA A 1 350 ? 4.406 -8.844 8.391 1 91.62 350 ALA A N 1
ATOM 2681 C CA . ALA A 1 350 ? 5.465 -8.672 7.398 1 91.62 350 ALA A CA 1
ATOM 2682 C C . ALA A 1 350 ? 6.648 -9.586 7.703 1 91.62 350 ALA A C 1
ATOM 2684 O O . ALA A 1 350 ? 7.801 -9.219 7.457 1 91.62 350 ALA A O 1
ATOM 2685 N N . GLN A 1 351 ? 6.363 -10.742 8.273 1 94.69 351 GLN A N 1
ATOM 2686 C CA . GLN A 1 351 ? 7.449 -11.633 8.664 1 94.69 351 GLN A CA 1
ATOM 2687 C C . GLN A 1 351 ? 7.543 -12.836 7.727 1 94.69 351 GLN A C 1
ATOM 2689 O O . GLN A 1 351 ? 8.438 -13.664 7.863 1 94.69 351 GLN A O 1
ATOM 2694 N N . GLY A 1 352 ? 6.688 -12.914 6.785 1 96.88 352 GLY A N 1
ATOM 2695 C CA . GLY A 1 352 ? 6.707 -14.023 5.852 1 96.88 352 GLY A CA 1
ATOM 2696 C C . GLY A 1 352 ? 7.219 -13.641 4.477 1 96.88 352 GLY A C 1
ATOM 2697 O O . GLY A 1 352 ? 6.902 -12.562 3.969 1 96.88 352 GLY A O 1
ATOM 2698 N N . PHE A 1 353 ? 8.047 -14.531 3.939 1 97.44 353 PHE A N 1
ATOM 2699 C CA . PHE A 1 353 ? 8.539 -14.312 2.584 1 97.44 353 PHE A CA 1
ATOM 2700 C C . PHE A 1 353 ? 7.73 -15.117 1.576 1 97.44 353 PHE A C 1
ATOM 2702 O O . PHE A 1 353 ? 7.887 -16.344 1.477 1 97.44 353 PHE A O 1
ATOM 2709 N N . ILE A 1 354 ? 6.883 -14.383 0.787 1 97.19 354 ILE A N 1
ATOM 2710 C CA . ILE A 1 354 ? 6.109 -15.016 -0.272 1 97.19 354 ILE A CA 1
ATOM 2711 C C . ILE A 1 354 ? 6.059 -14.109 -1.496 1 97.19 354 ILE A C 1
ATOM 2713 O O . ILE A 1 354 ? 6.551 -12.977 -1.455 1 97.19 354 ILE A O 1
ATOM 2717 N N . ASN A 1 355 ? 5.488 -14.547 -2.65 1 95.81 355 ASN A N 1
ATOM 2718 C CA . ASN A 1 355 ? 5.418 -13.883 -3.947 1 95.81 355 ASN A CA 1
ATOM 2719 C C . ASN A 1 355 ? 6.691 -14.094 -4.758 1 95.81 355 ASN A C 1
ATOM 2721 O O . ASN A 1 355 ? 7.738 -14.438 -4.203 1 95.81 355 ASN A O 1
ATOM 2725 N N . GLY A 1 356 ? 6.648 -13.961 -5.996 1 95.94 356 GLY A N 1
ATOM 2726 C CA . GLY A 1 356 ? 7.777 -14.188 -6.887 1 95.94 356 GLY A CA 1
ATOM 2727 C C . GLY A 1 356 ? 8.148 -15.648 -7.023 1 95.94 356 GLY A C 1
ATOM 2728 O O . GLY A 1 356 ? 7.324 -16.469 -7.43 1 95.94 356 GLY A O 1
ATOM 2729 N N . LEU A 1 357 ? 9.375 -15.969 -6.516 1 97.19 357 LEU A N 1
ATOM 2730 C CA . LEU A 1 357 ? 9.836 -17.344 -6.617 1 97.19 357 LEU A CA 1
ATOM 2731 C C . LEU A 1 357 ? 9.141 -18.234 -5.586 1 97.19 357 LEU A C 1
ATOM 2733 O O . LEU A 1 357 ? 8.945 -19.438 -5.82 1 97.19 357 LEU A O 1
ATOM 2737 N N . ALA A 1 358 ? 8.812 -17.609 -4.461 1 96.56 358 ALA A N 1
ATOM 2738 C CA . ALA A 1 358 ? 7.965 -18.297 -3.48 1 96.56 358 ALA A CA 1
ATOM 2739 C C . ALA A 1 358 ? 6.492 -17.984 -3.721 1 96.56 358 ALA A C 1
ATOM 2741 O O . ALA A 1 358 ? 5.785 -17.562 -2.807 1 96.56 358 ALA A O 1
ATOM 2742 N N . GLY A 1 359 ? 6 -18.125 -4.926 1 95.88 359 GLY A N 1
ATOM 2743 C CA . GLY A 1 359 ? 4.645 -17.828 -5.359 1 95.88 359 GLY A CA 1
ATOM 2744 C C . GLY A 1 359 ? 4.289 -18.469 -6.688 1 95.88 359 GLY A C 1
ATOM 2745 O O . GLY A 1 359 ? 4.621 -19.625 -6.93 1 95.88 359 GLY A O 1
ATOM 2746 N N . GLU A 1 360 ? 3.549 -17.688 -7.512 1 93.88 360 GLU A N 1
ATOM 2747 C CA . GLU A 1 360 ? 3.006 -18.266 -8.742 1 93.88 360 GLU A CA 1
ATOM 2748 C C . GLU A 1 360 ? 3.648 -17.625 -9.977 1 93.88 360 GLU A C 1
ATOM 2750 O O . GLU A 1 360 ? 3.623 -18.219 -11.062 1 93.88 360 GLU A O 1
ATOM 2755 N N . HIS A 1 361 ? 4.309 -16.531 -9.797 1 93.81 361 HIS A N 1
ATOM 2756 C CA . HIS A 1 361 ? 4.656 -15.703 -10.945 1 93.81 361 HIS A CA 1
ATOM 2757 C C . HIS A 1 361 ? 5.832 -16.297 -11.719 1 93.81 361 HIS A C 1
ATOM 2759 O O . HIS A 1 361 ? 6.102 -15.883 -12.852 1 93.81 361 HIS A O 1
ATOM 2765 N N . TRP A 1 362 ? 6.445 -17.281 -11.141 1 95.75 362 TRP A N 1
ATOM 2766 C CA . TRP A 1 362 ? 7.617 -17.859 -11.789 1 95.75 362 TRP A CA 1
ATOM 2767 C C . TRP A 1 362 ? 7.203 -18.812 -12.906 1 95.75 362 TRP A C 1
ATOM 2769 O O . TRP A 1 362 ? 7.988 -19.109 -13.805 1 95.75 362 TRP A O 1
ATOM 2779 N N . SER A 1 363 ? 5.992 -19.375 -12.789 1 95 363 SER A N 1
ATOM 2780 C CA . SER A 1 363 ? 5.57 -20.406 -13.734 1 95 363 SER A CA 1
ATOM 2781 C C . SER A 1 363 ? 5.371 -19.812 -15.133 1 95 363 SER A C 1
ATOM 2783 O O . SER A 1 363 ? 5.062 -18.641 -15.281 1 95 363 SER A O 1
ATOM 2785 N N . ARG A 1 364 ? 5.512 -20.641 -16.109 1 94.75 364 ARG A N 1
ATOM 2786 C CA . ARG A 1 364 ? 5.383 -20.219 -17.5 1 94.75 364 ARG A CA 1
ATOM 2787 C C . ARG A 1 364 ? 3.918 -20 -17.875 1 94.75 364 ARG A C 1
ATOM 2789 O O . ARG A 1 364 ? 3.613 -19.562 -18.984 1 94.75 364 ARG A O 1
ATOM 2796 N N . LEU A 1 365 ? 3.049 -20.297 -16.938 1 92 365 LEU A N 1
ATOM 2797 C CA . LEU A 1 365 ? 1.652 -19.938 -17.156 1 92 365 LEU A CA 1
ATOM 2798 C C . LEU A 1 365 ? 1.495 -18.438 -17.297 1 92 365 LEU A C 1
ATOM 2800 O O . LEU A 1 365 ? 0.516 -17.953 -17.875 1 92 365 LEU A O 1
ATOM 2804 N N . ILE A 1 366 ? 2.449 -17.75 -16.719 1 89.31 366 ILE A N 1
ATOM 2805 C CA . ILE A 1 366 ? 2.5 -16.297 -16.797 1 89.31 366 ILE A CA 1
ATOM 2806 C C . ILE A 1 366 ? 3.701 -15.859 -17.641 1 89.31 366 ILE A C 1
ATOM 2808 O O . ILE A 1 366 ? 4.852 -16.078 -17.25 1 89.31 366 ILE A O 1
ATOM 2812 N N . GLY A 1 367 ? 3.484 -15.297 -18.766 1 85.56 367 GLY A N 1
ATOM 2813 C CA . GLY A 1 367 ? 4.551 -14.773 -19.594 1 85.56 367 GLY A CA 1
ATOM 2814 C C . GLY A 1 367 ? 5.156 -15.82 -20.516 1 85.56 367 GLY A C 1
ATOM 2815 O O . GLY A 1 367 ? 6.133 -15.555 -21.219 1 85.56 367 GLY A O 1
ATOM 2816 N N . GLY A 1 368 ? 4.621 -17.031 -20.406 1 86.12 368 GLY A N 1
ATOM 2817 C CA . GLY A 1 368 ? 5.121 -18.094 -21.266 1 86.12 368 GLY A CA 1
ATOM 2818 C C . GLY A 1 368 ? 4.258 -18.328 -22.5 1 86.12 368 GLY A C 1
ATOM 2819 O O . GLY A 1 368 ? 3.152 -17.781 -22.594 1 86.12 368 GLY A O 1
ATOM 2820 N N . THR A 1 369 ? 4.828 -18.969 -23.5 1 84.62 369 THR A N 1
ATOM 2821 C CA . THR A 1 369 ? 4.109 -19.375 -24.688 1 84.62 369 THR A CA 1
ATOM 2822 C C . THR A 1 369 ? 4.297 -20.859 -24.969 1 84.62 369 THR A C 1
ATOM 2824 O O . THR A 1 369 ? 5.359 -21.422 -24.688 1 84.62 369 THR A O 1
ATOM 2827 N N . PHE A 1 370 ? 3.238 -21.5 -25.453 1 85 370 PHE A N 1
ATOM 2828 C CA . PHE A 1 370 ? 3.289 -22.938 -25.688 1 85 370 PHE A CA 1
ATOM 2829 C C . PHE A 1 370 ? 2.928 -23.266 -27.125 1 85 370 PHE A C 1
ATOM 2831 O O . PHE A 1 370 ? 2.752 -24.438 -27.469 1 85 370 PHE A O 1
ATOM 2838 N N . ASN A 1 371 ? 2.66 -22.172 -27.969 1 68.38 371 ASN A N 1
ATOM 2839 C CA . ASN A 1 371 ? 2.307 -22.422 -29.359 1 68.38 371 ASN A CA 1
ATOM 2840 C C . ASN A 1 371 ? 3.441 -23.125 -30.109 1 68.38 371 ASN A C 1
ATOM 2842 O O . ASN A 1 371 ? 4.609 -22.969 -29.75 1 68.38 371 ASN A O 1
ATOM 2846 N N . ARG A 1 372 ? 3.256 -24.375 -30.734 1 51.75 372 ARG A N 1
ATOM 2847 C CA . ARG A 1 372 ? 4.055 -25.188 -31.641 1 51.75 372 ARG A CA 1
ATOM 2848 C C . ARG A 1 372 ? 4.844 -24.312 -32.625 1 51.75 372 ARG A C 1
ATOM 2850 O O . ARG A 1 372 ? 4.27 -23.469 -33.312 1 51.75 372 ARG A O 1
ATOM 2857 N N . ILE A 1 373 ? 6.031 -23.688 -32.25 1 34.34 373 ILE A N 1
ATOM 2858 C CA . ILE A 1 373 ? 6.781 -23.625 -33.5 1 34.34 373 ILE A CA 1
ATOM 2859 C C . ILE A 1 373 ? 7.098 -25.031 -34 1 34.34 373 ILE A C 1
ATOM 2861 O O . ILE A 1 373 ? 7.512 -25.891 -33.219 1 34.34 373 ILE A O 1
ATOM 2865 N N . MET B 1 1 ? 24.828 32.656 19.109 1 50.28 1 MET B N 1
ATOM 2866 C CA . MET B 1 1 ? 24.688 31.203 19.328 1 50.28 1 MET B CA 1
ATOM 2867 C C . MET B 1 1 ? 23.328 30.703 18.891 1 50.28 1 MET B C 1
ATOM 2869 O O . MET B 1 1 ? 22.312 31.375 19.094 1 50.28 1 MET B O 1
ATOM 2873 N N . SER B 1 2 ? 23.172 29.859 17.844 1 63.03 2 SER B N 1
ATOM 2874 C CA . SER B 1 2 ? 21.953 29.25 17.344 1 63.03 2 SER B CA 1
ATOM 2875 C C . SER B 1 2 ? 21.156 28.594 18.469 1 63.03 2 SER B C 1
ATOM 2877 O O . SER B 1 2 ? 21.734 27.938 19.344 1 63.03 2 SER B O 1
ATOM 2879 N N . ASP B 1 3 ? 19.891 29.219 18.656 1 87.19 3 ASP B N 1
ATOM 2880 C CA . ASP B 1 3 ? 19.094 28.812 19.812 1 87.19 3 ASP B CA 1
ATOM 2881 C C . ASP B 1 3 ? 17.75 28.25 19.375 1 87.19 3 ASP B C 1
ATOM 2883 O O . ASP B 1 3 ? 17.156 28.719 18.406 1 87.19 3 ASP B O 1
ATOM 2887 N N . ILE B 1 4 ? 17.406 27.109 19.859 1 94.88 4 ILE B N 1
ATOM 2888 C CA . ILE B 1 4 ? 16.078 26.531 19.719 1 94.88 4 ILE B CA 1
ATOM 2889 C C . ILE B 1 4 ? 15.25 26.828 20.953 1 94.88 4 ILE B C 1
ATOM 2891 O O . ILE B 1 4 ? 15.688 26.578 22.078 1 94.88 4 ILE B O 1
ATOM 2895 N N . ARG B 1 5 ? 14.117 27.469 20.75 1 94.81 5 ARG B N 1
ATOM 2896 C CA . ARG B 1 5 ? 13.242 27.766 21.875 1 94.81 5 ARG B CA 1
ATOM 2897 C C . ARG B 1 5 ? 11.773 27.641 21.484 1 94.81 5 ARG B C 1
ATOM 2899 O O . ARG B 1 5 ? 11.453 27.516 20.312 1 94.81 5 ARG B O 1
ATOM 2906 N N . SER B 1 6 ? 10.906 27.734 22.484 1 95.62 6 SER B N 1
ATOM 2907 C CA . SER B 1 6 ? 9.469 27.609 22.25 1 95.62 6 SER B CA 1
ATOM 2908 C C . SER B 1 6 ? 8.922 28.844 21.531 1 95.62 6 SER B C 1
ATOM 2910 O O . SER B 1 6 ? 9.375 29.969 21.766 1 95.62 6 SER B O 1
ATOM 2912 N N . LEU B 1 7 ? 7.977 28.641 20.719 1 96.5 7 LEU B N 1
ATOM 2913 C CA . LEU B 1 7 ? 7.305 29.703 19.984 1 96.5 7 LEU B CA 1
ATOM 2914 C C . LEU B 1 7 ? 6.594 30.656 20.938 1 96.5 7 LEU B C 1
ATOM 2916 O O . LEU B 1 7 ? 5.895 30.234 21.859 1 96.5 7 LEU B O 1
ATOM 2920 N N . ALA B 1 8 ? 6.836 31.922 20.766 1 94.88 8 ALA B N 1
ATOM 2921 C CA . ALA B 1 8 ? 6.09 33 21.438 1 94.88 8 ALA B CA 1
ATOM 2922 C C . ALA B 1 8 ? 5.164 33.719 20.469 1 94.88 8 ALA B C 1
ATOM 2924 O O . ALA B 1 8 ? 5.371 33.656 19.25 1 94.88 8 ALA B O 1
ATOM 2925 N N . VAL B 1 9 ? 4.172 34.344 21.031 1 95.75 9 VAL B N 1
ATOM 2926 C CA . VAL B 1 9 ? 3.184 35.062 20.203 1 95.75 9 VAL B CA 1
ATOM 2927 C C . VAL B 1 9 ? 3.885 36.062 19.312 1 95.75 9 VAL B C 1
ATOM 2929 O O . VAL B 1 9 ? 3.496 36.25 18.156 1 95.75 9 VAL B O 1
ATOM 2932 N N . GLU B 1 10 ? 4.914 36.656 19.812 1 95.69 10 GLU B N 1
ATOM 2933 C CA . GLU B 1 10 ? 5.629 37.719 19.109 1 95.69 10 GLU B CA 1
ATOM 2934 C C . GLU B 1 10 ? 6.391 37.156 17.906 1 95.69 10 GLU B C 1
ATOM 2936 O O . GLU B 1 10 ? 6.812 37.906 17.031 1 95.69 10 GLU B O 1
ATOM 2941 N N . ASP B 1 11 ? 6.57 35.875 17.859 1 96.62 11 ASP B N 1
ATOM 2942 C CA . ASP B 1 11 ? 7.344 35.219 16.797 1 96.62 11 ASP B CA 1
ATOM 2943 C C . ASP B 1 11 ? 6.473 34.969 15.578 1 96.62 11 ASP B C 1
ATOM 2945 O O . ASP B 1 11 ? 6.988 34.656 14.5 1 96.62 11 ASP B O 1
ATOM 2949 N N . ILE B 1 12 ? 5.148 35.062 15.672 1 97.31 12 ILE B N 1
ATOM 2950 C CA . ILE B 1 12 ? 4.195 34.531 14.703 1 97.31 12 ILE B CA 1
ATOM 2951 C C . ILE B 1 12 ? 4.367 35.25 13.359 1 97.31 12 ILE B C 1
ATOM 2953 O O . ILE B 1 12 ? 4.375 34.594 12.305 1 97.31 12 ILE B O 1
ATOM 2957 N N . PRO B 1 13 ? 4.562 36.594 13.344 1 96.44 13 PRO B N 1
ATOM 2958 C CA . PRO B 1 13 ? 4.77 37.25 12.055 1 96.44 13 PRO B CA 1
ATOM 2959 C C . PRO B 1 13 ? 6.023 36.75 11.336 1 96.44 13 PRO B C 1
ATOM 2961 O O . PRO B 1 13 ? 6.008 36.562 10.117 1 96.44 13 PRO B O 1
ATOM 2964 N N . ALA B 1 14 ? 7.074 36.531 12.078 1 95.5 14 ALA B N 1
ATOM 2965 C CA . ALA B 1 14 ? 8.312 36.031 11.492 1 95.5 14 ALA B CA 1
ATOM 2966 C C . ALA B 1 14 ? 8.125 34.625 10.961 1 95.5 14 ALA B C 1
ATOM 2968 O O . ALA B 1 14 ? 8.672 34.25 9.906 1 95.5 14 ALA B O 1
ATOM 2969 N N . VAL B 1 15 ? 7.391 33.75 11.68 1 96.5 15 VAL B N 1
ATOM 2970 C CA . VAL B 1 15 ? 7.098 32.375 11.258 1 96.5 15 VAL B CA 1
ATOM 2971 C C . VAL B 1 15 ? 6.258 32.406 9.984 1 96.5 15 VAL B C 1
ATOM 2973 O O . VAL B 1 15 ? 6.496 31.625 9.062 1 96.5 15 VAL B O 1
ATOM 2976 N N . ALA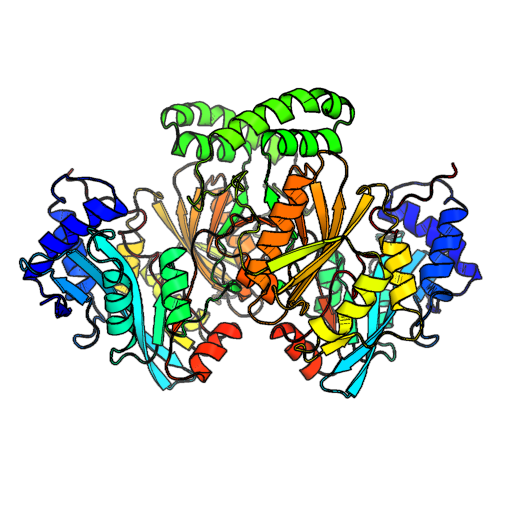 B 1 16 ? 5.293 33.344 9.922 1 96.56 16 ALA B N 1
ATOM 2977 C CA . ALA B 1 16 ? 4.453 33.469 8.742 1 96.56 16 ALA B CA 1
ATOM 2978 C C . ALA B 1 16 ? 5.293 33.844 7.52 1 96.56 16 ALA B C 1
ATOM 2980 O O . ALA B 1 16 ? 5.062 33.344 6.422 1 96.56 16 ALA B O 1
ATOM 2981 N N . ARG B 1 17 ? 6.234 34.75 7.707 1 95.06 17 ARG B N 1
ATOM 2982 C CA . ARG B 1 17 ? 7.129 35.156 6.625 1 95.06 17 ARG B CA 1
ATOM 2983 C C . ARG B 1 17 ? 7.973 33.969 6.152 1 95.06 17 ARG B C 1
ATOM 2985 O O . ARG B 1 17 ? 8.164 33.781 4.949 1 95.06 17 ARG B O 1
ATOM 2992 N N . LEU B 1 18 ? 8.43 33.219 7.117 1 93.75 18 LEU B N 1
ATOM 2993 C CA . LEU B 1 18 ? 9.211 32.031 6.801 1 93.75 18 LEU B CA 1
ATOM 2994 C C . LEU B 1 18 ? 8.391 31.047 5.996 1 93.75 18 LEU B C 1
ATOM 2996 O O . LEU B 1 18 ? 8.891 30.438 5.051 1 93.75 18 LEU B O 1
ATOM 3000 N N . PHE B 1 19 ? 7.152 30.844 6.41 1 93.75 19 PHE B N 1
ATOM 3001 C CA . PHE B 1 19 ? 6.234 29.953 5.727 1 93.75 19 PHE B CA 1
ATOM 3002 C C . PHE B 1 19 ? 6.055 30.359 4.27 1 93.75 19 PHE B C 1
ATOM 3004 O O . PHE B 1 19 ? 6.125 29.516 3.371 1 93.75 19 PHE B O 1
ATOM 3011 N N . GLN B 1 20 ? 5.836 31.625 4.016 1 90.75 20 GLN B N 1
ATOM 3012 C CA . GLN B 1 20 ? 5.664 32.156 2.666 1 90.75 20 GLN B CA 1
ATOM 3013 C C . GLN B 1 20 ? 6.922 31.938 1.829 1 90.75 20 GLN B C 1
ATOM 3015 O O . GLN B 1 20 ? 6.84 31.5 0.676 1 90.75 20 GLN B O 1
ATOM 3020 N N . LYS B 1 21 ? 7.961 32.125 2.439 1 89.31 21 LYS B N 1
ATOM 3021 C CA . LYS B 1 21 ? 9.234 32.031 1.729 1 89.31 21 LYS B CA 1
ATOM 3022 C C . LYS B 1 21 ? 9.539 30.578 1.38 1 89.31 21 LYS B C 1
ATOM 3024 O O . LYS B 1 21 ? 9.898 30.266 0.241 1 89.31 21 LYS B O 1
ATOM 3029 N N . VAL B 1 22 ? 9.359 29.688 2.332 1 87.19 22 VAL B N 1
ATOM 3030 C CA . VAL B 1 22 ? 9.828 28.312 2.193 1 87.19 22 VAL B CA 1
ATOM 3031 C C . VAL B 1 22 ? 8.797 27.484 1.428 1 87.19 22 VAL B C 1
ATOM 3033 O O . VAL B 1 22 ? 9.156 26.703 0.544 1 87.19 22 VAL B O 1
ATOM 3036 N N . PHE B 1 23 ? 7.52 27.641 1.713 1 85.69 23 PHE B N 1
ATOM 3037 C CA . PHE B 1 23 ? 6.516 26.75 1.153 1 85.69 23 PHE B CA 1
ATOM 3038 C C . PHE B 1 23 ? 5.812 27.391 -0.033 1 85.69 23 PHE B C 1
ATOM 3040 O O . PHE B 1 23 ? 5.324 26.703 -0.928 1 85.69 23 PHE B O 1
ATOM 3047 N N . ARG B 1 24 ? 5.777 28.703 -0.048 1 81.81 24 ARG B N 1
ATOM 3048 C CA . ARG B 1 24 ? 5.031 29.375 -1.109 1 81.81 24 ARG B CA 1
ATOM 3049 C C . ARG B 1 24 ? 5.969 30.125 -2.055 1 81.81 24 ARG B C 1
ATOM 3051 O O . ARG B 1 24 ? 5.52 30.734 -3.025 1 81.81 24 ARG B O 1
ATOM 3058 N N . ASN B 1 25 ? 7.242 30.078 -1.781 1 85.62 25 ASN B N 1
ATOM 3059 C CA . ASN B 1 25 ? 8.25 30.75 -2.596 1 85.62 25 ASN B CA 1
ATOM 3060 C C . ASN B 1 25 ? 7.887 32.188 -2.863 1 85.62 25 ASN B C 1
ATOM 3062 O O . ASN B 1 25 ? 7.926 32.656 -4.008 1 85.62 25 ASN B O 1
ATOM 3066 N N . SER B 1 26 ? 7.359 32.812 -1.92 1 83.25 26 SER B N 1
ATOM 3067 C CA . SER B 1 26 ? 6.93 34.219 -2.02 1 83.25 26 SER B CA 1
ATOM 3068 C C . SER B 1 26 ? 7.688 35.094 -1.037 1 83.25 26 SER B C 1
ATOM 3070 O O . SER B 1 26 ? 7.914 34.719 0.111 1 83.25 26 SER B O 1
ATOM 3072 N N . ALA B 1 27 ? 8.086 36.219 -1.525 1 85.69 27 ALA B N 1
ATOM 3073 C CA . ALA B 1 27 ? 8.742 37.188 -0.67 1 85.69 27 ALA B CA 1
ATOM 3074 C C . ALA B 1 27 ? 7.754 38.25 -0.174 1 85.69 27 ALA B C 1
ATOM 3076 O O . ALA B 1 27 ? 8.125 39.188 0.546 1 85.69 27 ALA B O 1
ATOM 3077 N N . GLU B 1 28 ? 6.57 38.031 -0.521 1 86.88 28 GLU B N 1
ATOM 3078 C CA . GLU B 1 28 ? 5.535 38.969 -0.124 1 86.88 28 GLU B CA 1
ATOM 3079 C C . GLU B 1 28 ? 5.227 38.844 1.367 1 86.88 28 GLU B C 1
ATOM 3081 O O . GLU B 1 28 ? 5.379 37.781 1.96 1 86.88 28 GLU B O 1
ATOM 3086 N N . GLU B 1 29 ? 4.867 40 1.854 1 91.25 29 GLU B N 1
ATOM 3087 C CA . GLU B 1 29 ? 4.445 40 3.252 1 91.25 29 GLU B CA 1
ATOM 3088 C C . GLU B 1 29 ? 3.199 39.156 3.453 1 91.25 29 GLU B C 1
ATOM 3090 O O . GLU B 1 29 ? 2.252 39.219 2.668 1 91.25 29 GLU B O 1
ATOM 3095 N N . PRO B 1 30 ? 3.244 38.312 4.465 1 93.31 30 PRO B N 1
ATOM 3096 C CA . PRO B 1 30 ? 2.064 37.469 4.719 1 93.31 30 PRO B CA 1
ATOM 3097 C C . PRO B 1 30 ? 0.824 38.312 5.059 1 93.31 30 PRO B C 1
ATOM 3099 O O . PRO B 1 30 ? 0.918 39.312 5.785 1 93.31 30 PRO B O 1
ATOM 3102 N N . PRO B 1 31 ? -0.293 37.875 4.531 1 93 31 PRO B N 1
ATOM 3103 C CA . PRO B 1 31 ? -1.538 38.562 4.902 1 93 31 PRO B CA 1
ATOM 3104 C C . PRO B 1 31 ? -1.824 38.5 6.398 1 93 31 PRO B C 1
ATOM 3106 O O . PRO B 1 31 ? -1.532 37.469 7.039 1 93 31 PRO B O 1
ATOM 3109 N N . PRO B 1 32 ? -2.422 39.562 6.941 1 94.75 32 PRO B N 1
ATOM 3110 C CA . PRO B 1 32 ? -2.752 39.562 8.367 1 94.75 32 PRO B CA 1
ATOM 3111 C C . PRO B 1 32 ? -3.609 38.375 8.781 1 94.75 32 PRO B C 1
ATOM 3113 O O . PRO B 1 32 ? -3.436 37.844 9.883 1 94.75 32 PRO B O 1
ATOM 3116 N N . ALA B 1 33 ? -4.457 38 7.887 1 94.56 33 ALA B N 1
ATOM 3117 C CA . ALA B 1 33 ? -5.328 36.844 8.188 1 94.56 33 ALA B CA 1
ATOM 3118 C C . ALA B 1 33 ? -4.52 35.562 8.375 1 94.56 33 ALA B C 1
ATOM 3120 O O . ALA B 1 33 ? -4.879 34.719 9.188 1 94.56 33 ALA B O 1
ATOM 3121 N N . PHE B 1 34 ? -3.51 35.5 7.633 1 95.38 34 PHE B N 1
ATOM 3122 C CA . PHE B 1 34 ? -2.648 34.344 7.746 1 95.38 34 PHE B CA 1
ATOM 3123 C C . PHE B 1 34 ? -1.898 34.344 9.07 1 95.38 34 PHE B C 1
ATOM 3125 O O . PHE B 1 34 ? -1.777 33.312 9.727 1 95.38 34 PHE B O 1
ATOM 3132 N N . ILE B 1 35 ? -1.409 35.469 9.5 1 96.62 35 ILE B N 1
ATOM 3133 C CA . ILE B 1 35 ? -0.721 35.625 10.781 1 96.62 35 ILE B CA 1
ATOM 3134 C C . ILE B 1 35 ? -1.664 35.25 11.922 1 96.62 35 ILE B C 1
ATOM 3136 O O . ILE B 1 35 ? -1.288 34.5 12.836 1 96.62 35 ILE B O 1
ATOM 3140 N N . GLU B 1 36 ? -2.861 35.75 11.805 1 96.06 36 GLU B N 1
ATOM 3141 C CA . GLU B 1 36 ? -3.865 35.469 12.82 1 96.06 36 GLU B CA 1
ATOM 3142 C C . GLU B 1 36 ? -4.18 33.969 12.859 1 96.06 36 GLU B C 1
ATOM 3144 O O . GLU B 1 36 ? -4.363 33.406 13.93 1 96.06 36 GLU B O 1
ATOM 3149 N N . TYR B 1 37 ? -4.254 33.406 11.719 1 96.44 37 TYR B N 1
ATOM 3150 C CA . TYR B 1 37 ? -4.566 31.969 11.656 1 96.44 37 TYR B CA 1
ATOM 3151 C C . TYR B 1 37 ? -3.465 31.141 12.312 1 96.44 37 TYR B C 1
ATOM 3153 O O . TYR B 1 37 ? -3.748 30.188 13.039 1 96.44 37 TYR B O 1
ATOM 3161 N N . LEU B 1 38 ? -2.207 31.484 12.031 1 96.75 38 LEU B N 1
ATOM 3162 C CA . LEU B 1 38 ? -1.094 30.75 12.625 1 96.75 38 LEU B CA 1
ATOM 3163 C C . LEU B 1 38 ? -1.123 30.859 14.148 1 96.75 38 LEU B C 1
ATOM 3165 O O . LEU B 1 38 ? -0.825 29.906 14.852 1 96.75 38 LEU B O 1
ATOM 3169 N N . ARG B 1 39 ? -1.46 32.062 14.609 1 96.38 39 ARG B N 1
ATOM 3170 C CA . ARG B 1 39 ? -1.585 32.25 16.047 1 96.38 39 ARG B CA 1
ATOM 3171 C C . ARG B 1 39 ? -2.662 31.328 16.641 1 96.38 39 ARG B C 1
ATOM 3173 O O . ARG B 1 39 ? -2.445 30.672 17.656 1 96.38 39 ARG B O 1
ATOM 3180 N N . GLN B 1 40 ? -3.787 31.281 15.953 1 95.31 40 GLN B N 1
ATOM 3181 C CA . GLN B 1 40 ? -4.891 30.438 16.406 1 95.31 40 GLN B CA 1
ATOM 3182 C C . GLN B 1 40 ? -4.496 28.953 16.375 1 95.31 40 GLN B C 1
ATOM 3184 O O . GLN B 1 40 ? -4.793 28.219 17.312 1 95.31 40 GLN B O 1
ATOM 3189 N N . LEU B 1 41 ? -3.842 28.547 15.312 1 95.94 41 LEU B N 1
ATOM 3190 C CA . LEU B 1 41 ? -3.512 27.141 15.062 1 95.94 41 LEU B CA 1
ATOM 3191 C C . LEU B 1 41 ? -2.516 26.625 16.094 1 95.94 41 LEU B C 1
ATOM 3193 O O . LEU B 1 41 ? -2.664 25.516 16.609 1 95.94 41 LEU B O 1
ATOM 3197 N N . TYR B 1 42 ? -1.522 27.5 16.5 1 96.19 42 TYR B N 1
ATOM 3198 C CA . TYR B 1 42 ? -0.386 26.969 17.234 1 96.19 42 TYR B CA 1
ATOM 3199 C C . TYR B 1 42 ? -0.443 27.406 18.703 1 96.19 42 TYR B C 1
ATOM 3201 O O . TYR B 1 42 ? 0.236 26.828 19.547 1 96.19 42 TYR B O 1
ATOM 3209 N N . ILE B 1 43 ? -1.236 28.422 19 1 94.44 43 ILE B N 1
ATOM 3210 C CA . ILE B 1 43 ? -1.165 28.953 20.359 1 94.44 43 ILE B CA 1
ATOM 3211 C C . ILE B 1 43 ? -2.547 28.906 21 1 94.44 43 ILE B C 1
ATOM 3213 O O . ILE B 1 43 ? -2.715 28.328 22.078 1 94.44 43 ILE B O 1
ATOM 3217 N N . ASP B 1 44 ? -3.547 29.328 20.266 1 93.62 44 ASP B N 1
ATOM 3218 C CA . ASP B 1 44 ? -4.809 29.656 20.922 1 93.62 44 ASP B CA 1
ATOM 3219 C C . ASP B 1 44 ? -5.801 28.5 20.812 1 93.62 44 ASP B C 1
ATOM 3221 O O . ASP B 1 44 ? -6.773 28.422 21.562 1 93.62 44 ASP B O 1
ATOM 3225 N N . ALA B 1 45 ? -5.605 27.609 19.906 1 92.81 45 ALA B N 1
ATOM 3226 C CA . ALA B 1 45 ? -6.59 26.578 19.609 1 92.81 45 ALA B CA 1
ATOM 3227 C C . ALA B 1 45 ? -6.852 25.703 20.844 1 92.81 45 ALA B C 1
ATOM 3229 O O . ALA B 1 45 ? -5.938 25.438 21.625 1 92.81 45 ALA B O 1
ATOM 3230 N N . PRO B 1 46 ? -8.094 25.25 20.969 1 93.44 46 PRO B N 1
ATOM 3231 C CA . PRO B 1 46 ? -8.391 24.312 22.062 1 93.44 46 PRO B CA 1
ATOM 3232 C C . PRO B 1 46 ? -7.531 23.062 22 1 93.44 46 PRO B C 1
ATOM 3234 O O . PRO B 1 46 ? -7.262 22.547 20.922 1 93.44 46 PRO B O 1
ATOM 3237 N N . GLY B 1 47 ? -7.113 22.656 23.172 1 90.25 47 GLY B N 1
ATOM 3238 C CA . GLY B 1 47 ? -6.355 21.406 23.234 1 90.25 47 GLY B CA 1
ATOM 3239 C C . GLY B 1 47 ? -4.855 21.625 23.188 1 90.25 47 GLY B C 1
ATOM 3240 O O . GLY B 1 47 ? -4.082 20.688 23.406 1 90.25 47 GLY B O 1
ATOM 3241 N N . ASN B 1 48 ? -4.484 22.844 22.875 1 89.56 48 ASN B N 1
ATOM 3242 C CA . ASN B 1 48 ? -3.053 23.109 22.859 1 89.56 48 ASN B CA 1
ATOM 3243 C C . ASN B 1 48 ? -2.426 22.922 24.234 1 89.56 48 ASN B C 1
ATOM 3245 O O . ASN B 1 48 ? -3.016 23.297 25.25 1 89.56 48 ASN B O 1
ATOM 3249 N N . ASP B 1 49 ? -1.369 22.25 24.281 1 90.38 49 ASP B N 1
ATOM 3250 C CA . ASP B 1 49 ? -0.588 22 25.484 1 90.38 49 ASP B CA 1
ATOM 3251 C C . ASP B 1 49 ? 0.593 22.953 25.594 1 90.38 49 ASP B C 1
ATOM 3253 O O . ASP B 1 49 ? 1.502 22.922 24.766 1 90.38 49 ASP B O 1
ATOM 3257 N N . PRO B 1 50 ? 0.673 23.75 26.609 1 88.62 50 PRO B N 1
ATOM 3258 C CA . PRO B 1 50 ? 1.744 24.734 26.734 1 88.62 50 PRO B CA 1
ATOM 3259 C C . PRO B 1 50 ? 3.127 24.109 26.859 1 88.62 50 PRO B C 1
ATOM 3261 O O . PRO B 1 50 ? 4.141 24.766 26.641 1 88.62 50 PRO B O 1
ATOM 3264 N N . GLU B 1 51 ? 3.17 22.875 27.203 1 93.06 51 GLU B N 1
ATOM 3265 C CA . GLU B 1 51 ? 4.457 22.203 27.359 1 93.06 51 GLU B CA 1
ATOM 3266 C C . GLU B 1 51 ? 4.938 21.641 26.016 1 93.06 51 GLU B C 1
ATOM 3268 O O . GLU B 1 51 ? 6.105 21.266 25.875 1 93.06 51 GLU B O 1
ATOM 3273 N N . ILE B 1 52 ? 3.986 21.469 25.078 1 94.31 52 ILE B N 1
ATOM 3274 C CA . ILE B 1 52 ? 4.305 20.969 23.75 1 94.31 52 ILE B CA 1
ATOM 3275 C C . ILE B 1 52 ? 4.027 22.047 22.703 1 94.31 52 ILE B C 1
ATOM 3277 O O . ILE B 1 52 ? 2.996 22.016 22.031 1 94.31 52 ILE B O 1
ATOM 3281 N N . ARG B 1 53 ? 4.934 23.016 22.625 1 91.56 53 ARG B N 1
ATOM 3282 C CA . ARG B 1 53 ? 4.777 24.125 21.703 1 91.56 53 ARG B CA 1
ATOM 3283 C C . ARG B 1 53 ? 5.656 23.953 20.469 1 91.56 53 ARG B C 1
ATOM 3285 O O . ARG B 1 53 ? 6.668 23.25 20.516 1 91.56 53 ARG B O 1
ATOM 3292 N N . PRO B 1 54 ? 5.199 24.562 19.406 1 97.25 54 PRO B N 1
ATOM 3293 C CA . PRO B 1 54 ? 6.129 24.688 18.281 1 97.25 54 PRO B CA 1
ATOM 3294 C C . PRO B 1 54 ? 7.461 25.312 18.672 1 97.25 54 PRO B C 1
ATOM 3296 O O . PRO B 1 54 ? 7.547 25.984 19.703 1 97.25 54 PRO B O 1
ATOM 3299 N N . LEU B 1 55 ? 8.453 25.047 17.891 1 97.62 55 LEU B N 1
ATOM 3300 C CA . LEU B 1 55 ? 9.781 25.547 18.203 1 97.62 55 LEU B CA 1
ATOM 3301 C C . LEU B 1 55 ? 10.297 26.453 17.094 1 97.62 55 LEU B C 1
ATOM 3303 O O . LEU B 1 55 ? 9.992 26.234 15.914 1 97.62 55 LEU B O 1
ATOM 3307 N N . VAL B 1 56 ? 11.016 27.422 17.469 1 96.69 56 VAL B N 1
ATOM 3308 C CA . VAL B 1 56 ? 11.664 28.328 16.516 1 96.69 56 VAL B CA 1
ATOM 3309 C C . VAL B 1 56 ? 13.18 28.234 16.656 1 96.69 56 VAL B C 1
ATOM 3311 O O . VAL B 1 56 ? 13.688 27.953 17.75 1 96.69 56 VAL B O 1
ATOM 3314 N N . TYR B 1 57 ? 13.805 28.297 15.57 1 94.94 57 TYR B N 1
ATOM 3315 C CA . TYR B 1 57 ? 15.258 28.359 15.484 1 94.94 57 TYR B CA 1
ATOM 3316 C C . TYR B 1 57 ? 15.719 29.766 15.117 1 94.94 57 TYR B C 1
ATOM 3318 O O . TYR B 1 57 ? 15.328 30.297 14.078 1 94.94 57 TYR B O 1
ATOM 3326 N N . SER B 1 58 ? 16.547 30.391 16 1 91.06 58 SER B N 1
ATOM 3327 C CA . SER B 1 58 ? 17.109 31.703 15.734 1 91.06 58 SER B CA 1
ATOM 3328 C C . SER B 1 58 ? 18.594 31.609 15.352 1 91.06 58 SER B C 1
ATOM 3330 O O . SER B 1 58 ? 19.359 30.891 16 1 91.06 58 SER B O 1
ATOM 3332 N N . ASN B 1 59 ? 18.812 32.281 14.258 1 85 59 ASN B N 1
ATOM 3333 C CA . ASN B 1 59 ? 20.219 32.281 13.828 1 85 59 ASN B CA 1
ATOM 3334 C C . ASN B 1 59 ? 21.062 33.219 14.664 1 85 59 ASN B C 1
ATOM 3336 O O . ASN B 1 59 ? 20.594 33.781 15.656 1 85 59 ASN B O 1
ATOM 3340 N N . ASP B 1 60 ? 22.375 33.406 14.211 1 80.25 60 ASP B N 1
ATOM 3341 C CA . ASP B 1 60 ? 23.359 34.188 14.961 1 80.25 60 ASP B CA 1
ATOM 3342 C C . ASP B 1 60 ? 22.953 35.656 15.039 1 80.25 60 ASP B C 1
ATOM 3344 O O . ASP B 1 60 ? 23.312 36.344 15.992 1 80.25 60 ASP B O 1
ATOM 3348 N N . ASP B 1 61 ? 22.172 36.125 14.133 1 82.69 61 ASP B N 1
ATOM 3349 C CA . ASP B 1 61 ? 21.734 37.5 14.086 1 82.69 61 ASP B CA 1
ATOM 3350 C C . ASP B 1 61 ? 20.438 37.719 14.867 1 82.69 61 ASP B C 1
ATOM 3352 O O . ASP B 1 61 ? 19.875 38.812 14.883 1 82.69 61 ASP B O 1
ATOM 3356 N N . GLY B 1 62 ? 19.906 36.625 15.438 1 82.44 62 GLY B N 1
ATOM 3357 C CA . GLY B 1 62 ? 18.688 36.719 16.219 1 82.44 62 GLY B CA 1
ATOM 3358 C C . GLY B 1 62 ? 17.438 36.594 15.383 1 82.44 62 GLY B C 1
ATOM 3359 O O . GLY B 1 62 ? 16.328 36.719 15.891 1 82.44 62 GLY B O 1
ATOM 3360 N N . ARG B 1 63 ? 17.594 36.438 14.188 1 89.12 63 ARG B N 1
ATOM 3361 C CA . ARG B 1 63 ? 16.453 36.312 13.281 1 89.12 63 ARG B CA 1
ATOM 3362 C C . ARG B 1 63 ? 15.984 34.844 13.219 1 89.12 63 ARG B C 1
ATOM 3364 O O . ARG B 1 63 ? 16.797 33.938 13.219 1 89.12 63 ARG B O 1
ATOM 3371 N N . ILE B 1 64 ? 14.633 34.688 13.211 1 92.94 64 ILE B N 1
ATOM 3372 C CA . ILE B 1 64 ? 14.047 33.344 13.117 1 92.94 64 ILE B CA 1
ATOM 3373 C C . ILE B 1 64 ? 14.289 32.781 11.719 1 92.94 64 ILE B C 1
ATOM 3375 O O . ILE B 1 64 ? 13.852 33.375 10.719 1 92.94 64 ILE B O 1
ATOM 3379 N N . SER B 1 65 ? 15.016 31.672 11.672 1 93.38 65 SER B N 1
ATOM 3380 C CA . SER B 1 65 ? 15.352 31.078 10.383 1 93.38 65 SER B CA 1
ATOM 3381 C C . SER B 1 65 ? 14.867 29.625 10.305 1 93.38 65 SER B C 1
ATOM 3383 O O . SER B 1 65 ? 15.109 28.938 9.305 1 93.38 65 SER B O 1
ATOM 3385 N N . GLY B 1 66 ? 14.242 29.188 11.312 1 95.44 66 GLY B N 1
ATOM 3386 C CA . GLY B 1 66 ? 13.672 27.844 11.32 1 95.44 66 GLY B CA 1
ATOM 3387 C C . GLY B 1 66 ? 12.438 27.734 12.195 1 95.44 66 GLY B C 1
ATOM 3388 O O . GLY B 1 66 ? 12.234 28.547 13.102 1 95.44 66 GLY B O 1
ATOM 3389 N N . PHE B 1 67 ? 11.68 26.781 11.93 1 96.81 67 PHE B N 1
ATOM 3390 C CA . PHE B 1 67 ? 10.422 26.578 12.641 1 96.81 67 PHE B CA 1
ATOM 3391 C C . PHE B 1 67 ? 9.961 25.125 12.5 1 96.81 67 PHE B C 1
ATOM 3393 O O . PHE B 1 67 ? 10.109 24.531 11.43 1 96.81 67 PHE B O 1
ATOM 3400 N N . VAL B 1 68 ? 9.453 24.5 13.578 1 97.31 68 VAL B N 1
ATOM 3401 C CA . VAL B 1 68 ? 8.734 23.234 13.539 1 97.31 68 VAL B CA 1
ATOM 3402 C C . VAL B 1 68 ? 7.398 23.359 14.266 1 97.31 68 VAL B C 1
ATOM 3404 O O . VAL B 1 68 ? 7.359 23.719 15.445 1 97.31 68 VAL B O 1
ATOM 3407 N N . GLY B 1 69 ? 6.324 23.188 13.531 1 96.88 69 GLY B N 1
ATOM 3408 C CA . GLY B 1 69 ? 4.996 23.266 14.117 1 96.88 69 GLY B CA 1
ATOM 3409 C C . GLY B 1 69 ? 4.66 22.062 14.984 1 96.88 69 GLY B C 1
ATOM 3410 O O . GLY B 1 69 ? 5.164 20.969 14.75 1 96.88 69 GLY B O 1
ATOM 3411 N N . ALA B 1 70 ? 3.803 22.297 15.945 1 96.62 70 ALA B N 1
ATOM 3412 C CA . ALA B 1 70 ? 3.318 21.234 16.828 1 96.62 70 ALA B CA 1
ATOM 3413 C C . ALA B 1 70 ? 1.874 21.484 17.25 1 96.62 70 ALA B C 1
ATOM 3415 O O . ALA B 1 70 ? 1.564 22.547 17.828 1 96.62 70 ALA B O 1
ATOM 3416 N N . ASN B 1 71 ? 1.028 20.578 16.906 1 96.12 71 ASN B N 1
ATOM 3417 C CA . ASN B 1 71 ? -0.32 20.531 17.469 1 96.12 71 ASN B CA 1
ATOM 3418 C C . ASN B 1 71 ? -0.504 19.359 18.422 1 96.12 71 ASN B C 1
ATOM 3420 O O . ASN B 1 71 ? -0.023 18.25 18.141 1 96.12 71 ASN B O 1
ATOM 3424 N N . THR B 1 72 ? -1.154 19.656 19.5 1 96.56 72 THR B N 1
ATOM 3425 C CA . THR B 1 72 ? -1.31 18.594 20.484 1 96.56 72 THR B CA 1
ATOM 3426 C C . THR B 1 72 ? -2.645 17.875 20.297 1 96.56 72 THR B C 1
ATOM 3428 O O . THR B 1 72 ? -3.643 18.5 19.922 1 96.56 72 THR B O 1
ATOM 3431 N N . LEU B 1 73 ? -2.609 16.641 20.5 1 96.56 73 LEU B N 1
ATOM 3432 C CA . LEU B 1 73 ? -3.793 15.797 20.453 1 96.56 73 LEU B CA 1
ATOM 3433 C C . LEU B 1 73 ? -3.787 14.789 21.609 1 96.56 73 LEU B C 1
ATOM 3435 O O . LEU B 1 73 ? -2.896 13.945 21.688 1 96.56 73 LEU B O 1
ATOM 3439 N N . ALA B 1 74 ? -4.785 15.008 22.484 1 96 74 ALA B N 1
ATOM 3440 C CA . ALA B 1 74 ? -4.953 13.953 23.5 1 96 74 ALA B CA 1
ATOM 3441 C C . ALA B 1 74 ? -5.395 12.648 22.844 1 96 74 ALA B C 1
ATOM 3443 O O . ALA B 1 74 ? -6.234 12.641 21.953 1 96 74 ALA B O 1
ATOM 3444 N N . MET B 1 75 ? -4.719 11.539 23.234 1 97 75 MET B N 1
ATOM 3445 C CA . MET B 1 75 ? -5.059 10.211 22.75 1 97 75 MET B CA 1
ATOM 3446 C C . MET B 1 75 ? -5.105 9.203 23.891 1 97 75 MET B C 1
ATOM 3448 O O . MET B 1 75 ? -4.848 9.555 25.047 1 97 75 MET B O 1
ATOM 3452 N N . THR B 1 76 ? -5.598 8.047 23.625 1 97.56 76 THR B N 1
ATOM 3453 C CA . THR B 1 76 ? -5.562 6.945 24.578 1 97.56 76 THR B CA 1
ATOM 3454 C C . THR B 1 76 ? -4.961 5.695 23.938 1 97.56 76 THR B C 1
ATOM 3456 O O . THR B 1 76 ? -5.07 5.496 22.734 1 97.56 76 THR B O 1
ATOM 3459 N N . TYR B 1 77 ? -4.25 4.988 24.688 1 97.62 77 TYR B N 1
ATOM 3460 C CA . TYR B 1 77 ? -3.777 3.654 24.344 1 97.62 77 TYR B CA 1
ATOM 3461 C C . TYR B 1 77 ? -4.344 2.609 25.297 1 97.62 77 TYR B C 1
ATOM 3463 O O . TYR B 1 77 ? -3.895 2.494 26.438 1 97.62 77 TYR B O 1
ATOM 3471 N N . ARG B 1 78 ? -5.238 1.853 24.828 1 94.12 78 ARG B N 1
ATOM 3472 C CA . ARG B 1 78 ? -5.93 0.873 25.656 1 94.12 78 ARG B CA 1
ATOM 3473 C C . ARG B 1 78 ? -6.43 1.508 26.953 1 94.12 78 ARG B C 1
ATOM 3475 O O . ARG B 1 78 ? -6.211 0.97 28.031 1 94.12 78 ARG B O 1
ATOM 3482 N N . GLY B 1 79 ? -6.926 2.682 26.828 1 91.56 79 GLY B N 1
ATOM 3483 C CA . GLY B 1 79 ? -7.539 3.363 27.953 1 91.56 79 GLY B CA 1
ATOM 3484 C C . GLY B 1 79 ? -6.586 4.301 28.672 1 91.56 79 GLY B C 1
ATOM 3485 O O . GLY B 1 79 ? -7.02 5.195 29.406 1 91.56 79 GLY B O 1
ATOM 3486 N N . ARG B 1 80 ? -5.336 4.141 28.531 1 96.69 80 ARG B N 1
ATOM 3487 C CA . ARG B 1 80 ? -4.344 5 29.172 1 96.69 80 ARG B CA 1
ATOM 3488 C C . ARG B 1 80 ? -4.188 6.312 28.406 1 96.69 80 ARG B C 1
ATOM 3490 O O . ARG B 1 80 ? -3.99 6.305 27.188 1 96.69 80 ARG B O 1
ATOM 3497 N N . PRO B 1 81 ? -4.219 7.41 29.094 1 96.75 81 PRO B N 1
ATOM 3498 C CA . PRO B 1 81 ? -4.086 8.703 28.406 1 96.75 81 PRO B CA 1
ATOM 3499 C C . PRO B 1 81 ? -2.686 8.93 27.844 1 96.75 81 PRO B C 1
ATOM 3501 O O . PRO B 1 81 ? -1.694 8.555 28.469 1 96.75 81 PRO B O 1
ATOM 3504 N N . LEU B 1 82 ? -2.648 9.461 26.672 1 97.5 82 LEU B N 1
ATOM 3505 C CA . LEU B 1 82 ? -1.404 9.82 25.984 1 97.5 82 LEU B CA 1
ATOM 3506 C C . LEU B 1 82 ? -1.42 11.273 25.547 1 97.5 82 LEU B C 1
ATOM 3508 O O . LEU B 1 82 ? -2.469 11.805 25.172 1 97.5 82 LEU B O 1
ATOM 3512 N N . ARG B 1 83 ? -0.29 11.906 25.656 1 97.25 83 ARG B N 1
ATOM 3513 C CA . ARG B 1 83 ? -0.076 13.203 25.016 1 97.25 83 ARG B CA 1
ATOM 3514 C C . ARG B 1 83 ? 0.611 13.031 23.672 1 97.25 83 ARG B C 1
ATOM 3516 O O . ARG B 1 83 ? 1.762 12.594 23.594 1 97.25 83 ARG B O 1
ATOM 3523 N N . ALA B 1 84 ? -0.128 13.375 22.656 1 97.81 84 ALA B N 1
ATOM 3524 C CA . ALA B 1 84 ? 0.462 13.266 21.328 1 97.81 84 ALA B CA 1
ATOM 3525 C C . ALA B 1 84 ? 0.746 14.641 20.734 1 97.81 84 ALA B C 1
ATOM 3527 O O . ALA B 1 84 ? 0.061 15.617 21.062 1 97.81 84 ALA B O 1
ATOM 3528 N N . ALA B 1 85 ? 1.798 14.719 20 1 98.06 85 ALA B N 1
ATOM 3529 C CA . ALA B 1 85 ? 2.168 15.938 19.281 1 98.06 85 ALA B CA 1
ATOM 3530 C C . ALA B 1 85 ? 2.229 15.695 17.781 1 98.06 85 ALA B C 1
ATOM 3532 O O . ALA B 1 85 ? 2.939 14.797 17.312 1 98.06 85 ALA B O 1
ATOM 3533 N N . ILE B 1 86 ? 1.496 16.406 17.031 1 97.81 86 ILE B N 1
ATOM 3534 C CA . ILE B 1 86 ? 1.48 16.328 15.57 1 97.81 86 ILE B CA 1
ATOM 3535 C C . ILE B 1 86 ? 2.461 17.344 14.992 1 97.81 86 ILE B C 1
ATOM 3537 O O . ILE B 1 86 ? 2.283 18.562 15.148 1 97.81 86 ILE B O 1
ATOM 3541 N N . CYS B 1 87 ? 3.422 16.781 14.383 1 97.31 87 CYS B N 1
ATOM 3542 C CA . CYS B 1 87 ? 4.48 17.594 13.797 1 97.31 87 CYS B CA 1
ATOM 3543 C C . CYS B 1 87 ? 4.09 18.094 12.406 1 97.31 87 CYS B C 1
ATOM 3545 O O . CYS B 1 87 ? 3.645 17.297 11.57 1 97.31 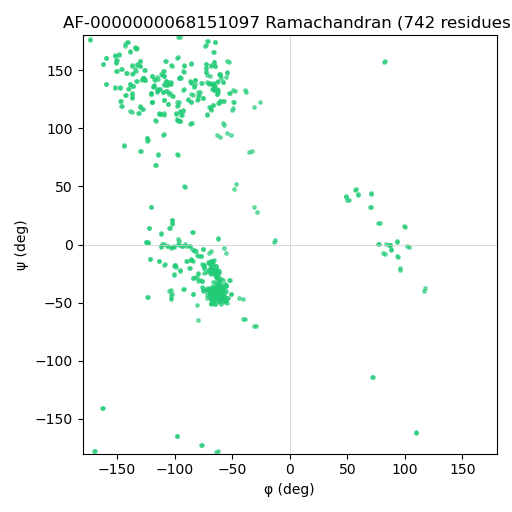87 CYS B O 1
ATOM 3547 N N . GLY B 1 88 ? 4.215 19.359 12.211 1 94 88 GLY B N 1
ATOM 3548 C CA . GLY B 1 88 ? 3.955 19.922 10.898 1 94 88 GLY B CA 1
ATOM 3549 C C . GLY B 1 88 ? 4.812 21.125 10.594 1 94 88 GLY B C 1
ATOM 3550 O O . GLY B 1 88 ? 5.504 21.656 11.469 1 94 88 GLY B O 1
ATOM 3551 N N . SER B 1 89 ? 4.898 21.5 9.312 1 92.56 89 SER B N 1
ATOM 3552 C CA . SER B 1 89 ? 5.52 22.734 8.852 1 92.56 89 SER B CA 1
ATOM 3553 C C . SER B 1 89 ? 6.973 22.828 9.312 1 92.56 89 SER B C 1
ATOM 3555 O O . SER B 1 89 ? 7.383 23.828 9.898 1 92.56 89 SER B O 1
ATOM 3557 N N . LEU B 1 90 ? 7.723 21.797 9.133 1 93.94 90 LEU B N 1
ATOM 3558 C CA . LEU B 1 90 ? 9.156 21.875 9.391 1 93.94 90 LEU B CA 1
ATOM 3559 C C . LEU B 1 90 ? 9.852 22.703 8.305 1 93.94 90 LEU B C 1
ATOM 3561 O O . LEU B 1 90 ? 9.914 22.266 7.148 1 93.94 90 LEU B O 1
ATOM 3565 N N . MET B 1 91 ? 10.336 23.859 8.711 1 93.56 91 MET B N 1
ATOM 3566 C CA . MET B 1 91 ? 10.93 24.75 7.719 1 93.56 91 MET B CA 1
ATOM 3567 C C . MET B 1 91 ? 12.203 25.391 8.258 1 93.56 91 MET B C 1
ATOM 3569 O O . MET B 1 91 ? 12.266 25.766 9.438 1 93.56 91 MET B O 1
ATOM 3573 N N . VAL B 1 92 ? 13.164 25.438 7.406 1 92.12 92 VAL B N 1
ATOM 3574 C CA . VAL B 1 92 ? 14.422 26.109 7.703 1 92.12 92 VAL B CA 1
ATOM 3575 C C . VAL B 1 92 ? 14.875 26.922 6.496 1 92.12 92 VAL B C 1
ATOM 3577 O O . VAL B 1 92 ? 14.75 26.484 5.352 1 92.12 92 VAL B O 1
ATOM 3580 N N . GLU B 1 93 ? 15.188 28.125 6.75 1 88.5 93 GLU B N 1
ATOM 3581 C CA . GLU B 1 93 ? 15.773 28.969 5.719 1 88.5 93 GLU B CA 1
ATOM 3582 C C . GLU B 1 93 ? 17.297 28.906 5.75 1 88.5 93 GLU B C 1
ATOM 3584 O O . GLU B 1 93 ? 17.891 28.797 6.824 1 88.5 93 GLU B O 1
ATOM 3589 N N . GLY B 1 94 ? 17.953 29.047 4.539 1 78.69 94 GLY B N 1
ATOM 3590 C CA . GLY B 1 94 ? 19.391 29.109 4.434 1 78.69 94 GLY B CA 1
ATOM 3591 C C . GLY B 1 94 ? 20.062 27.766 4.719 1 78.69 94 GLY B C 1
ATOM 3592 O O . GLY B 1 94 ? 21 27.703 5.512 1 78.69 94 GLY B O 1
ATOM 3593 N N . HIS B 1 95 ? 19.516 26.734 4.18 1 72.19 95 HIS B N 1
ATOM 3594 C CA . HIS B 1 95 ? 20.016 25.375 4.371 1 72.19 95 HIS B CA 1
ATOM 3595 C C . HIS B 1 95 ? 21.5 25.281 4.066 1 72.19 95 HIS B C 1
ATOM 3597 O O . HIS B 1 95 ? 22.234 24.531 4.719 1 72.19 95 HIS B O 1
ATOM 3603 N N . GLU B 1 96 ? 21.891 26.062 3.215 1 73.19 96 GLU B N 1
ATOM 3604 C CA . GLU B 1 96 ? 23.297 26.047 2.828 1 73.19 96 GLU B CA 1
ATOM 3605 C C . GLU B 1 96 ? 24.188 26.516 3.967 1 73.19 96 GLU B C 1
ATOM 3607 O O . GLU B 1 96 ? 25.266 25.984 4.18 1 73.19 96 GLU B O 1
ATOM 3612 N N . SER B 1 97 ? 23.75 27.547 4.688 1 75.25 97 SER B N 1
ATOM 3613 C CA . SER B 1 97 ? 24.562 28.125 5.75 1 75.25 97 SER B CA 1
ATOM 3614 C C . SER B 1 97 ? 24.516 27.281 7.02 1 75.25 97 SER B C 1
ATOM 3616 O O . SER B 1 97 ? 25.469 27.25 7.789 1 75.25 97 SER B O 1
ATOM 3618 N N . ASP B 1 98 ? 23.484 26.641 7.242 1 80.94 98 ASP B N 1
ATOM 3619 C CA . ASP B 1 98 ? 23.328 25.781 8.406 1 80.94 98 ASP B CA 1
ATOM 3620 C C . ASP B 1 98 ? 22.5 24.531 8.062 1 80.94 98 ASP B C 1
ATOM 3622 O O . ASP B 1 98 ? 21.328 24.453 8.414 1 80.94 98 ASP B O 1
ATOM 3626 N N . PRO B 1 99 ? 23.203 23.562 7.547 1 80.19 99 PRO B N 1
ATOM 3627 C CA . PRO B 1 99 ? 22.516 22.375 7.016 1 80.19 99 PRO B CA 1
ATOM 3628 C C . PRO B 1 99 ? 21.891 21.516 8.109 1 80.19 99 PRO B C 1
ATOM 3630 O O . PRO B 1 99 ? 21 20.719 7.828 1 80.19 99 PRO B O 1
ATOM 3633 N N . MET B 1 100 ? 22.312 21.75 9.391 1 86.62 100 MET B N 1
ATOM 3634 C CA . MET B 1 100 ? 21.844 20.859 10.453 1 86.62 100 MET B CA 1
ATOM 3635 C C . MET B 1 100 ? 20.703 21.5 11.234 1 86.62 100 MET B C 1
ATOM 3637 O O . MET B 1 100 ? 20.141 20.875 12.141 1 86.62 100 MET B O 1
ATOM 3641 N N . ALA B 1 101 ? 20.328 22.719 10.898 1 88.5 101 ALA B N 1
ATOM 3642 C CA . ALA B 1 101 ? 19.297 23.438 11.648 1 88.5 101 ALA B CA 1
ATOM 3643 C C . ALA B 1 101 ? 17.984 22.641 11.688 1 88.5 101 ALA B C 1
ATOM 3645 O O . ALA B 1 101 ? 17.375 22.516 12.75 1 88.5 101 ALA B O 1
ATOM 3646 N N . GLY B 1 102 ? 17.609 22.109 10.562 1 91.69 102 GLY B N 1
ATOM 3647 C CA . GLY B 1 102 ? 16.391 21.328 10.492 1 91.69 102 GLY B CA 1
ATOM 3648 C C . GLY B 1 102 ? 16.438 20.078 11.359 1 91.69 102 GLY B C 1
ATOM 3649 O O . GLY B 1 102 ? 15.477 19.797 12.078 1 91.69 102 GLY B O 1
ATOM 3650 N N . ALA B 1 103 ? 17.547 19.422 11.305 1 92.69 103 ALA B N 1
ATOM 3651 C CA . ALA B 1 103 ? 17.719 18.203 12.094 1 92.69 103 ALA B CA 1
ATOM 3652 C C . ALA B 1 103 ? 17.703 18.516 13.586 1 92.69 103 ALA B C 1
ATOM 3654 O O . ALA B 1 103 ? 17.125 17.766 14.375 1 92.69 103 ALA B O 1
ATOM 3655 N N . ARG B 1 104 ? 18.328 19.578 13.977 1 94.12 104 ARG B N 1
ATOM 3656 C CA . ARG B 1 104 ? 18.359 19.984 15.375 1 94.12 104 ARG B CA 1
ATOM 3657 C C . ARG B 1 104 ? 16.969 20.359 15.867 1 94.12 104 ARG B C 1
ATOM 3659 O O . ARG B 1 104 ? 16.594 20.031 17 1 94.12 104 ARG B O 1
ATOM 3666 N N . LEU B 1 105 ? 16.234 21.047 15.008 1 95.62 105 LEU B N 1
ATOM 3667 C CA . LEU B 1 105 ? 14.867 21.422 15.336 1 95.62 105 LEU B CA 1
ATOM 3668 C C . LEU B 1 105 ? 14 20.188 15.555 1 95.62 105 LEU B C 1
ATOM 3670 O O . LEU B 1 105 ? 13.258 20.109 16.547 1 95.62 105 LEU B O 1
ATOM 3674 N N . LEU B 1 106 ? 14.109 19.25 14.68 1 97 106 LEU B N 1
ATOM 3675 C CA . LEU B 1 106 ? 13.312 18.031 14.797 1 97 106 LEU B CA 1
ATOM 3676 C C . LEU B 1 106 ? 13.711 17.234 16.031 1 97 106 LEU B C 1
ATOM 3678 O O . LEU B 1 106 ? 12.844 16.719 16.75 1 97 106 LEU B O 1
ATOM 3682 N N . LYS B 1 107 ? 15 17.156 16.25 1 97 107 LYS B N 1
ATOM 3683 C CA . LYS B 1 107 ? 15.484 16.453 17.422 1 97 107 LYS B CA 1
ATOM 3684 C C . LYS B 1 107 ? 14.938 17.078 18.703 1 97 107 LYS B C 1
ATOM 3686 O O . LYS B 1 107 ? 14.516 16.359 19.625 1 97 107 LYS B O 1
ATOM 3691 N N . ALA B 1 108 ? 14.977 18.359 18.734 1 96.75 108 ALA B N 1
ATOM 3692 C CA . ALA B 1 108 ? 14.445 19.062 19.906 1 96.75 108 ALA B CA 1
ATOM 3693 C C . ALA B 1 108 ? 12.953 18.797 20.062 1 96.75 108 ALA B C 1
ATOM 3695 O O . ALA B 1 108 ? 12.477 18.578 21.188 1 96.75 108 ALA B O 1
ATOM 3696 N N . PHE B 1 109 ? 12.211 18.844 19.031 1 97.31 109 PHE B N 1
ATOM 3697 C CA . PHE B 1 109 ? 10.781 18.547 19.047 1 97.31 109 PHE B CA 1
ATOM 3698 C C . PHE B 1 109 ? 10.523 17.156 19.594 1 97.31 109 PHE B C 1
ATOM 3700 O O . PHE B 1 109 ? 9.68 16.969 20.469 1 97.31 109 PHE B O 1
ATOM 3707 N N . LEU B 1 110 ? 11.258 16.156 19.078 1 97.62 110 LEU B N 1
ATOM 3708 C CA . LEU B 1 110 ? 11.039 14.758 19.438 1 97.62 110 LEU B CA 1
ATOM 3709 C C . LEU B 1 110 ? 11.438 14.508 20.891 1 97.62 110 LEU B C 1
ATOM 3711 O O . LEU B 1 110 ? 10.992 13.531 21.5 1 97.62 110 LEU B O 1
ATOM 3715 N N . ALA B 1 111 ? 12.234 15.375 21.438 1 96.25 111 ALA B N 1
ATOM 3716 C CA . ALA B 1 111 ? 12.703 15.234 22.812 1 96.25 111 ALA B CA 1
ATOM 3717 C C . ALA B 1 111 ? 11.719 15.859 23.797 1 96.25 111 ALA B C 1
ATOM 3719 O O . ALA B 1 111 ? 11.945 15.836 25.016 1 96.25 111 ALA B O 1
ATOM 3720 N N . GLY B 1 112 ? 10.625 16.453 23.297 1 96.31 112 GLY B N 1
ATOM 3721 C CA . GLY B 1 112 ? 9.633 17.062 24.156 1 96.31 112 GLY B CA 1
ATOM 3722 C C . GLY B 1 112 ? 8.945 16.094 25.094 1 96.31 112 GLY B C 1
ATOM 3723 O O . GLY B 1 112 ? 9.273 14.898 25.109 1 96.31 112 GLY B O 1
ATOM 3724 N N . PRO B 1 113 ? 8.016 16.516 25.859 1 96.75 113 PRO B N 1
ATOM 3725 C CA . PRO B 1 113 ? 7.402 15.703 26.906 1 96.75 113 PRO B CA 1
ATOM 3726 C C . PRO B 1 113 ? 6.301 14.789 26.375 1 96.75 113 PRO B C 1
ATOM 3728 O O . PRO B 1 113 ? 5.742 13.984 27.125 1 96.75 113 PRO B O 1
ATOM 3731 N N . GLN B 1 114 ? 5.953 14.875 25.156 1 97.69 114 GLN B N 1
ATOM 3732 C CA . GLN B 1 114 ? 4.883 14.062 24.578 1 97.69 114 GLN B CA 1
ATOM 3733 C C . GLN B 1 114 ? 5.25 12.578 24.594 1 97.69 114 GLN B C 1
ATOM 3735 O O . GLN B 1 114 ? 6.43 12.227 24.531 1 97.69 114 GLN B O 1
ATOM 3740 N N . ASP B 1 115 ? 4.188 11.766 24.625 1 97.94 115 ASP B N 1
ATOM 3741 C CA . ASP B 1 115 ? 4.348 10.312 24.594 1 97.94 115 ASP B CA 1
ATOM 3742 C C . ASP B 1 115 ? 4.488 9.805 23.172 1 97.94 115 ASP B C 1
ATOM 3744 O O . ASP B 1 115 ? 5.078 8.75 22.938 1 97.94 115 ASP B O 1
ATOM 3748 N N . LEU B 1 116 ? 3.889 10.531 22.297 1 98.12 116 LEU B N 1
ATOM 3749 C CA . LEU B 1 116 ? 3.77 10.125 20.891 1 98.12 116 LEU B CA 1
ATOM 3750 C C . LEU B 1 116 ? 3.904 11.32 19.969 1 98.12 116 LEU B C 1
ATOM 3752 O O . LEU B 1 116 ? 3.301 12.367 20.203 1 98.12 116 LEU B O 1
ATOM 3756 N N . SER B 1 117 ? 4.77 11.219 18.984 1 98.5 117 SER B N 1
ATOM 3757 C CA . SER B 1 117 ? 4.891 12.227 17.922 1 98.5 117 SER B CA 1
ATOM 3758 C C . SER B 1 117 ? 4.598 11.625 16.562 1 98.5 117 SER B C 1
ATOM 3760 O O . SER B 1 117 ? 4.988 10.492 16.266 1 98.5 117 SER B O 1
ATOM 3762 N N . PHE B 1 118 ? 3.822 12.344 15.734 1 98.38 118 PHE B N 1
ATOM 3763 C CA . PHE B 1 118 ? 3.648 11.836 14.375 1 98.38 118 PHE B CA 1
ATOM 3764 C C . PHE B 1 118 ? 3.404 12.977 13.398 1 98.38 118 PHE B C 1
ATOM 3766 O O . PHE B 1 118 ? 3.129 14.102 13.805 1 98.38 118 PHE B O 1
ATOM 3773 N N . SER B 1 119 ? 3.686 12.719 12.164 1 97.81 119 SER B N 1
ATOM 3774 C CA . SER B 1 119 ? 3.424 13.617 11.047 1 97.81 119 SER B CA 1
ATOM 3775 C C . SER B 1 119 ? 2.777 12.883 9.883 1 97.81 119 SER B C 1
ATOM 3777 O O . SER B 1 119 ? 3.111 11.727 9.609 1 97.81 119 SER B O 1
ATOM 3779 N N . GLU B 1 120 ? 1.842 13.547 9.266 1 95.19 120 GLU B N 1
ATOM 3780 C CA . GLU B 1 120 ? 1.128 12.977 8.125 1 95.19 120 GLU B CA 1
ATOM 3781 C C . GLU B 1 120 ? 1.747 13.422 6.805 1 95.19 120 GLU B C 1
ATOM 3783 O O . GLU B 1 120 ? 1.63 12.734 5.789 1 95.19 120 GLU B O 1
ATOM 3788 N N . THR B 1 121 ? 2.441 14.492 6.801 1 93.12 121 THR B N 1
ATOM 3789 C CA . THR B 1 121 ? 2.84 15.148 5.559 1 93.12 121 THR B CA 1
ATOM 3790 C C . THR B 1 121 ? 4.359 15.234 5.461 1 93.12 121 THR B C 1
ATOM 3792 O O . THR B 1 121 ? 4.898 16.219 4.941 1 93.12 121 THR B O 1
ATOM 3795 N N . ALA B 1 122 ? 5.074 14.305 5.984 1 93.75 122 ALA B N 1
ATOM 3796 C CA . ALA B 1 122 ? 6.535 14.352 5.965 1 93.75 122 ALA B CA 1
ATOM 3797 C C . ALA B 1 122 ? 7.066 14.219 4.543 1 93.75 122 ALA B C 1
ATOM 3799 O O . ALA B 1 122 ? 6.754 13.258 3.842 1 93.75 122 ALA B O 1
ATOM 3800 N N . SER B 1 123 ? 7.816 15.305 4.133 1 89.94 123 SER B N 1
ATOM 3801 C CA . SER B 1 123 ? 8.523 15.227 2.861 1 89.94 123 SER B CA 1
ATOM 3802 C C . SER B 1 123 ? 9.609 14.156 2.895 1 89.94 123 SER B C 1
ATOM 3804 O O . SER B 1 123 ? 9.859 13.547 3.939 1 89.94 123 SER B O 1
ATOM 3806 N N . GLU B 1 124 ? 10.25 13.922 1.729 1 86.62 124 GLU B N 1
ATOM 3807 C CA . GLU B 1 124 ? 11.336 12.945 1.664 1 86.62 124 GLU B CA 1
ATOM 3808 C C . GLU B 1 124 ? 12.469 13.312 2.615 1 86.62 124 GLU B C 1
ATOM 3810 O O . GLU B 1 124 ? 12.961 12.469 3.363 1 86.62 124 GLU B O 1
ATOM 3815 N N . VAL B 1 125 ? 12.781 14.562 2.633 1 86.44 125 VAL B N 1
ATOM 3816 C CA . VAL B 1 125 ? 13.859 15.062 3.486 1 86.44 125 VAL B CA 1
ATOM 3817 C C . VAL B 1 125 ? 13.469 14.906 4.953 1 86.44 125 VAL B C 1
ATOM 3819 O O . VAL B 1 125 ? 14.25 14.398 5.762 1 86.44 125 VAL B O 1
ATOM 3822 N N . SER B 1 126 ? 12.266 15.328 5.262 1 91.88 126 SER B N 1
ATOM 3823 C CA . SER B 1 126 ? 11.789 15.219 6.637 1 91.88 126 SER B CA 1
ATOM 3824 C C . SER B 1 126 ? 11.727 13.758 7.078 1 91.88 126 SER B C 1
ATOM 3826 O O . SER B 1 126 ? 12.055 13.438 8.227 1 91.88 126 SER B O 1
ATOM 3828 N N . THR B 1 127 ? 11.305 12.914 6.215 1 93.06 127 THR B N 1
ATOM 3829 C CA . THR B 1 127 ? 11.211 11.492 6.523 1 93.06 127 THR B CA 1
ATOM 3830 C C . THR B 1 127 ? 12.586 10.922 6.871 1 93.06 127 THR B C 1
ATOM 3832 O O . THR B 1 127 ? 12.727 10.164 7.836 1 93.06 127 THR B O 1
ATOM 3835 N N . GLN B 1 128 ? 13.578 11.281 6.094 1 89.81 128 GLN B N 1
ATOM 3836 C CA . GLN B 1 128 ? 14.938 10.828 6.379 1 89.81 128 GLN B CA 1
ATOM 3837 C C . GLN B 1 128 ? 15.398 11.305 7.754 1 89.81 128 GLN B C 1
ATOM 3839 O O . GLN B 1 128 ? 16.016 10.547 8.5 1 89.81 128 GLN B O 1
ATOM 3844 N N . MET B 1 129 ? 15.086 12.516 8.07 1 93.31 129 MET B N 1
ATOM 3845 C CA . MET B 1 129 ? 15.445 13.055 9.375 1 93.31 129 MET B CA 1
ATOM 3846 C C . MET B 1 129 ? 14.766 12.273 10.492 1 93.31 129 MET B C 1
ATOM 3848 O O . MET B 1 129 ? 15.398 11.922 11.492 1 93.31 129 MET B O 1
ATOM 3852 N N . TRP B 1 130 ? 13.445 12.023 10.312 1 95.75 130 TRP B N 1
ATOM 3853 C CA . TRP B 1 130 ? 12.688 11.25 11.289 1 95.75 130 TRP B CA 1
ATOM 3854 C C . TRP B 1 130 ? 13.32 9.883 11.516 1 95.75 130 TRP B C 1
ATOM 3856 O O . TRP B 1 130 ? 13.5 9.453 12.664 1 95.75 130 TRP B O 1
ATOM 3866 N N . THR B 1 131 ? 13.641 9.219 10.414 1 92.69 131 THR B N 1
ATOM 3867 C CA . THR B 1 131 ? 14.172 7.863 10.492 1 92.69 131 THR B CA 1
ATOM 3868 C C . THR B 1 131 ? 15.531 7.852 11.195 1 92.69 131 THR B C 1
ATOM 3870 O O . THR B 1 131 ? 15.828 6.941 11.961 1 92.69 131 THR B O 1
ATOM 3873 N N . LYS B 1 132 ? 16.344 8.852 10.961 1 93.31 132 LYS B N 1
ATOM 3874 C CA . LYS B 1 132 ? 17.641 8.961 11.609 1 93.31 132 LYS B CA 1
ATOM 3875 C C . LYS B 1 132 ? 17.484 9.195 13.109 1 93.31 132 LYS B C 1
ATOM 3877 O O . LYS B 1 132 ? 18.406 8.922 13.883 1 93.31 132 LYS B O 1
ATOM 3882 N N . LEU B 1 133 ? 16.344 9.719 13.492 1 95.56 133 LEU B N 1
ATOM 3883 C CA . LEU B 1 133 ? 16.062 9.977 14.898 1 95.56 133 LEU B CA 1
ATOM 3884 C C . LEU B 1 133 ? 15.133 8.906 15.469 1 95.56 133 LEU B C 1
ATOM 3886 O O . LEU B 1 133 ? 14.344 9.188 16.375 1 95.56 133 LEU B O 1
ATOM 3890 N N . ARG B 1 134 ? 15.062 7.738 14.828 1 94.19 134 ARG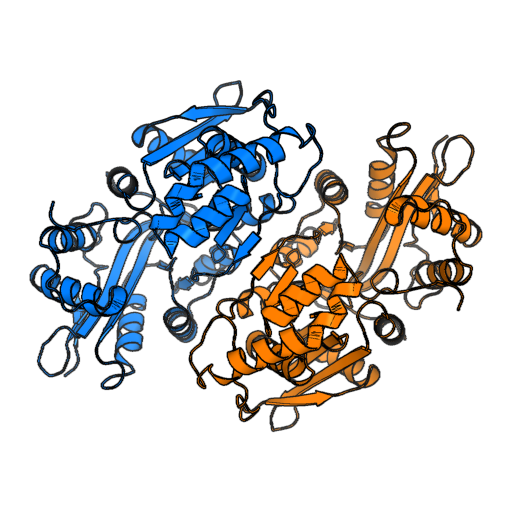 B N 1
ATOM 3891 C CA . ARG B 1 134 ? 14.398 6.523 15.297 1 94.19 134 ARG B CA 1
ATOM 3892 C C . ARG B 1 134 ? 12.891 6.617 15.094 1 94.19 134 ARG B C 1
ATOM 3894 O O . ARG B 1 134 ? 12.125 5.934 15.773 1 94.19 134 ARG B O 1
ATOM 3901 N N . GLY B 1 135 ? 12.531 7.547 14.227 1 96.19 135 GLY B N 1
ATOM 3902 C CA . GLY B 1 135 ? 11.148 7.52 13.781 1 96.19 135 GLY B CA 1
ATOM 3903 C C . GLY B 1 135 ? 10.852 6.375 12.828 1 96.19 135 GLY B C 1
ATOM 3904 O O . GLY B 1 135 ? 11.758 5.859 12.164 1 96.19 135 GLY B O 1
ATOM 3905 N N . ALA B 1 136 ? 9.57 5.992 12.805 1 95.38 136 ALA B N 1
ATOM 3906 C CA . ALA B 1 136 ? 9.148 4.91 11.914 1 95.38 136 ALA B CA 1
ATOM 3907 C C . ALA B 1 136 ? 8.227 5.43 10.812 1 95.38 136 ALA B C 1
ATOM 3909 O O . ALA B 1 136 ? 7.34 6.25 11.07 1 95.38 136 ALA B O 1
ATOM 3910 N N . VAL B 1 137 ? 8.531 4.992 9.641 1 94.69 137 VAL B N 1
ATOM 3911 C CA . VAL B 1 137 ? 7.633 5.273 8.523 1 94.69 137 VAL B CA 1
ATOM 3912 C C . VAL B 1 137 ? 6.504 4.25 8.5 1 94.69 137 VAL B C 1
ATOM 3914 O O . VAL B 1 137 ? 6.738 3.055 8.695 1 94.69 137 VAL B O 1
ATOM 3917 N N . LEU B 1 138 ? 5.297 4.695 8.305 1 95.88 138 LEU B N 1
ATOM 3918 C CA . LEU B 1 138 ? 4.129 3.828 8.234 1 95.88 138 LEU B CA 1
ATOM 3919 C C . LEU B 1 138 ? 3.588 3.762 6.809 1 95.88 138 LEU B C 1
ATOM 3921 O O . LEU B 1 138 ? 2.715 4.547 6.43 1 95.88 138 LEU B O 1
ATOM 3925 N N . PRO B 1 139 ? 3.975 2.787 6.051 1 93.31 139 PRO B N 1
ATOM 3926 C CA . PRO B 1 139 ? 3.623 2.754 4.629 1 93.31 139 PRO B CA 1
ATOM 3927 C C . PRO B 1 139 ? 2.115 2.668 4.395 1 93.31 139 PRO B C 1
ATOM 3929 O O . PRO B 1 139 ? 1.589 3.32 3.49 1 93.31 139 PRO B O 1
ATOM 3932 N N . GLN B 1 140 ? 1.416 1.924 5.184 1 93.56 140 GLN B N 1
ATOM 3933 C CA . GLN B 1 140 ? -0.014 1.702 4.992 1 93.56 140 GLN B CA 1
ATOM 3934 C C . GLN B 1 140 ? -0.809 2.977 5.262 1 93.56 140 GLN B C 1
ATOM 3936 O O . GLN B 1 140 ? -1.989 3.062 4.918 1 93.56 140 GLN B O 1
ATOM 3941 N N . TYR B 1 141 ? -0.11 3.961 5.898 1 96.5 141 TYR B N 1
ATOM 3942 C CA . TYR B 1 141 ? -0.732 5.25 6.184 1 96.5 141 TYR B CA 1
ATOM 3943 C C . TYR B 1 141 ? -0.259 6.312 5.203 1 96.5 141 TYR B C 1
ATOM 3945 O O . TYR B 1 141 ? -0.701 7.465 5.262 1 96.5 141 TYR B O 1
ATOM 3953 N N . SER B 1 142 ? 0.696 5.914 4.281 1 95.44 142 SER B N 1
ATOM 3954 C CA . SER B 1 142 ? 1.46 6.934 3.566 1 95.44 142 SER B CA 1
ATOM 3955 C C . SER B 1 142 ? 1.091 6.961 2.088 1 95.44 142 SER B C 1
ATOM 3957 O O . SER B 1 142 ? 1.738 7.648 1.295 1 95.44 142 SER B O 1
ATOM 3959 N N . LEU B 1 143 ? 0.025 6.211 1.691 1 94.69 143 LEU B N 1
ATOM 3960 C CA . LEU B 1 143 ? -0.372 6.219 0.287 1 94.69 143 LEU B CA 1
ATOM 3961 C C . LEU B 1 143 ? -1.603 7.098 0.075 1 94.69 143 LEU B C 1
ATOM 3963 O O . LEU B 1 143 ? -2.52 7.094 0.899 1 94.69 143 LEU B O 1
ATOM 3967 N N . ASP B 1 144 ? -1.539 7.848 -1 1 94.12 144 ASP B N 1
ATOM 3968 C CA . ASP B 1 144 ? -2.74 8.508 -1.505 1 94.12 144 ASP B CA 1
ATOM 3969 C C . ASP B 1 144 ? -3.447 7.641 -2.543 1 94.12 144 ASP B C 1
ATOM 3971 O O . ASP B 1 144 ? -2.799 7.023 -3.391 1 94.12 144 ASP B O 1
ATOM 3975 N N . TRP B 1 145 ? -4.695 7.535 -2.391 1 95 145 TRP B N 1
ATOM 3976 C CA . TRP B 1 145 ? -5.461 6.723 -3.332 1 95 145 TRP B CA 1
ATOM 3977 C C . TRP B 1 145 ? -6.336 7.602 -4.219 1 95 145 TRP B C 1
ATOM 3979 O O . TRP B 1 145 ? -6.727 8.703 -3.822 1 95 145 TRP B O 1
ATOM 3989 N N . ILE B 1 146 ? -6.582 7.164 -5.441 1 93.06 146 ILE B N 1
ATOM 3990 C CA . ILE B 1 146 ? -7.41 7.879 -6.41 1 93.06 146 ILE B CA 1
ATOM 3991 C C . ILE B 1 146 ? -8.328 6.891 -7.129 1 93.06 146 ILE B C 1
ATOM 3993 O O . ILE B 1 146 ? -7.879 5.836 -7.586 1 93.06 146 ILE B O 1
ATOM 3997 N N . ARG B 1 147 ? -9.539 7.164 -7.113 1 93.75 147 ARG B N 1
ATOM 3998 C CA . ARG B 1 147 ? -10.539 6.457 -7.91 1 93.75 147 ARG B CA 1
ATOM 3999 C C . ARG B 1 147 ? -11.141 7.375 -8.969 1 93.75 147 ARG B C 1
ATOM 4001 O O . ARG B 1 147 ? -11.852 8.328 -8.641 1 93.75 147 ARG B O 1
ATOM 4008 N N . VAL B 1 148 ? -10.875 7.109 -10.211 1 88.56 148 VAL B N 1
ATOM 4009 C CA . VAL B 1 148 ? -11.406 7.914 -11.305 1 88.56 148 VAL B CA 1
ATOM 4010 C C . VAL B 1 148 ? -12.859 7.52 -11.578 1 88.56 148 VAL B C 1
ATOM 4012 O O . VAL B 1 148 ? -13.172 6.332 -11.695 1 88.56 148 VAL B O 1
ATOM 4015 N N . ILE B 1 149 ? -13.688 8.453 -11.609 1 86.06 149 ILE B N 1
ATOM 4016 C CA . ILE B 1 149 ? -15.102 8.227 -11.859 1 86.06 149 ILE B CA 1
ATOM 4017 C C . ILE B 1 149 ? -15.445 8.625 -13.297 1 86.06 149 ILE B C 1
ATOM 4019 O O . ILE B 1 149 ? -16.109 7.875 -14.008 1 86.06 149 ILE B O 1
ATOM 4023 N N . ARG B 1 150 ? -14.984 9.797 -13.719 1 83 150 ARG B N 1
ATOM 4024 C CA . ARG B 1 150 ? -15.188 10.375 -15.039 1 83 150 ARG B CA 1
ATOM 4025 C C . ARG B 1 150 ? -13.859 10.695 -15.711 1 83 150 ARG B C 1
ATOM 4027 O O . ARG B 1 150 ? -13.352 11.812 -15.586 1 83 150 ARG B O 1
ATOM 4034 N N . PRO B 1 151 ? -13.281 9.734 -16.484 1 75.31 151 PRO B N 1
ATOM 4035 C CA . PRO B 1 151 ? -11.914 9.867 -17 1 75.31 151 PRO B CA 1
ATOM 4036 C C . PRO B 1 151 ? -11.711 11.148 -17.797 1 75.31 151 PRO B C 1
ATOM 4038 O O . PRO B 1 151 ? -10.656 11.789 -17.688 1 75.31 151 PRO B O 1
ATOM 4041 N N . ALA B 1 152 ? -12.664 11.523 -18.594 1 68.94 152 ALA B N 1
ATOM 4042 C CA . ALA B 1 152 ? -12.508 12.742 -19.391 1 68.94 152 ALA B CA 1
ATOM 4043 C C . ALA B 1 152 ? -12.5 13.977 -18.484 1 68.94 152 ALA B C 1
ATOM 4045 O O . ALA B 1 152 ? -11.656 14.867 -18.656 1 68.94 152 ALA B O 1
ATOM 4046 N N . SER B 1 153 ? -13.453 14.016 -17.609 1 66.69 153 SER B N 1
ATOM 4047 C CA . SER B 1 153 ? -13.5 15.109 -16.656 1 66.69 153 SER B CA 1
ATOM 4048 C C . SER B 1 153 ? -12.273 15.125 -15.758 1 66.69 153 SER B C 1
ATOM 4050 O O . SER B 1 153 ? -11.758 16.188 -15.406 1 66.69 153 SER B O 1
ATOM 4052 N N . PHE B 1 154 ? -11.898 14 -15.516 1 71.62 154 PHE B N 1
ATOM 4053 C CA . PHE B 1 154 ? -10.711 13.883 -14.68 1 71.62 154 PHE B CA 1
ATOM 4054 C C . PHE B 1 154 ? -9.477 14.398 -15.414 1 71.62 154 PHE B C 1
ATOM 4056 O O . PHE B 1 154 ? -8.656 15.109 -14.844 1 71.62 154 PHE B O 1
ATOM 4063 N N . GLY B 1 155 ? -9.312 13.922 -16.594 1 67.62 155 GLY B N 1
ATOM 4064 C CA . GLY B 1 155 ? -8.234 14.469 -17.406 1 67.62 155 GLY B CA 1
ATOM 4065 C C . GLY B 1 155 ? -8.258 15.984 -17.484 1 67.62 155 GLY B C 1
ATOM 4066 O O . GLY B 1 155 ? -7.207 16.625 -17.406 1 67.62 155 GLY B O 1
ATOM 4067 N N . LEU B 1 156 ? -9.414 16.5 -17.641 1 59.25 156 LEU B N 1
ATOM 4068 C CA . LEU B 1 156 ? -9.578 17.953 -17.703 1 59.25 156 LEU B CA 1
ATOM 4069 C C . LEU B 1 156 ? -9.188 18.594 -16.375 1 59.25 156 LEU B C 1
ATOM 4071 O O . LEU B 1 156 ? -8.539 19.641 -16.344 1 59.25 156 LEU B O 1
ATOM 4075 N N . ASP B 1 157 ? -9.578 17.938 -15.414 1 63.81 157 ASP B N 1
ATOM 4076 C CA . ASP B 1 157 ? -9.258 18.453 -14.086 1 63.81 157 ASP B CA 1
ATOM 4077 C C . ASP B 1 157 ? -7.75 18.469 -13.852 1 63.81 157 ASP B C 1
ATOM 4079 O O . ASP B 1 157 ? -7.223 19.422 -13.258 1 63.81 157 ASP B O 1
ATOM 4083 N N . LEU B 1 158 ? -7.07 17.484 -14.32 1 63.03 158 LEU B N 1
ATOM 4084 C CA . LEU B 1 158 ? -5.621 17.406 -14.195 1 63.03 158 LEU B CA 1
ATOM 4085 C C . LEU B 1 158 ? -4.945 18.531 -14.969 1 63.03 158 LEU B C 1
ATOM 4087 O O . LEU B 1 158 ? -3.959 19.109 -14.5 1 63.03 158 LEU B O 1
ATOM 4091 N N . VAL B 1 159 ? -5.547 18.75 -16.094 1 53.19 159 VAL B N 1
ATOM 4092 C CA . VAL B 1 159 ? -4.996 19.797 -16.953 1 53.19 159 VAL B CA 1
ATOM 4093 C C . VAL B 1 159 ? -5.355 21.172 -16.391 1 53.19 159 VAL B C 1
ATOM 4095 O O . VAL B 1 159 ? -4.527 22.078 -16.391 1 53.19 159 VAL B O 1
ATOM 4098 N N . ALA B 1 160 ? -6.52 21.297 -15.898 1 52.88 160 ALA B N 1
ATOM 4099 C CA . ALA B 1 160 ? -7.02 22.562 -15.391 1 52.88 160 ALA B CA 1
ATOM 4100 C C . ALA B 1 160 ? -6.242 23 -14.148 1 52.88 160 ALA B C 1
ATOM 4102 O O . ALA B 1 160 ? -6.105 24.203 -13.883 1 52.88 160 ALA B O 1
ATOM 4103 N N . SER B 1 161 ? -5.832 22.078 -13.43 1 56 161 SER B N 1
ATOM 4104 C CA . SER B 1 161 ? -5.031 22.406 -12.258 1 56 161 SER B CA 1
ATOM 4105 C C . SER B 1 161 ? -3.711 23.062 -12.656 1 56 161 SER B C 1
ATOM 4107 O O . SER B 1 161 ? -3.111 23.797 -11.867 1 56 161 SER B O 1
ATOM 4109 N N . ARG B 1 162 ? -3.338 22.828 -13.914 1 54.28 162 ARG B N 1
ATOM 4110 C CA . ARG B 1 162 ? -2.09 23.375 -14.422 1 54.28 162 ARG B CA 1
ATOM 4111 C C . ARG B 1 162 ? -2.357 24.562 -15.359 1 54.28 162 ARG B C 1
ATOM 4113 O O . ARG B 1 162 ? -1.541 25.484 -15.453 1 54.28 162 ARG B O 1
ATOM 4120 N N . PHE B 1 163 ? -3.469 24.297 -16.156 1 50.5 163 PHE B N 1
ATOM 4121 C CA . PHE B 1 163 ? -3.859 25.312 -17.109 1 50.5 163 PHE B CA 1
ATOM 4122 C C . PHE B 1 163 ? -5.305 25.734 -16.891 1 50.5 163 PHE B C 1
ATOM 4124 O O . PHE B 1 163 ? -6.23 25.094 -17.406 1 50.5 163 PHE B O 1
ATOM 4131 N N . GLY B 1 164 ? -5.625 26.703 -16.141 1 48.47 164 GLY B N 1
ATOM 4132 C CA . GLY B 1 164 ? -6.914 27.203 -15.688 1 48.47 164 GLY B CA 1
ATOM 4133 C C . GLY B 1 164 ? -7.945 27.266 -16.797 1 48.47 164 GLY B C 1
ATOM 4134 O O . GLY B 1 164 ? -9.062 26.766 -16.641 1 48.47 164 GLY B O 1
ATOM 4135 N N . PRO B 1 165 ? -7.625 27.781 -17.984 1 49.47 165 PRO B N 1
ATOM 4136 C CA . PRO B 1 165 ? -8.625 27.953 -19.047 1 49.47 165 PRO B CA 1
ATOM 4137 C C . PRO B 1 165 ? -9.156 26.625 -19.578 1 49.47 165 PRO B C 1
ATOM 4139 O O . PRO B 1 165 ? -10.203 26.594 -20.219 1 49.47 165 PRO B O 1
ATOM 4142 N N . ALA B 1 166 ? -8.5 25.641 -19.312 1 50.06 166 ALA B N 1
ATOM 4143 C CA . ALA B 1 166 ? -8.93 24.328 -19.797 1 50.06 166 ALA B CA 1
ATOM 4144 C C . ALA B 1 166 ? -10.234 23.906 -19.141 1 50.06 166 ALA B C 1
ATOM 4146 O O . ALA B 1 166 ? -10.93 23.016 -19.641 1 50.06 166 ALA B O 1
ATOM 4147 N N . ARG B 1 167 ? -10.617 24.547 -18.109 1 56.41 167 ARG B N 1
ATOM 4148 C CA . ARG B 1 167 ? -11.859 24.25 -17.406 1 56.41 167 ARG B CA 1
ATOM 4149 C C . ARG B 1 167 ? -13.07 24.5 -18.281 1 56.41 167 ARG B C 1
ATOM 4151 O O . ARG B 1 167 ? -14.125 23.875 -18.094 1 56.41 167 ARG B O 1
ATOM 4158 N N . ALA B 1 168 ? -12.836 25.328 -19.25 1 51.12 168 ALA B N 1
ATOM 4159 C CA . ALA B 1 168 ? -13.938 25.672 -20.156 1 51.12 168 ALA B CA 1
ATOM 4160 C C . ALA B 1 168 ? -14.359 24.469 -20.984 1 51.12 168 ALA B C 1
ATOM 4162 O O . ALA B 1 168 ? -15.469 24.422 -21.516 1 51.12 168 ALA B O 1
ATOM 4163 N N . LEU B 1 169 ? -13.492 23.516 -21.094 1 52.44 169 LEU B N 1
ATOM 4164 C CA . LEU B 1 169 ? -13.789 22.328 -21.875 1 52.44 169 LEU B CA 1
ATOM 4165 C C . LEU B 1 169 ? -14.562 21.312 -21.031 1 52.44 169 LEU B C 1
ATOM 4167 O O . LEU B 1 169 ? -14.82 20.188 -21.484 1 52.44 169 LEU B O 1
ATOM 4171 N N . GLY B 1 170 ? -14.977 21.688 -19.969 1 52.88 170 GLY B N 1
ATOM 4172 C CA . GLY B 1 170 ? -15.703 20.891 -19 1 52.88 170 GLY B CA 1
ATOM 4173 C C . GLY B 1 170 ? -16.938 20.203 -19.562 1 52.88 170 GLY B C 1
ATOM 4174 O O . GLY B 1 170 ? -17.094 19 -19.438 1 52.88 170 GLY B O 1
ATOM 4175 N N . PRO B 1 171 ? -17.734 21.016 -20.219 1 51.94 171 PRO B N 1
ATOM 4176 C CA . PRO B 1 171 ? -18.969 20.422 -20.75 1 51.94 171 PRO B CA 1
ATOM 4177 C C . PRO B 1 171 ? -18.703 19.281 -21.719 1 51.94 171 PRO B C 1
ATOM 4179 O O . PRO B 1 171 ? -19.453 18.297 -21.734 1 51.94 171 PRO B O 1
ATOM 4182 N N . LEU B 1 172 ? -17.719 19.359 -22.484 1 50.53 172 LEU B N 1
ATOM 4183 C CA . LEU B 1 172 ? -17.391 18.312 -23.422 1 50.53 172 LEU B CA 1
ATOM 4184 C C . LEU B 1 172 ? -16.875 17.062 -22.703 1 50.53 172 LEU B C 1
ATOM 4186 O O . LEU B 1 172 ? -17.219 15.938 -23.062 1 50.53 172 LEU B O 1
ATOM 4190 N N . ALA B 1 173 ? -16.094 17.422 -21.828 1 52.62 173 ALA B N 1
ATOM 4191 C CA . ALA B 1 173 ? -15.578 16.297 -21.031 1 52.62 173 ALA B CA 1
ATOM 4192 C C . ALA B 1 173 ? -16.703 15.578 -20.312 1 52.62 173 ALA B C 1
ATOM 4194 O O . ALA B 1 173 ? -16.734 14.352 -20.25 1 52.62 173 ALA B O 1
ATOM 4195 N N . HIS B 1 174 ? -17.609 16.328 -19.875 1 54.72 174 HIS B N 1
ATOM 4196 C CA . HIS B 1 174 ? -18.75 15.766 -19.172 1 54.72 174 HIS B CA 1
ATOM 4197 C C . HIS B 1 174 ? -19.609 14.914 -20.109 1 54.72 174 HIS B C 1
ATOM 4199 O O . HIS B 1 174 ? -20.094 13.852 -19.719 1 54.72 174 HIS B O 1
ATOM 4205 N N . ALA B 1 175 ? -19.766 15.461 -21.25 1 50.22 175 ALA B N 1
ATOM 4206 C CA . ALA B 1 175 ? -20.562 14.727 -22.234 1 50.22 175 ALA B CA 1
ATOM 4207 C C . ALA B 1 175 ? -19.906 13.398 -22.578 1 50.22 175 ALA B C 1
ATOM 4209 O O . ALA B 1 175 ? -20.594 12.375 -22.703 1 50.22 175 ALA B O 1
ATOM 4210 N N . PHE B 1 176 ? -18.672 13.453 -22.688 1 50.41 176 PHE B N 1
ATOM 4211 C CA . PHE B 1 176 ? -17.938 12.234 -22.984 1 50.41 176 PHE B CA 1
ATOM 4212 C C . PHE B 1 176 ? -18.031 11.234 -21.844 1 50.41 176 PHE B C 1
ATOM 4214 O O . PHE B 1 176 ? -18.266 10.047 -22.062 1 50.41 176 PHE B O 1
ATOM 4221 N N . ASP B 1 177 ? -17.922 11.828 -20.766 1 61.38 177 ASP B N 1
ATOM 4222 C CA . ASP B 1 177 ? -18.016 10.977 -19.578 1 61.38 177 ASP B CA 1
ATOM 4223 C C . ASP B 1 177 ? -19.406 10.375 -19.438 1 61.38 177 ASP B C 1
ATOM 4225 O O . ASP B 1 177 ? -19.547 9.203 -19.062 1 61.38 177 ASP B O 1
ATOM 4229 N N . ARG B 1 178 ? -20.359 11.188 -19.625 1 52.12 178 ARG B N 1
ATOM 4230 C CA . ARG B 1 178 ? -21.734 10.719 -19.531 1 52.12 178 ARG B CA 1
ATOM 4231 C C . ARG B 1 178 ? -21.984 9.57 -20.516 1 52.12 178 ARG B C 1
ATOM 4233 O O . ARG B 1 178 ? -22.641 8.586 -20.156 1 52.12 178 ARG B O 1
ATOM 4240 N N . ARG B 1 179 ? -21.547 9.68 -21.672 1 47.47 179 ARG B N 1
ATOM 4241 C CA . ARG B 1 179 ? -21.719 8.641 -22.672 1 47.47 179 ARG B CA 1
ATOM 4242 C C . ARG B 1 179 ? -20.953 7.383 -22.297 1 47.47 179 ARG B C 1
ATOM 4244 O O . ARG B 1 179 ? -21.438 6.266 -22.5 1 47.47 179 ARG B O 1
ATOM 4251 N N . HIS B 1 180 ? -19.906 7.711 -21.828 1 48.91 180 HIS B N 1
ATOM 4252 C CA . HIS B 1 180 ? -19.062 6.582 -21.484 1 48.91 180 HIS B CA 1
ATOM 4253 C C . HIS B 1 180 ? -19.594 5.836 -20.266 1 48.91 180 HIS B C 1
ATOM 4255 O O . HIS B 1 180 ? -19.562 4.602 -20.219 1 48.91 180 HIS B O 1
ATOM 4261 N N . ARG B 1 181 ? -20.062 6.605 -19.391 1 56.31 181 ARG B N 1
ATOM 4262 C CA . ARG B 1 181 ? -20.625 5.996 -18.188 1 56.31 181 ARG B CA 1
ATOM 4263 C C . ARG B 1 181 ? -21.953 5.309 -18.484 1 56.31 181 ARG B C 1
ATOM 4265 O O . ARG B 1 181 ? -22.297 4.32 -17.844 1 56.31 181 ARG B O 1
ATOM 4272 N N . GLY B 1 182 ? -22.812 5.883 -19.359 1 45.62 182 GLY B N 1
ATOM 4273 C CA . GLY B 1 182 ? -24.094 5.305 -19.75 1 45.62 182 GLY B CA 1
ATOM 4274 C C . GLY B 1 182 ? -23.953 3.934 -20.391 1 45.62 182 GLY B C 1
ATOM 4275 O O . GLY B 1 182 ? -24.875 3.117 -20.328 1 45.62 182 GLY B O 1
ATOM 4276 N N . LYS B 1 183 ? -22.922 3.645 -21.031 1 44.97 183 LYS B N 1
ATOM 4277 C CA . LYS B 1 183 ? -22.75 2.354 -21.703 1 44.97 183 LYS B CA 1
ATOM 4278 C C . LYS B 1 183 ? -22.219 1.306 -20.719 1 44.97 183 LYS B C 1
ATOM 4280 O O . LYS B 1 183 ? -22.078 0.133 -21.078 1 44.97 183 LYS B O 1
ATOM 4285 N N . LEU B 1 184 ? -21.938 1.688 -19.562 1 46.34 184 LEU B N 1
ATOM 4286 C CA . LEU B 1 184 ? -21.375 0.716 -18.625 1 46.34 184 LEU B CA 1
ATOM 4287 C C . LEU B 1 184 ? -22.484 -0.064 -17.922 1 46.34 184 LEU B C 1
ATOM 4289 O O . LEU B 1 184 ? -23.438 0.527 -17.422 1 46.34 184 LEU B O 1
ATOM 4293 N N . ARG B 1 185 ? -22.75 -1.379 -18.312 1 36.62 185 ARG B N 1
ATOM 4294 C CA . ARG B 1 185 ? -23.766 -2.262 -17.734 1 36.62 185 ARG B CA 1
ATOM 4295 C C . ARG B 1 185 ? -23.594 -2.373 -16.219 1 36.62 185 ARG B C 1
ATOM 4297 O O . ARG B 1 185 ? -22.469 -2.359 -15.711 1 36.62 185 ARG B O 1
ATOM 4304 N N . ARG B 1 186 ? -24.688 -2.557 -15.438 1 34 186 ARG B N 1
ATOM 4305 C CA . ARG B 1 186 ? -25.062 -2.838 -14.055 1 34 186 ARG B CA 1
ATOM 4306 C C . ARG B 1 186 ? -24.438 -4.148 -13.578 1 34 186 ARG B C 1
ATOM 4308 O O . ARG B 1 186 ? -24.625 -5.191 -14.211 1 34 186 ARG B O 1
ATOM 4315 N N . GLY B 1 187 ? -23.172 -4.227 -12.57 1 37.22 187 GLY B N 1
ATOM 4316 C CA . GLY B 1 187 ? -22.625 -5.438 -11.984 1 37.22 187 GLY B CA 1
ATOM 4317 C C . GLY B 1 187 ? -21.203 -5.723 -12.43 1 37.22 187 GLY B C 1
ATOM 4318 O O . GLY B 1 187 ? -20.594 -6.699 -11.984 1 37.22 187 GLY B O 1
ATOM 4319 N N . GLU B 1 188 ? -20.828 -5.539 -13.641 1 37.69 188 GLU B N 1
ATOM 4320 C CA . GLU B 1 188 ? -19.484 -5.883 -14.086 1 37.69 188 GLU B CA 1
ATOM 4321 C C . GLU B 1 188 ? -18.422 -5.102 -13.312 1 37.69 188 GLU B C 1
ATOM 4323 O O . GLU B 1 188 ? -18.516 -3.879 -13.188 1 37.69 188 GLU B O 1
ATOM 4328 N N . LEU B 1 189 ? -17.875 -5.594 -12.227 1 36 189 LEU B N 1
ATOM 4329 C CA . LEU B 1 189 ? -16.75 -5.059 -11.477 1 36 189 LEU B CA 1
ATOM 4330 C C . LEU B 1 189 ? -15.805 -4.273 -12.391 1 36 189 LEU B C 1
ATOM 4332 O O . LEU B 1 189 ? -14.836 -4.824 -12.914 1 36 189 LEU B O 1
ATOM 4336 N N . ARG B 1 190 ? -16.156 -3.668 -13.453 1 35.78 190 ARG B N 1
ATOM 4337 C CA . ARG B 1 190 ? -15.211 -2.959 -14.312 1 35.78 190 ARG B CA 1
ATOM 4338 C C . ARG B 1 190 ? -14.43 -1.916 -13.523 1 35.78 190 ARG B C 1
ATOM 4340 O O . ARG B 1 190 ? -14.883 -1.451 -12.477 1 35.78 190 ARG B O 1
ATOM 4347 N N . TRP B 1 191 ? -13.195 -1.729 -13.859 1 34.41 191 TRP B N 1
ATOM 4348 C CA . TRP B 1 191 ? -12.32 -0.672 -13.375 1 34.41 191 TRP B CA 1
ATOM 4349 C C . TRP B 1 191 ? -13.117 0.58 -13.023 1 34.41 191 TRP B C 1
ATOM 4351 O O . TRP B 1 191 ? -12.766 1.308 -12.094 1 34.41 191 TRP B O 1
ATOM 4361 N N . SER B 1 192 ? -13.75 1.405 -14.078 1 35.88 192 SER B N 1
ATOM 4362 C CA . SER B 1 192 ? -14.234 2.777 -13.969 1 35.88 192 SER B CA 1
ATOM 4363 C C . SER B 1 192 ? -15.602 2.824 -13.305 1 35.88 192 SER B C 1
ATOM 4365 O O . SER B 1 192 ? -15.984 3.842 -12.719 1 35.88 192 SER B O 1
ATOM 4367 N N . GLY B 1 193 ? -16.719 2.258 -13.898 1 32.59 193 GLY B N 1
ATOM 4368 C CA . GLY B 1 193 ? -18.047 2.824 -13.906 1 32.59 193 GLY B CA 1
ATOM 4369 C C . GLY B 1 193 ? -18.859 2.463 -12.68 1 32.59 193 GLY B C 1
ATOM 4370 O O . GLY B 1 193 ? -18.672 1.396 -12.094 1 32.59 193 GLY B O 1
ATOM 4371 N N . VAL B 1 194 ? -18.984 3.381 -11.797 1 38.09 194 VAL B N 1
ATOM 4372 C CA . VAL B 1 194 ? -20.109 3.303 -10.875 1 38.09 194 VAL B CA 1
ATOM 4373 C C . VAL B 1 194 ? -21.406 3.107 -11.656 1 38.09 194 VAL B C 1
ATOM 4375 O O . VAL B 1 194 ? -21.719 3.896 -12.547 1 38.09 194 VAL B O 1
ATOM 4378 N N . PRO B 1 195 ? -21.922 1.947 -11.883 1 34.81 195 PRO B N 1
ATOM 4379 C CA . PRO B 1 195 ? -23.219 1.99 -12.547 1 34.81 195 PRO B CA 1
ATOM 4380 C C . PRO B 1 195 ? -24.094 3.139 -12.055 1 34.81 195 PRO B C 1
ATOM 4382 O O . PRO B 1 195 ? -23.953 3.58 -10.914 1 34.81 195 PRO B O 1
ATOM 4385 N N . ASP B 1 196 ? -24.656 3.877 -13 1 33.03 196 ASP B N 1
ATOM 4386 C CA . ASP B 1 196 ? -25.703 4.824 -12.617 1 33.03 196 ASP B CA 1
ATOM 4387 C C . ASP B 1 196 ? -26.609 4.242 -11.539 1 33.03 196 ASP B C 1
ATOM 4389 O O . ASP B 1 196 ? -27.094 4.965 -10.664 1 33.03 196 ASP B O 1
ATOM 4393 N N . ALA B 1 197 ? -27.406 3.057 -11.922 1 31.62 197 ALA B N 1
ATOM 4394 C CA . ALA B 1 197 ? -28.469 2.559 -11.055 1 31.62 197 ALA B CA 1
ATOM 4395 C C . ALA B 1 197 ? -27.891 1.939 -9.781 1 31.62 197 ALA B C 1
ATOM 4397 O O . ALA B 1 197 ? -28.547 1.142 -9.117 1 31.62 197 ALA B O 1
ATOM 4398 N N . ALA B 1 198 ? -26.703 1.784 -9.648 1 36.06 198 ALA B N 1
ATOM 4399 C CA . ALA B 1 198 ? -26.375 1.242 -8.328 1 36.06 198 ALA B CA 1
ATOM 4400 C C . ALA B 1 198 ? -27.094 2.02 -7.23 1 36.06 198 ALA B C 1
ATOM 4402 O O . ALA B 1 198 ? -26.688 3.133 -6.887 1 36.06 198 ALA B O 1
ATOM 4403 N N . THR B 1 199 ? -28.266 2.238 -7.367 1 34.56 199 THR B N 1
ATOM 4404 C CA . THR B 1 199 ? -29.188 2.5 -6.266 1 34.56 199 THR B CA 1
ATOM 4405 C C . THR B 1 199 ? -28.672 1.857 -4.977 1 34.56 199 THR B C 1
ATOM 4407 O O . THR B 1 199 ? -28.094 0.773 -5.008 1 34.56 199 THR B O 1
ATOM 4410 N N . THR B 1 200 ? -28.438 2.469 -3.887 1 40.69 200 THR B N 1
ATOM 4411 C CA . THR B 1 200 ? -28.594 2.211 -2.459 1 40.69 200 THR B CA 1
ATOM 4412 C C . THR B 1 200 ? -29.484 1 -2.227 1 40.69 200 THR B C 1
ATOM 4414 O O . THR B 1 200 ? -30.641 1.146 -1.814 1 40.69 200 THR B O 1
ATOM 4417 N N . GLN B 1 201 ? -29.875 0.398 -3.129 1 43.31 201 GLN B N 1
ATOM 4418 C CA . GLN B 1 201 ? -30.812 -0.594 -2.619 1 43.31 201 GLN B CA 1
ATOM 4419 C C . GLN B 1 201 ? -30.172 -1.468 -1.549 1 43.31 201 GLN B C 1
ATOM 4421 O O . GLN B 1 201 ? -30.703 -2.527 -1.203 1 43.31 201 GLN B O 1
ATOM 4426 N N . GLY B 1 202 ? -28.859 -1.348 -1.309 1 56.75 202 GLY B N 1
ATOM 4427 C CA . GLY B 1 202 ? -28.422 -2.195 -0.208 1 56.75 202 GLY B CA 1
ATOM 4428 C C . GLY B 1 202 ? -28.875 -1.688 1.147 1 56.75 202 GLY B C 1
ATOM 4429 O O . GLY B 1 202 ? -29.547 -0.66 1.238 1 56.75 202 GLY B O 1
ATOM 4430 N N . PRO B 1 203 ? -28.656 -2.525 2.205 1 74 203 PRO B N 1
ATOM 4431 C CA . PRO B 1 203 ? -29.125 -2.346 3.578 1 74 203 PRO B CA 1
ATOM 4432 C C . PRO B 1 203 ? -28.562 -1.093 4.238 1 74 203 PRO B C 1
ATOM 4434 O O . PRO B 1 203 ? -28.984 -0.722 5.336 1 74 203 PRO B O 1
ATOM 4437 N N . LEU B 1 204 ? -27.734 -0.21 3.326 1 91.81 204 LEU B N 1
ATOM 4438 C CA . LEU B 1 204 ? -27.156 0.94 4.008 1 91.81 204 LEU B CA 1
ATOM 4439 C C . LEU B 1 204 ? -27.734 2.242 3.48 1 91.81 204 LEU B C 1
ATOM 4441 O O . LEU B 1 204 ? -28.078 2.344 2.297 1 91.81 204 LEU B O 1
ATOM 4445 N N . GLN B 1 205 ? -27.938 3.18 4.309 1 94.69 205 GLN B N 1
ATOM 4446 C CA . GLN B 1 205 ? -28.469 4.496 3.986 1 94.69 205 GLN B CA 1
ATOM 4447 C C . GLN B 1 205 ? -27.438 5.59 4.242 1 94.69 205 GLN B C 1
ATOM 4449 O O . GLN B 1 205 ? -26.812 5.625 5.305 1 94.69 205 GLN B O 1
ATOM 4454 N N . VAL B 1 206 ? -27.297 6.473 3.199 1 96.69 206 VAL B N 1
ATOM 4455 C CA . VAL B 1 206 ? -26.375 7.594 3.326 1 96.69 206 VAL B CA 1
ATOM 4456 C C . VAL B 1 206 ? -27.156 8.891 3.516 1 96.69 206 VAL B C 1
ATOM 4458 O O . VAL B 1 206 ? -28.109 9.156 2.793 1 96.69 206 VAL B O 1
ATOM 4461 N N . ALA B 1 207 ? -26.781 9.664 4.465 1 96.75 207 ALA B N 1
ATOM 4462 C CA . ALA B 1 207 ? -27.438 10.945 4.719 1 96.75 207 ALA B CA 1
ATOM 4463 C C . ALA B 1 207 ? -26.422 12.039 4.996 1 96.75 207 ALA B C 1
ATOM 4465 O O . ALA B 1 207 ? -25.453 11.828 5.746 1 96.75 207 ALA B O 1
ATOM 4466 N N . ASP B 1 208 ? -26.672 13.195 4.371 1 97.75 208 ASP B N 1
ATOM 4467 C CA . ASP B 1 208 ? -25.828 14.352 4.68 1 97.75 208 ASP B CA 1
ATOM 4468 C C . ASP B 1 208 ? -26.031 14.812 6.121 1 97.75 208 ASP B C 1
ATOM 4470 O O . ASP B 1 208 ? -27.156 14.828 6.617 1 97.75 208 ASP B O 1
ATOM 4474 N N . ILE B 1 209 ? -24.938 15.133 6.738 1 97.94 209 ILE B N 1
ATOM 4475 C CA . ILE B 1 209 ? -24.984 15.625 8.109 1 97.94 209 ILE B CA 1
ATOM 4476 C C . ILE B 1 209 ? -24.125 16.875 8.25 1 97.94 209 ILE B C 1
ATOM 4478 O O . ILE B 1 209 ? -23.375 17.219 7.328 1 97.94 209 ILE B O 1
ATOM 4482 N N . ASP B 1 210 ? -24.25 17.547 9.359 1 97.06 210 ASP B N 1
ATOM 4483 C CA . ASP B 1 210 ? -23.406 18.719 9.617 1 97.06 210 ASP B CA 1
ATOM 4484 C C . ASP B 1 210 ? -22.203 18.344 10.469 1 97.06 210 ASP B C 1
ATOM 4486 O O . ASP B 1 210 ? -22 17.172 10.797 1 97.06 210 ASP B O 1
ATOM 4490 N N . ARG B 1 211 ? -21.328 19.25 10.766 1 96.62 211 ARG B N 1
ATOM 4491 C CA . ARG B 1 211 ? -20.094 18.984 11.477 1 96.62 211 ARG B CA 1
ATOM 4492 C C . ARG B 1 211 ? -20.375 18.438 12.875 1 96.62 211 ARG B C 1
ATOM 4494 O O . ARG B 1 211 ? -19.594 17.625 13.398 1 96.62 211 ARG B O 1
ATOM 4501 N N . HIS B 1 212 ? -21.484 18.875 13.508 1 96.5 212 HIS B N 1
ATOM 4502 C CA . HIS B 1 212 ? -21.828 18.375 14.836 1 96.5 212 HIS B CA 1
ATOM 4503 C C . HIS B 1 212 ? -22.219 16.906 14.781 1 96.5 212 HIS B C 1
ATOM 4505 O O . HIS B 1 212 ? -21.797 16.125 15.641 1 96.5 212 HIS B O 1
ATOM 4511 N N . GLY B 1 213 ? -23.031 16.578 13.789 1 96.81 213 GLY B N 1
ATOM 4512 C CA . GLY B 1 213 ? -23.375 15.18 13.586 1 96.81 213 GLY B CA 1
ATOM 4513 C C . GLY B 1 213 ? -22.156 14.312 13.336 1 96.81 213 GLY B C 1
ATOM 4514 O O . GLY B 1 213 ? -22.078 13.18 13.836 1 96.81 213 GLY B O 1
ATOM 4515 N N . PHE B 1 214 ? -21.266 14.812 12.602 1 97.81 214 PHE B N 1
ATOM 4516 C CA . PHE B 1 214 ? -20.047 14.07 12.297 1 97.81 214 PHE B CA 1
ATOM 4517 C C . PHE B 1 214 ? -19.203 13.875 13.547 1 97.81 214 PHE B C 1
ATOM 4519 O O . PHE B 1 214 ? -18.656 12.797 13.773 1 97.81 214 PHE B O 1
ATOM 4526 N N . ALA B 1 215 ? -19.109 14.906 14.383 1 97.5 215 ALA B N 1
ATOM 4527 C CA . ALA B 1 215 ? -18.344 14.836 15.625 1 97.5 215 ALA B CA 1
ATOM 4528 C C . ALA B 1 215 ? -18.891 13.734 16.531 1 97.5 215 ALA B C 1
ATOM 4530 O O . ALA B 1 215 ? -18.125 13.016 17.188 1 97.5 215 ALA B O 1
ATOM 4531 N N . GLU B 1 216 ? -20.141 13.57 16.547 1 96.38 216 GLU B N 1
ATOM 4532 C CA . GLU B 1 216 ? -20.797 12.594 17.422 1 96.38 216 GLU B CA 1
ATOM 4533 C C . GLU B 1 216 ? -20.5 11.172 16.969 1 96.38 216 GLU B C 1
ATOM 4535 O O . GLU B 1 216 ? -20.547 10.242 17.781 1 96.38 216 GLU B O 1
ATOM 4540 N N . LEU B 1 217 ? -20.156 11.039 15.734 1 97.12 217 LEU B N 1
ATOM 4541 C CA . LEU B 1 217 ? -19.953 9.711 15.172 1 97.12 217 LEU B CA 1
ATOM 4542 C C . LEU B 1 217 ? -18.5 9.273 15.336 1 97.12 217 LEU B C 1
ATOM 4544 O O . LEU B 1 217 ? -18.188 8.094 15.172 1 97.12 217 LEU B O 1
ATOM 4548 N N . PHE B 1 218 ? -17.672 10.195 15.656 1 96 218 PHE B N 1
ATOM 4549 C CA . PHE B 1 218 ? -16.234 9.922 15.617 1 96 218 PHE B CA 1
ATOM 4550 C C . PHE B 1 218 ? -15.859 8.867 16.656 1 96 218 PHE B C 1
ATOM 4552 O O . PHE B 1 218 ? -15.25 7.848 16.312 1 96 218 PHE B O 1
ATOM 4559 N N . ALA B 1 219 ? -16.266 9.039 17.891 1 94.31 219 ALA B N 1
ATOM 4560 C CA . ALA B 1 219 ? -15.867 8.148 18.984 1 94.31 219 ALA B CA 1
ATOM 4561 C C . ALA B 1 219 ? -16.422 6.746 18.781 1 94.31 219 ALA B C 1
ATOM 4563 O O . ALA B 1 219 ? -15.68 5.766 18.812 1 94.31 219 ALA B O 1
ATOM 4564 N N . PRO B 1 220 ? -17.703 6.656 18.469 1 95.75 220 PRO B N 1
ATOM 4565 C CA . PRO B 1 220 ? -18.25 5.305 18.281 1 95.75 220 PRO B CA 1
ATOM 4566 C C . PRO B 1 220 ? -17.609 4.582 17.094 1 95.75 220 PRO B C 1
ATOM 4568 O O . PRO B 1 220 ? -17.5 3.354 17.109 1 95.75 220 PRO B O 1
ATOM 4571 N N . LEU B 1 221 ? -17.156 5.281 16.109 1 97.31 221 LEU B N 1
ATOM 4572 C CA . LEU B 1 221 ? -16.672 4.648 14.883 1 97.31 221 LEU B CA 1
ATOM 4573 C C . LEU B 1 221 ? -15.164 4.418 14.945 1 97.31 221 LEU B C 1
ATOM 4575 O O . LEU B 1 221 ? -14.578 3.838 14.023 1 97.31 221 LEU B O 1
ATOM 4579 N N . THR B 1 222 ? -14.508 4.824 16.047 1 96.19 222 THR B N 1
ATOM 4580 C CA . THR B 1 222 ? -13.062 4.613 16.156 1 96.19 222 THR B CA 1
ATOM 4581 C C . THR B 1 222 ? -12.742 3.791 17.406 1 96.19 222 THR B C 1
ATOM 4583 O O . THR B 1 222 ? -11.57 3.666 17.781 1 96.19 222 THR B O 1
ATOM 4586 N N . ARG B 1 223 ? -13.695 3.162 18.016 1 94.31 223 ARG B N 1
ATOM 4587 C CA . ARG B 1 223 ? -13.555 2.475 19.297 1 94.31 223 ARG B CA 1
ATOM 4588 C C . ARG B 1 223 ? -12.695 1.219 19.156 1 94.31 223 ARG B C 1
ATOM 4590 O O . ARG B 1 223 ? -12.117 0.739 20.125 1 94.31 223 ARG B O 1
ATOM 4597 N N . GLN B 1 224 ? -12.586 0.708 17.984 1 94.62 224 GLN B N 1
ATOM 4598 C CA . GLN B 1 224 ? -11.883 -0.551 17.75 1 94.62 224 GLN B CA 1
ATOM 4599 C C . GLN B 1 224 ? -10.367 -0.353 17.812 1 94.62 224 GLN B C 1
ATOM 4601 O O . GLN B 1 224 ? -9.617 -1.32 17.938 1 94.62 224 GLN B O 1
ATOM 4606 N N . PHE B 1 225 ? -9.914 0.844 17.703 1 96.69 225 PHE B N 1
ATOM 4607 C CA . PHE B 1 225 ? -8.477 1.102 17.656 1 96.69 225 PHE B CA 1
ATOM 4608 C C . PHE B 1 225 ? -7.883 1.133 19.047 1 96.69 225 PHE B C 1
ATOM 4610 O O . PHE B 1 225 ? -8.5 1.654 19.984 1 96.69 225 PHE B O 1
ATOM 4617 N N . ALA B 1 226 ? -6.707 0.598 19.188 1 97.25 226 ALA B N 1
ATOM 4618 C CA . ALA B 1 226 ? -5.996 0.599 20.469 1 97.25 226 ALA B CA 1
ATOM 4619 C C . ALA B 1 226 ? -5.504 2 20.828 1 97.25 226 ALA B C 1
ATOM 4621 O O . ALA B 1 226 ? -5.449 2.367 22 1 97.25 226 ALA B O 1
ATOM 4622 N N . VAL B 1 227 ? -5.059 2.715 19.797 1 97.69 227 VAL B N 1
ATOM 4623 C CA . VAL B 1 227 ? -4.676 4.113 19.953 1 97.69 227 VAL B CA 1
ATOM 4624 C C . VAL B 1 227 ? -5.699 5.012 19.266 1 97.69 227 VAL B C 1
ATOM 4626 O O . VAL B 1 227 ? -5.855 4.957 18.047 1 97.69 227 VAL B O 1
ATOM 4629 N N . GLN B 1 228 ? -6.422 5.742 20 1 96.94 228 GLN B N 1
ATOM 4630 C CA . GLN B 1 228 ? -7.484 6.562 19.438 1 96.94 228 GLN B CA 1
ATOM 4631 C C . GLN B 1 228 ? -7.434 7.988 19.984 1 96.94 228 GLN B C 1
ATOM 4633 O O . GLN B 1 228 ? -6.914 8.219 21.078 1 96.94 228 GLN B O 1
ATOM 4638 N N . PRO B 1 229 ? -7.945 8.969 19.281 1 96.38 229 PRO B N 1
ATOM 4639 C CA . PRO B 1 229 ? -8.023 10.344 19.797 1 96.38 229 PRO B CA 1
ATOM 4640 C C . PRO B 1 229 ? -8.961 10.469 21 1 96.38 229 PRO B C 1
ATOM 4642 O O . PRO B 1 229 ? -10 9.797 21.047 1 96.38 229 PRO B O 1
ATOM 4645 N N . ALA B 1 230 ? -8.547 11.164 21.953 1 95.38 230 ALA B N 1
ATOM 4646 C CA . ALA B 1 230 ? -9.352 11.555 23.109 1 95.38 230 ALA B CA 1
ATOM 4647 C C . ALA B 1 230 ? -9.516 13.07 23.172 1 95.38 230 ALA B C 1
ATOM 4649 O O . ALA B 1 230 ? -9.086 13.703 24.141 1 95.38 230 ALA B O 1
ATOM 4650 N N . TRP B 1 231 ? -10.211 13.633 22.297 1 94.25 231 TRP B N 1
ATOM 4651 C CA . TRP B 1 231 ? -10.312 15.07 22.047 1 94.25 231 TRP B CA 1
ATOM 4652 C C . TRP B 1 231 ? -10.57 15.82 23.359 1 94.25 231 TRP B C 1
ATOM 4654 O O . TRP B 1 231 ? -11.438 15.438 24.141 1 94.25 231 TRP B O 1
ATOM 4664 N N . ALA B 1 232 ? -9.789 16.859 23.484 1 91.25 232 ALA B N 1
ATOM 4665 C CA . ALA B 1 232 ? -10.109 17.797 24.578 1 91.25 232 ALA B CA 1
ATOM 4666 C C . ALA B 1 232 ? -11.438 18.5 24.312 1 91.25 232 ALA B C 1
ATOM 4668 O O . ALA B 1 232 ? -11.969 18.453 23.203 1 91.25 232 ALA B O 1
ATOM 4669 N N . GLU B 1 233 ? -11.922 19.109 25.359 1 90.19 233 GLU B N 1
ATOM 4670 C CA . GLU B 1 233 ? -13.188 19.828 25.234 1 90.19 233 GLU B CA 1
ATOM 4671 C C . GLU B 1 233 ? -13.117 20.891 24.141 1 90.19 233 GLU B C 1
ATOM 4673 O O . GLU B 1 233 ? -12.211 21.719 24.141 1 90.19 233 GLU B O 1
ATOM 4678 N N . GLY B 1 234 ? -14.008 20.812 23.172 1 93.19 234 GLY B N 1
ATOM 4679 C CA . GLY B 1 234 ? -14.125 21.812 22.125 1 93.19 234 GLY B CA 1
ATOM 4680 C C . GLY B 1 234 ? -13.117 21.625 21.016 1 93.19 234 GLY B C 1
ATOM 4681 O O . GLY B 1 234 ? -13.203 22.297 19.969 1 93.19 234 GLY B O 1
ATOM 4682 N N . GLN B 1 235 ? -12.25 20.766 21.188 1 95.5 235 GLN B N 1
ATOM 4683 C CA . GLN B 1 235 ? -11.156 20.609 20.234 1 95.5 235 GLN B CA 1
ATOM 4684 C C . GLN B 1 235 ? -11.656 20.078 18.891 1 95.5 235 GLN B C 1
ATOM 4686 O O . GLN B 1 235 ? -11.344 20.641 17.844 1 95.5 235 GLN B O 1
ATOM 4691 N N . LEU B 1 236 ? -12.422 19 18.938 1 96.69 236 LEU B N 1
ATOM 4692 C CA . LEU B 1 236 ? -12.906 18.406 17.688 1 96.69 236 LEU B CA 1
ATOM 4693 C C . LEU B 1 236 ? -13.805 19.375 16.938 1 96.69 236 LEU B C 1
ATOM 4695 O O . LEU B 1 236 ? -13.727 19.484 15.711 1 96.69 236 LEU B O 1
ATOM 4699 N N . ASP B 1 237 ? -14.617 20.078 17.688 1 95.94 237 ASP B N 1
ATOM 4700 C CA . ASP B 1 237 ? -15.484 21.078 17.062 1 95.94 237 ASP B CA 1
ATOM 4701 C C . ASP B 1 237 ? -14.656 22.141 16.344 1 95.94 237 ASP B C 1
ATOM 4703 O O . ASP B 1 237 ? -14.984 22.547 15.234 1 95.94 237 ASP B O 1
ATOM 4707 N N . HIS B 1 238 ? -13.672 22.562 17.016 1 96.06 238 HIS B N 1
ATOM 4708 C CA . HIS B 1 238 ? -12.773 23.547 16.422 1 96.06 238 HIS B CA 1
ATOM 4709 C C . HIS B 1 238 ? -12.109 23.016 15.164 1 96.06 238 HIS B C 1
ATOM 4711 O O . HIS B 1 238 ? -12.055 23.703 14.141 1 96.06 238 HIS B O 1
ATOM 4717 N N . ILE B 1 239 ? -11.633 21.828 15.219 1 96.69 239 ILE B N 1
ATOM 4718 C CA . ILE B 1 239 ? -10.961 21.172 14.102 1 96.69 239 ILE B CA 1
ATOM 4719 C C . ILE B 1 239 ? -11.922 21.047 12.922 1 96.69 239 ILE B C 1
ATOM 4721 O O . ILE B 1 239 ? -11.562 21.375 11.789 1 96.69 239 ILE B O 1
ATOM 4725 N N . LEU B 1 240 ? -13.109 20.641 13.203 1 97.88 240 LEU B N 1
ATOM 4726 C CA . LEU B 1 240 ? -14.102 20.453 12.148 1 97.88 240 LEU B CA 1
ATOM 4727 C C . LEU B 1 240 ? -14.492 21.797 11.523 1 97.88 240 LEU B C 1
ATOM 4729 O O . LEU B 1 240 ? -14.742 21.875 10.32 1 97.88 240 LEU B O 1
ATOM 4733 N N . GLU B 1 241 ? -14.562 22.812 12.344 1 96.25 241 GLU B N 1
ATOM 4734 C CA . GLU B 1 241 ? -14.859 24.141 11.82 1 96.25 241 GLU B CA 1
ATOM 4735 C C . GLU B 1 241 ? -13.789 24.594 10.836 1 96.25 241 GLU B C 1
ATOM 4737 O O . GLU B 1 241 ? -14.109 25.141 9.773 1 96.25 241 GLU B O 1
ATOM 4742 N N . ASP B 1 242 ? -12.578 24.391 11.156 1 95.56 242 ASP B N 1
ATOM 4743 C CA . ASP B 1 242 ? -11.469 24.719 10.266 1 95.56 242 ASP B CA 1
ATOM 4744 C C . ASP B 1 242 ? -11.492 23.844 9.008 1 95.56 242 ASP B C 1
ATOM 4746 O O . ASP B 1 242 ? -11.266 24.344 7.902 1 95.56 242 ASP B O 1
ATOM 4750 N N . ALA B 1 243 ? -11.773 22.578 9.203 1 97.19 243 ALA B N 1
ATOM 4751 C CA . ALA B 1 243 ? -11.727 21.594 8.133 1 97.19 243 ALA B CA 1
ATOM 4752 C C . ALA B 1 243 ? -12.781 21.891 7.062 1 97.19 243 ALA B C 1
ATOM 4754 O O . ALA B 1 243 ? -12.617 21.516 5.902 1 97.19 243 ALA B O 1
ATOM 4755 N N . GLU B 1 244 ? -13.773 22.547 7.445 1 96.81 244 GLU B N 1
ATOM 4756 C CA . GLU B 1 244 ? -14.844 22.859 6.5 1 96.81 244 GLU B CA 1
ATOM 4757 C C . GLU B 1 244 ? -14.414 23.953 5.531 1 96.81 244 GLU B C 1
ATOM 4759 O O . GLU B 1 244 ? -14.938 24.047 4.418 1 96.81 244 GLU B O 1
ATOM 4764 N N . LYS B 1 245 ? -13.477 24.75 5.953 1 94.75 245 LYS B N 1
ATOM 4765 C CA . LYS B 1 245 ? -13.133 25.953 5.195 1 94.75 245 LYS B CA 1
ATOM 4766 C C . LYS B 1 245 ? -11.922 25.719 4.297 1 94.75 245 LYS B C 1
ATOM 4768 O O . LYS B 1 245 ? -10.828 26.203 4.574 1 94.75 245 LYS B O 1
ATOM 4773 N N . LYS B 1 246 ? -12.164 25.047 3.195 1 94.88 246 LYS B N 1
ATOM 4774 C CA . LYS B 1 246 ? -11.117 24.797 2.209 1 94.88 246 LYS B CA 1
ATOM 4775 C C . LYS B 1 246 ? -11.578 25.188 0.808 1 94.88 246 LYS B C 1
ATOM 4777 O O . LYS B 1 246 ? -11.844 24.312 -0.031 1 94.88 246 LYS B O 1
ATOM 4782 N N . PRO B 1 247 ? -11.508 26.438 0.522 1 91.56 247 PRO B N 1
ATOM 4783 C CA . PRO B 1 247 ? -12.047 26.922 -0.747 1 91.56 247 PRO B CA 1
ATOM 4784 C C . PRO B 1 247 ? -11.336 26.344 -1.961 1 91.56 247 PRO B C 1
ATOM 4786 O O . PRO B 1 247 ? -11.945 26.172 -3.021 1 91.56 247 PRO B O 1
ATOM 4789 N N . GLU B 1 248 ? -10.102 25.969 -1.818 1 89.06 248 GLU B N 1
ATOM 4790 C CA . GLU B 1 248 ? -9.367 25.406 -2.943 1 89.06 248 GLU B CA 1
ATOM 4791 C C . GLU B 1 248 ? -9.914 24.031 -3.328 1 89.06 248 GLU B C 1
ATOM 4793 O O . GLU B 1 248 ? -9.781 23.594 -4.477 1 89.06 248 GLU B O 1
ATOM 4798 N N . PHE B 1 249 ? -10.516 23.406 -2.369 1 92.38 249 PHE B N 1
ATOM 4799 C CA . PHE B 1 249 ? -10.992 22.062 -2.615 1 92.38 249 PHE B CA 1
ATOM 4800 C C . PHE B 1 249 ? -12.492 22.062 -2.906 1 92.38 249 PHE B C 1
ATOM 4802 O O . PHE B 1 249 ? -13.023 21.078 -3.436 1 92.38 249 PHE B O 1
ATOM 4809 N N . GLY B 1 250 ? -13.172 23.109 -2.551 1 94.62 250 GLY B N 1
ATOM 4810 C CA . GLY B 1 250 ? -14.594 23.203 -2.812 1 94.62 250 GLY B CA 1
ATOM 4811 C C . GLY B 1 250 ? -15.438 23.109 -1.557 1 94.62 250 GLY B C 1
ATOM 4812 O O . GLY B 1 250 ? -14.961 23.406 -0.458 1 94.62 250 GLY B O 1
ATOM 4813 N N . ALA B 1 251 ? -16.688 22.828 -1.724 1 97.06 251 ALA B N 1
ATOM 4814 C CA . ALA B 1 251 ? -17.641 22.797 -0.618 1 97.06 251 ALA B CA 1
ATOM 4815 C C . ALA B 1 251 ? -17.469 21.531 0.215 1 97.06 251 ALA B C 1
ATOM 4817 O O . ALA B 1 251 ? -17.234 20.438 -0.329 1 97.06 251 ALA B O 1
ATOM 4818 N N . PRO B 1 252 ? -17.562 21.719 1.559 1 97.94 252 PRO B N 1
ATOM 4819 C CA . PRO B 1 252 ? -17.5 20.547 2.42 1 97.94 252 PRO B CA 1
ATOM 4820 C C . PRO B 1 252 ? -18.75 19.672 2.33 1 97.94 252 PRO B C 1
ATOM 4822 O O . PRO B 1 252 ? -19.859 20.203 2.211 1 97.94 252 PRO B O 1
ATOM 4825 N N . VAL B 1 253 ? -18.531 18.375 2.318 1 98.44 253 VAL B N 1
ATOM 4826 C CA . VAL B 1 253 ? -19.609 17.422 2.357 1 98.44 253 VAL B CA 1
ATOM 4827 C C . VAL B 1 253 ? -19.359 16.375 3.449 1 98.44 253 VAL B C 1
ATOM 4829 O O . VAL B 1 253 ? -18.328 15.703 3.434 1 98.44 253 VAL B O 1
ATOM 4832 N N . LEU B 1 254 ? -20.266 16.328 4.418 1 98.62 254 LEU B N 1
ATOM 4833 C CA . LEU B 1 254 ? -20.234 15.336 5.484 1 98.62 254 LEU B CA 1
ATOM 4834 C C . LEU B 1 254 ? -21.438 14.406 5.406 1 98.62 254 LEU B C 1
ATOM 4836 O O . LEU B 1 254 ? -22.562 14.867 5.211 1 98.62 254 LEU B O 1
ATOM 4840 N N . ALA B 1 255 ? -21.141 13.117 5.52 1 98.5 255 ALA B N 1
ATOM 4841 C CA . ALA B 1 255 ? -22.25 12.172 5.422 1 98.5 255 ALA B CA 1
ATOM 4842 C C . ALA B 1 255 ? -22.078 11.023 6.41 1 98.5 255 ALA B C 1
ATOM 4844 O O . ALA B 1 255 ? -20.953 10.672 6.777 1 98.5 255 ALA B O 1
ATOM 4845 N N . ALA B 1 256 ? -23.188 10.547 6.867 1 98.38 256 ALA B N 1
ATOM 4846 C CA . ALA B 1 256 ? -23.25 9.352 7.707 1 98.38 256 ALA B CA 1
ATOM 4847 C C . ALA B 1 256 ? -23.828 8.172 6.941 1 98.38 256 ALA B C 1
ATOM 4849 O O . ALA B 1 256 ? -24.719 8.344 6.098 1 98.38 256 ALA B O 1
ATOM 4850 N N . VAL B 1 257 ? -23.281 7.051 7.164 1 97.94 257 VAL B N 1
ATOM 4851 C CA . VAL B 1 257 ? -23.797 5.805 6.605 1 97.94 257 VAL B CA 1
ATOM 4852 C C . VAL B 1 257 ? -24.406 4.961 7.719 1 97.94 257 VAL B C 1
ATOM 4854 O O . VAL B 1 257 ? -23.75 4.633 8.703 1 97.94 257 VAL B O 1
ATOM 4857 N N . ARG B 1 258 ? -25.641 4.586 7.566 1 97.06 258 ARG B N 1
ATOM 4858 C CA . ARG B 1 258 ? -26.375 3.861 8.594 1 97.06 258 ARG B CA 1
ATOM 4859 C C . ARG B 1 258 ? -27.047 2.617 8.023 1 97.06 258 ARG B C 1
ATOM 4861 O O . ARG B 1 258 ? -27.344 2.561 6.824 1 97.06 258 ARG B O 1
ATOM 4868 N N . THR B 1 259 ? -27.234 1.67 8.969 1 94.38 259 THR B N 1
ATOM 4869 C CA . THR B 1 259 ? -28.047 0.523 8.602 1 94.38 259 THR B CA 1
ATOM 4870 C C . THR B 1 259 ? -29.516 0.927 8.484 1 94.38 259 THR B C 1
ATOM 4872 O O . THR B 1 259 ? -29.875 2.064 8.789 1 94.38 259 THR B O 1
ATOM 4875 N N . ARG B 1 260 ? -30.328 -0.048 8.039 1 90.25 260 ARG B N 1
ATOM 4876 C CA . ARG B 1 260 ? -31.766 0.203 7.91 1 90.25 260 ARG B CA 1
ATOM 4877 C C . ARG B 1 260 ? -32.406 0.5 9.266 1 90.25 260 ARG B C 1
ATOM 4879 O O . ARG B 1 260 ? -33.344 1.268 9.359 1 90.25 260 ARG B O 1
ATOM 4886 N N . SER B 1 261 ? -31.781 -0.079 10.297 1 91.31 261 SER B N 1
ATOM 4887 C CA . SER B 1 261 ? -32.281 0.127 11.648 1 91.31 261 SER B CA 1
ATOM 4888 C C . SER B 1 261 ? -31.828 1.471 12.211 1 91.31 261 SER B C 1
ATOM 4890 O O . SER B 1 261 ? -32.25 1.863 13.305 1 91.31 261 SER B O 1
ATOM 4892 N N . GLY B 1 262 ? -30.938 2.141 11.523 1 91.25 262 GLY B N 1
ATOM 4893 C CA . GLY B 1 262 ? -30.531 3.479 11.93 1 91.25 262 GLY B CA 1
ATOM 4894 C C . GLY B 1 262 ? -29.203 3.514 12.641 1 91.25 262 GLY B C 1
ATOM 4895 O O . GLY B 1 262 ? -28.703 4.586 12.992 1 91.25 262 GLY B O 1
ATOM 4896 N N . ALA B 1 263 ? -28.578 2.4 12.836 1 94.5 263 ALA B N 1
ATOM 4897 C CA . ALA B 1 263 ? -27.281 2.34 13.516 1 94.5 263 ALA B CA 1
ATOM 4898 C C . ALA B 1 263 ? -26.156 2.832 12.609 1 94.5 263 ALA B C 1
ATOM 4900 O O . ALA B 1 263 ? -26.047 2.387 11.461 1 94.5 263 ALA B O 1
ATOM 4901 N N . PRO B 1 264 ? -25.406 3.795 13.109 1 96.38 264 PRO B N 1
ATOM 4902 C CA . PRO B 1 264 ? -24.297 4.27 12.273 1 96.38 264 PRO B CA 1
ATOM 4903 C C . PRO B 1 264 ? -23.203 3.221 12.086 1 96.38 264 PRO B C 1
ATOM 4905 O O . PRO B 1 264 ? -22.781 2.58 13.047 1 96.38 264 PRO B O 1
ATOM 4908 N N . VAL B 1 265 ? -22.734 3.023 10.844 1 97 265 VAL B N 1
ATOM 4909 C CA . VAL B 1 265 ? -21.703 2.037 10.57 1 97 265 VAL B CA 1
ATOM 4910 C C . VAL B 1 265 ? -20.484 2.721 9.938 1 97 265 VAL B C 1
ATOM 4912 O O . VAL B 1 265 ? -19.406 2.123 9.828 1 97 265 VAL B O 1
ATOM 4915 N N . GLY B 1 266 ? -20.672 3.941 9.531 1 98.12 266 GLY B N 1
ATOM 4916 C CA . GLY B 1 266 ? -19.562 4.691 8.945 1 98.12 266 GLY B CA 1
ATOM 4917 C C . GLY B 1 266 ? -19.906 6.145 8.672 1 98.12 266 GLY B C 1
ATOM 4918 O O . GLY B 1 266 ? -21.031 6.578 8.938 1 98.12 266 GLY B O 1
ATOM 4919 N N . ALA B 1 267 ? -18.984 6.875 8.227 1 98.62 267 ALA B N 1
ATOM 4920 C CA . ALA B 1 267 ? -19.109 8.281 7.852 1 98.62 267 ALA B CA 1
ATOM 4921 C C . ALA B 1 267 ? -17.953 8.727 6.969 1 98.62 267 ALA B C 1
ATOM 4923 O O . ALA B 1 267 ? -16.906 8.07 6.922 1 98.62 267 ALA B O 1
ATOM 4924 N N . PHE B 1 268 ? -18.188 9.68 6.234 1 98.69 268 PHE B N 1
ATOM 4925 C CA . PHE B 1 268 ? -17.094 10.234 5.453 1 98.69 268 PHE B CA 1
ATOM 4926 C C . PHE B 1 268 ? -17.234 11.742 5.301 1 98.69 268 PHE B C 1
ATOM 4928 O O . PHE B 1 268 ? -18.344 12.281 5.43 1 98.69 268 PHE B O 1
ATOM 4935 N N . PHE B 1 269 ? -16.156 12.469 5.168 1 98.69 269 PHE B N 1
ATOM 4936 C CA . PHE B 1 269 ? -16 13.914 5.035 1 98.69 269 PHE B CA 1
ATOM 4937 C C . PHE B 1 269 ? -15.086 14.25 3.865 1 98.69 269 PHE B C 1
ATOM 4939 O O . PHE B 1 269 ? -13.922 13.859 3.85 1 98.69 269 PHE B O 1
ATOM 4946 N N . TYR B 1 270 ? -15.609 14.867 2.836 1 98.56 270 TYR B N 1
ATOM 4947 C CA . TYR B 1 270 ? -14.773 15.273 1.706 1 98.56 270 TYR B CA 1
ATOM 4948 C C . TYR B 1 270 ? -15.156 16.656 1.216 1 98.56 270 TYR B C 1
ATOM 4950 O O . TYR B 1 270 ? -16.125 17.266 1.706 1 98.56 270 TYR B O 1
ATOM 4958 N N . HIS B 1 271 ? -14.305 17.266 0.402 1 98.19 271 HIS B N 1
ATOM 4959 C CA . HIS B 1 271 ? -14.562 18.516 -0.296 1 98.19 271 HIS B CA 1
ATOM 4960 C C . HIS B 1 271 ? -14.695 18.297 -1.799 1 98.19 271 HIS B C 1
ATOM 4962 O O . HIS B 1 271 ? -14.023 17.438 -2.365 1 98.19 271 HIS B O 1
ATOM 4968 N N . LEU B 1 272 ? -15.516 19.047 -2.359 1 96.12 272 LEU B N 1
ATOM 4969 C CA . LEU B 1 272 ? -15.734 18.844 -3.785 1 96.12 272 LEU B CA 1
ATOM 4970 C C . LEU B 1 272 ? -16.031 20.156 -4.488 1 96.12 272 LEU B C 1
ATOM 4972 O O . LEU B 1 272 ? -16.891 20.922 -4.039 1 96.12 272 LEU B O 1
ATOM 4976 N N . GLN B 1 273 ? -15.211 20.438 -5.496 1 90.56 273 GLN B N 1
ATOM 4977 C CA . GLN B 1 273 ? -15.586 21.453 -6.484 1 90.56 273 GLN B CA 1
ATOM 4978 C C . GLN B 1 273 ? -16.422 20.828 -7.598 1 90.56 273 GLN B C 1
ATOM 4980 O O . GLN B 1 273 ? -16.188 19.688 -8.008 1 90.56 273 GLN B O 1
ATOM 4985 N N . PRO B 1 274 ? -17.375 21.594 -7.98 1 84.25 274 PRO B N 1
ATOM 4986 C CA . PRO B 1 274 ? -18.172 21.047 -9.07 1 84.25 274 PRO B CA 1
ATOM 4987 C C . PRO B 1 274 ? -17.328 20.516 -10.227 1 84.25 274 PRO B C 1
ATOM 4989 O O . PRO B 1 274 ? -16.5 21.25 -10.766 1 84.25 274 PRO B O 1
ATOM 4992 N N . GLY B 1 275 ? -17.562 19.203 -10.5 1 82.75 275 GLY B N 1
ATOM 4993 C CA . GLY B 1 275 ? -16.859 18.594 -11.617 1 82.75 275 GLY B CA 1
ATOM 4994 C C . GLY B 1 275 ? -15.414 18.266 -11.305 1 82.75 275 GLY B C 1
ATOM 4995 O O . GLY B 1 275 ? -14.68 17.781 -12.172 1 82.75 275 GLY B O 1
ATOM 4996 N N . GLY B 1 276 ? -15.047 18.547 -10.148 1 89 276 GLY B N 1
ATOM 4997 C CA . GLY B 1 276 ? -13.656 18.328 -9.773 1 89 276 GLY B CA 1
ATOM 4998 C C . GLY B 1 276 ? -13.438 17.016 -9.039 1 89 276 GLY B C 1
ATOM 4999 O O . GLY B 1 276 ? -14.219 16.078 -9.188 1 89 276 GLY B O 1
ATOM 5000 N N . THR B 1 277 ? -12.305 16.922 -8.43 1 91.69 277 THR B N 1
ATOM 5001 C CA . THR B 1 277 ? -11.938 15.758 -7.645 1 91.69 277 THR B CA 1
ATOM 5002 C C . THR B 1 277 ? -12.414 15.898 -6.203 1 91.69 277 THR B C 1
ATOM 5004 O O . THR B 1 277 ? -12.156 16.906 -5.551 1 91.69 277 THR B O 1
ATOM 5007 N N . ALA B 1 278 ? -13.172 14.93 -5.766 1 96.38 278 ALA B N 1
ATOM 5008 C CA . ALA B 1 278 ? -13.531 14.891 -4.348 1 96.38 278 ALA B CA 1
ATOM 5009 C C . ALA B 1 278 ? -12.312 14.586 -3.482 1 96.38 278 ALA B C 1
ATOM 5011 O O . ALA B 1 278 ? -11.711 13.516 -3.6 1 96.38 278 ALA B O 1
ATOM 5012 N N . ARG B 1 279 ? -11.938 15.477 -2.67 1 97.19 279 ARG B N 1
ATOM 5013 C CA . ARG B 1 279 ? -10.805 15.305 -1.765 1 97.19 279 ARG B CA 1
ATOM 5014 C C . ARG B 1 279 ? -11.273 14.836 -0.39 1 97.19 279 ARG B C 1
ATOM 5016 O O . ARG B 1 279 ? -11.758 15.641 0.414 1 97.19 279 ARG B O 1
ATOM 5023 N N . VAL B 1 280 ? -11.031 13.594 -0.104 1 98.38 280 VAL B N 1
ATOM 5024 C CA . VAL B 1 280 ? -11.523 12.961 1.115 1 98.38 280 VAL B CA 1
ATOM 5025 C C . VAL B 1 280 ? -10.617 13.32 2.289 1 98.38 280 VAL B C 1
ATOM 5027 O O . VAL B 1 280 ? -9.398 13.109 2.234 1 98.38 280 VAL B O 1
ATOM 5030 N N . LEU B 1 281 ? -11.188 13.859 3.311 1 98.12 281 LEU B N 1
ATOM 5031 C CA . LEU B 1 281 ? -10.445 14.211 4.516 1 98.12 281 LEU B CA 1
ATOM 5032 C C . LEU B 1 281 ? -10.469 13.07 5.52 1 98.12 281 LEU B C 1
ATOM 5034 O O . LEU B 1 281 ? -9.484 12.836 6.227 1 98.12 281 LEU B O 1
ATOM 5038 N N . GLN B 1 282 ? -11.656 12.422 5.559 1 98.44 282 GLN B N 1
ATOM 5039 C CA . GLN B 1 282 ? -11.789 11.383 6.574 1 98.44 282 GLN B CA 1
ATOM 5040 C C . GLN B 1 282 ? -12.781 10.312 6.137 1 98.44 282 GLN B C 1
ATOM 5042 O O . GLN B 1 282 ? -13.844 10.625 5.59 1 98.44 282 GLN B O 1
ATOM 5047 N N . VAL B 1 283 ? -12.414 9.133 6.332 1 98.31 283 VAL B N 1
ATOM 5048 C CA . VAL B 1 283 ? -13.312 7.988 6.238 1 98.31 283 VAL B CA 1
ATOM 5049 C C . VAL B 1 283 ? -13.359 7.258 7.578 1 98.31 283 VAL B C 1
ATOM 5051 O O . VAL B 1 283 ? -12.32 6.91 8.141 1 98.31 283 VAL B O 1
ATOM 5054 N N . LEU B 1 284 ? -14.531 7.125 8.148 1 98.25 284 LEU B N 1
ATOM 5055 C CA . LEU B 1 284 ? -14.766 6.328 9.344 1 98.25 284 LEU B CA 1
ATOM 5056 C C . LEU B 1 284 ? -15.586 5.082 9.016 1 98.25 284 LEU B C 1
ATOM 5058 O O . LEU B 1 284 ? -16.578 5.156 8.281 1 98.25 284 LEU B O 1
ATOM 5062 N N . ALA B 1 285 ? -15.117 3.971 9.484 1 97.56 285 ALA B N 1
ATOM 5063 C CA . ALA B 1 285 ? -15.82 2.717 9.227 1 97.56 285 ALA B CA 1
ATOM 5064 C C . ALA B 1 285 ? -15.656 1.745 10.391 1 97.56 285 ALA B C 1
ATOM 5066 O O . ALA B 1 285 ? -14.57 1.623 10.961 1 97.56 285 ALA B O 1
ATOM 5067 N N . LEU B 1 286 ? -16.719 1.118 10.797 1 96.44 286 LEU B N 1
ATOM 5068 C CA . LEU B 1 286 ? -16.625 0.007 11.742 1 96.44 286 LEU B CA 1
ATOM 5069 C C . LEU B 1 286 ? -15.891 -1.172 11.117 1 96.44 286 LEU B C 1
ATOM 5071 O O . LEU B 1 286 ? -15.789 -1.271 9.891 1 96.44 286 LEU B O 1
ATOM 5075 N N . PRO B 1 287 ? -15.328 -2.037 12.039 1 93.06 287 PRO B N 1
ATOM 5076 C CA . PRO B 1 287 ? -14.648 -3.219 11.5 1 93.06 287 PRO B CA 1
ATOM 5077 C C . PRO B 1 287 ? -15.523 -4.016 10.531 1 93.06 287 PRO B C 1
ATOM 5079 O O . PRO B 1 287 ? -16.703 -4.254 10.812 1 93.06 287 PRO B O 1
ATOM 5082 N N . GLY B 1 288 ? -14.992 -4.324 9.398 1 88.88 288 GLY B N 1
ATOM 5083 C CA . GLY B 1 288 ? -15.703 -5.125 8.406 1 88.88 288 GLY B CA 1
ATOM 5084 C C . GLY B 1 288 ? -16.562 -4.301 7.469 1 88.88 288 GLY B C 1
ATOM 5085 O O . GLY B 1 288 ? -17.094 -4.82 6.484 1 88.88 288 GLY B O 1
ATOM 5086 N N . GLN B 1 289 ? -16.641 -2.977 7.707 1 93.69 289 GLN B N 1
ATOM 5087 C CA . GLN B 1 289 ? -17.562 -2.15 6.918 1 93.69 289 GLN B CA 1
ATOM 5088 C C . GLN B 1 289 ? -16.781 -1.219 5.988 1 93.69 289 GLN B C 1
ATOM 5090 O O . GLN B 1 289 ? -17.375 -0.446 5.238 1 93.69 289 GLN B O 1
ATOM 5095 N N . ALA B 1 290 ? -15.477 -1.279 6.008 1 94.69 290 ALA B N 1
ATOM 5096 C CA . ALA B 1 290 ? -14.664 -0.328 5.254 1 94.69 290 ALA B CA 1
ATOM 5097 C C . ALA B 1 290 ? -15.008 -0.37 3.766 1 94.69 290 ALA B C 1
ATOM 5099 O O . ALA B 1 290 ? -15.125 0.674 3.121 1 94.69 290 ALA B O 1
ATOM 5100 N N . GLY B 1 291 ? -15.172 -1.53 3.229 1 92.81 291 GLY B N 1
ATOM 5101 C CA . GLY B 1 291 ? -15.516 -1.674 1.824 1 92.81 291 GLY B CA 1
ATOM 5102 C C . GLY B 1 291 ? -16.844 -1.022 1.465 1 92.81 291 GLY B C 1
ATOM 5103 O O . GLY B 1 291 ? -16.922 -0.261 0.499 1 92.81 291 GLY B O 1
ATOM 5104 N N . SER B 1 292 ? -17.844 -1.325 2.271 1 93.88 292 SER B N 1
ATOM 5105 C CA . SER B 1 292 ? -19.172 -0.768 2.027 1 93.88 292 SER B CA 1
ATOM 5106 C C . SER B 1 292 ? -19.156 0.753 2.145 1 93.88 292 SER B C 1
ATOM 5108 O O . SER B 1 292 ? -19.844 1.444 1.38 1 93.88 292 SER B O 1
ATOM 5110 N N . ILE B 1 293 ? -18.422 1.253 3.064 1 96.5 293 ILE B N 1
ATOM 5111 C CA . ILE B 1 293 ? -18.359 2.695 3.266 1 96.5 293 ILE B CA 1
ATOM 5112 C C . ILE B 1 293 ? -17.656 3.35 2.07 1 96.5 293 ILE B C 1
ATOM 5114 O O . ILE B 1 293 ? -18.094 4.406 1.601 1 96.5 293 ILE B O 1
ATOM 5118 N N . LEU B 1 294 ? -16.594 2.721 1.589 1 96.12 294 LEU B N 1
ATOM 5119 C CA . LEU B 1 294 ? -15.906 3.23 0.409 1 96.12 294 LEU B CA 1
ATOM 5120 C C . LEU B 1 294 ? -16.844 3.258 -0.797 1 96.12 294 LEU B C 1
ATOM 5122 O O . LEU B 1 294 ? -16.859 4.23 -1.555 1 96.12 294 LEU B O 1
ATOM 5126 N N . ASP B 1 295 ? -17.625 2.223 -0.958 1 94.12 295 ASP B N 1
ATOM 5127 C CA . ASP B 1 295 ? -18.578 2.182 -2.051 1 94.12 295 ASP B CA 1
ATOM 5128 C C . ASP B 1 295 ? -19.594 3.318 -1.935 1 94.12 295 ASP B C 1
ATOM 5130 O O . ASP B 1 295 ? -19.891 4.004 -2.918 1 94.12 295 ASP B O 1
ATOM 5134 N N . CYS B 1 296 ? -20.094 3.504 -0.728 1 96 296 CYS B N 1
ATOM 5135 C CA . CYS B 1 296 ? -21.031 4.59 -0.476 1 96 296 CYS B CA 1
ATOM 5136 C C . CYS B 1 296 ? -20.391 5.941 -0.776 1 96 296 CYS B C 1
ATOM 5138 O O . CYS B 1 296 ? -21.031 6.812 -1.376 1 96 296 CYS B O 1
ATOM 5140 N N . LEU B 1 297 ? -19.172 6.098 -0.35 1 97.44 297 LEU B N 1
ATOM 5141 C CA . LEU B 1 297 ? -18.438 7.34 -0.567 1 97.44 297 LEU B CA 1
ATOM 5142 C C . LEU B 1 297 ? -18.297 7.629 -2.057 1 97.44 297 LEU B C 1
ATOM 5144 O O . LEU B 1 297 ? -18.594 8.734 -2.514 1 97.44 297 LEU B O 1
ATOM 5148 N N . ILE B 1 298 ? -17.828 6.648 -2.832 1 95 298 ILE B N 1
ATOM 5149 C CA . ILE B 1 298 ? -17.578 6.805 -4.262 1 95 298 ILE B CA 1
ATOM 5150 C C . ILE B 1 298 ? -18.891 7.113 -4.984 1 95 298 ILE B C 1
ATOM 5152 O O . ILE B 1 298 ? -18.953 8.023 -5.812 1 95 298 ILE B O 1
ATOM 5156 N N . GLU B 1 299 ? -19.906 6.395 -4.625 1 93.62 299 GLU B N 1
ATOM 5157 C CA . GLU B 1 299 ? -21.203 6.617 -5.234 1 93.62 299 GLU B CA 1
ATOM 5158 C C . GLU B 1 299 ? -21.75 7.996 -4.879 1 93.62 299 GLU B C 1
ATOM 5160 O O . GLU B 1 299 ? -22.312 8.688 -5.734 1 93.62 299 GLU B O 1
ATOM 5165 N N . HIS B 1 300 ? -21.641 8.359 -3.641 1 95.94 300 HIS B N 1
ATOM 5166 C CA . HIS B 1 300 ? -22.109 9.656 -3.16 1 95.94 300 HIS B CA 1
ATOM 5167 C C . HIS B 1 300 ? -21.422 10.805 -3.885 1 95.94 300 HIS B C 1
ATOM 5169 O O . HIS B 1 300 ? -22.062 11.75 -4.32 1 95.94 300 HIS B O 1
ATOM 5175 N N . ALA B 1 301 ? -20.125 10.727 -4.004 1 95.5 301 ALA B N 1
ATOM 5176 C CA . ALA B 1 301 ? -19.344 11.75 -4.699 1 95.5 301 ALA B CA 1
ATOM 5177 C C . ALA B 1 301 ? -19.672 11.781 -6.184 1 95.5 301 ALA B C 1
ATOM 5179 O O . ALA B 1 301 ? -19.766 12.859 -6.785 1 95.5 301 ALA B O 1
ATOM 5180 N N . ALA B 1 302 ? -19.875 10.594 -6.75 1 91.06 302 ALA B N 1
ATOM 5181 C CA . ALA B 1 302 ? -20.25 10.508 -8.156 1 91.06 302 ALA B CA 1
ATOM 5182 C C . ALA B 1 302 ? -21.578 11.195 -8.422 1 91.06 302 ALA B C 1
ATOM 5184 O O . ALA B 1 302 ? -21.734 11.914 -9.414 1 91.06 302 ALA B O 1
ATOM 5185 N N . ALA B 1 303 ? -22.484 10.953 -7.551 1 92 303 ALA B N 1
ATOM 5186 C CA . ALA B 1 303 ? -23.812 11.555 -7.676 1 92 303 ALA B CA 1
ATOM 5187 C C . ALA B 1 303 ? -23.734 13.078 -7.613 1 92 303 ALA B C 1
ATOM 5189 O O . ALA B 1 303 ? -24.562 13.781 -8.188 1 92 303 ALA B O 1
ATOM 5190 N N . ARG B 1 304 ? -22.688 13.594 -7.031 1 93.56 304 ARG B N 1
ATOM 5191 C CA . ARG B 1 304 ? -22.516 15.039 -6.891 1 93.56 304 ARG B CA 1
ATOM 5192 C C . ARG B 1 304 ? -21.641 15.594 -8.016 1 93.56 304 ARG B C 1
ATOM 5194 O O . ARG B 1 304 ? -21.266 16.766 -7.988 1 93.56 304 ARG B O 1
ATOM 5201 N N . GLY B 1 305 ? -21.234 14.68 -8.844 1 87.88 305 GLY B N 1
ATOM 5202 C CA . GLY B 1 305 ? -20.578 15.141 -10.055 1 87.88 305 GLY B CA 1
ATOM 5203 C C . GLY B 1 305 ? -19.062 15.055 -9.977 1 87.88 305 GLY B C 1
ATOM 5204 O O . GLY B 1 305 ? -18.359 15.633 -10.805 1 87.88 305 GLY B O 1
ATOM 5205 N N . ALA B 1 306 ? -18.547 14.375 -9.078 1 91.38 306 ALA B N 1
ATOM 5206 C CA . ALA B 1 306 ? -17.109 14.266 -8.93 1 91.38 306 ALA B CA 1
ATOM 5207 C C . ALA B 1 306 ? -16.484 13.531 -10.117 1 91.38 306 ALA B C 1
ATOM 5209 O O . ALA B 1 306 ? -17.047 12.539 -10.602 1 91.38 306 ALA B O 1
ATOM 5210 N N . ALA B 1 307 ? -15.336 14.016 -10.602 1 88.69 307 ALA B N 1
ATOM 5211 C CA . ALA B 1 307 ? -14.578 13.352 -11.664 1 88.69 307 ALA B CA 1
ATOM 5212 C C . ALA B 1 307 ? -13.711 12.227 -11.094 1 88.69 307 ALA B C 1
ATOM 5214 O O . ALA B 1 307 ? -13.438 11.242 -11.789 1 88.69 307 ALA B O 1
ATOM 5215 N N . ALA B 1 308 ? -13.336 12.391 -9.883 1 91.56 308 ALA B N 1
ATOM 5216 C CA . ALA B 1 308 ? -12.508 11.414 -9.172 1 91.56 308 ALA B CA 1
ATOM 5217 C C . ALA B 1 308 ? -12.633 11.594 -7.664 1 91.56 308 ALA B C 1
ATOM 5219 O O . ALA B 1 308 ? -13.164 12.602 -7.191 1 91.56 308 ALA B O 1
ATOM 5220 N N . VAL B 1 309 ? -12.289 10.625 -6.957 1 95.44 309 VAL B N 1
ATOM 5221 C CA . VAL B 1 309 ? -12.195 10.672 -5.504 1 95.44 309 VAL B CA 1
ATOM 5222 C C . VAL B 1 309 ? -10.773 10.344 -5.062 1 95.44 309 VAL B C 1
ATOM 5224 O O . VAL B 1 309 ? -10.156 9.406 -5.578 1 95.44 309 VAL B O 1
ATOM 5227 N N . ARG B 1 310 ? -10.25 11.156 -4.238 1 95.81 310 ARG B N 1
ATOM 5228 C CA . ARG B 1 310 ? -8.883 10.945 -3.758 1 95.81 310 ARG B CA 1
ATOM 5229 C C . ARG B 1 310 ? -8.805 11.117 -2.246 1 95.81 310 ARG B C 1
ATOM 5231 O O . ARG B 1 310 ? -9.57 11.883 -1.66 1 95.81 310 ARG B O 1
ATOM 5238 N N . GLY B 1 311 ? -7.941 10.445 -1.596 1 96 311 GLY B N 1
ATOM 5239 C CA . GLY B 1 311 ? -7.75 10.539 -0.158 1 96 311 GLY B CA 1
ATOM 5240 C C . GLY B 1 311 ? -6.496 9.836 0.326 1 96 311 GLY B C 1
ATOM 5241 O O . GLY B 1 311 ? -5.688 9.367 -0.481 1 96 311 GLY B O 1
ATOM 5242 N N . ARG B 1 312 ? -6.301 9.852 1.58 1 96.12 312 ARG B N 1
ATOM 5243 C CA . ARG B 1 312 ? -5.18 9.203 2.254 1 96.12 312 ARG B CA 1
ATOM 5244 C C . ARG B 1 312 ? -5.578 7.824 2.771 1 96.12 312 ARG B C 1
ATOM 5246 O O . ARG B 1 312 ? -6.688 7.641 3.277 1 96.12 312 ARG B O 1
ATOM 5253 N N . THR B 1 313 ? -4.664 6.918 2.695 1 94.69 313 THR B N 1
ATOM 5254 C CA . THR B 1 313 ? -4.984 5.551 3.086 1 94.69 313 THR B CA 1
ATOM 5255 C C . THR B 1 313 ? -4.797 5.359 4.59 1 94.69 313 THR B C 1
ATOM 5257 O O . THR B 1 313 ? -4.086 6.133 5.234 1 94.69 313 THR B O 1
ATOM 5260 N N . GLN B 1 314 ? -5.477 4.406 5.109 1 95.19 314 GLN B N 1
ATOM 5261 C CA . GLN B 1 314 ? -5.309 3.717 6.383 1 95.19 314 GLN B CA 1
ATOM 5262 C C . GLN B 1 314 ? -5.324 2.203 6.191 1 95.19 314 GLN B C 1
ATOM 5264 O O . GLN B 1 314 ? -5.832 1.703 5.184 1 95.19 314 GLN B O 1
ATOM 5269 N N . PRO B 1 315 ? -4.766 1.488 7.113 1 92.38 315 PRO B N 1
ATOM 5270 C CA . PRO B 1 315 ? -4.629 0.047 6.895 1 92.38 315 PRO B CA 1
ATOM 5271 C C . PRO B 1 315 ? -5.953 -0.628 6.551 1 92.38 315 PRO B C 1
ATOM 5273 O O . PRO B 1 315 ? -6.039 -1.37 5.57 1 92.38 315 PRO B O 1
ATOM 5276 N N . ALA B 1 316 ? -6.98 -0.339 7.262 1 90.88 316 ALA B N 1
ATOM 5277 C CA . ALA B 1 316 ? -8.281 -0.959 7.008 1 90.88 316 ALA B CA 1
ATOM 5278 C C . ALA B 1 316 ? -8.828 -0.539 5.648 1 90.88 316 ALA B C 1
ATOM 5280 O O . ALA B 1 316 ? -9.477 -1.335 4.961 1 90.88 316 ALA B O 1
ATOM 5281 N N . LEU B 1 317 ? -8.594 0.712 5.277 1 93.44 317 LEU B N 1
ATOM 5282 C CA . LEU B 1 317 ? -9.055 1.208 3.984 1 93.44 317 LEU B CA 1
ATOM 5283 C C . LEU B 1 317 ? -8.281 0.553 2.846 1 93.44 317 LEU B C 1
ATOM 5285 O O . LEU B 1 317 ? -8.867 0.175 1.829 1 93.44 317 LEU B O 1
ATOM 5289 N N . LEU B 1 318 ? -6.988 0.442 3.072 1 92.19 318 LEU B N 1
ATOM 5290 C CA . LEU B 1 318 ? -6.148 -0.17 2.049 1 92.19 318 LEU B CA 1
ATOM 5291 C C . LEU B 1 318 ? -6.633 -1.577 1.717 1 92.19 318 LEU B C 1
ATOM 5293 O O . LEU B 1 318 ? -6.738 -1.94 0.544 1 92.19 318 LEU B O 1
ATOM 5297 N N . GLU B 1 319 ? -6.906 -2.309 2.701 1 89.31 319 GLU B N 1
ATOM 5298 C CA . GLU B 1 319 ? -7.418 -3.664 2.514 1 89.31 319 GLU B CA 1
ATOM 5299 C C . GLU B 1 319 ? -8.727 -3.66 1.729 1 89.31 319 GLU B C 1
ATOM 5301 O O . GLU B 1 319 ? -8.898 -4.449 0.801 1 89.31 319 GLU B O 1
ATOM 5306 N N . ALA B 1 320 ? -9.594 -2.713 2.062 1 91.25 320 ALA B N 1
ATOM 5307 C CA . ALA B 1 320 ? -10.922 -2.648 1.456 1 91.25 320 ALA B CA 1
ATOM 5308 C C . ALA B 1 320 ? -10.844 -2.135 0.021 1 91.25 320 ALA B C 1
ATOM 5310 O O . ALA B 1 320 ? -11.789 -2.307 -0.758 1 91.25 320 ALA B O 1
ATOM 5311 N N . MET B 1 321 ? -9.758 -1.535 -0.292 1 92.44 321 MET B N 1
ATOM 5312 C CA . MET B 1 321 ? -9.633 -0.879 -1.591 1 92.44 321 MET B CA 1
ATOM 5313 C C . MET B 1 321 ? -9.172 -1.865 -2.658 1 92.44 321 MET B C 1
ATOM 5315 O O . MET B 1 321 ? -9.258 -1.581 -3.854 1 92.44 321 MET B O 1
ATOM 5319 N N . MET B 1 322 ? -8.695 -3.053 -2.133 1 86.75 322 MET B N 1
ATOM 5320 C CA . MET B 1 322 ? -8.297 -4.078 -3.094 1 86.75 322 MET B CA 1
ATOM 5321 C C . MET B 1 322 ? -9.469 -4.488 -3.973 1 86.75 322 MET B C 1
ATOM 5323 O O . MET B 1 322 ? -10.555 -4.793 -3.465 1 86.75 322 MET B O 1
ATOM 5327 N N . GLY B 1 323 ? -9.336 -4.383 -5.27 1 81.5 323 GLY B N 1
ATOM 5328 C CA . GLY B 1 323 ? -10.367 -4.816 -6.199 1 81.5 323 GLY B CA 1
ATOM 5329 C C . GLY B 1 323 ? -11.32 -3.709 -6.586 1 81.5 323 GLY B C 1
ATOM 5330 O O . GLY B 1 323 ? -12.305 -3.949 -7.289 1 81.5 323 GLY B O 1
ATOM 5331 N N . ARG B 1 324 ? -11.125 -2.477 -6.121 1 86.88 324 ARG B N 1
ATOM 5332 C CA . ARG B 1 324 ? -12.047 -1.378 -6.383 1 86.88 324 ARG B CA 1
ATOM 5333 C C . ARG B 1 324 ? -11.477 -0.418 -7.422 1 86.88 324 ARG B C 1
ATOM 5335 O O . ARG B 1 324 ? -11.945 0.711 -7.559 1 86.88 324 ARG B O 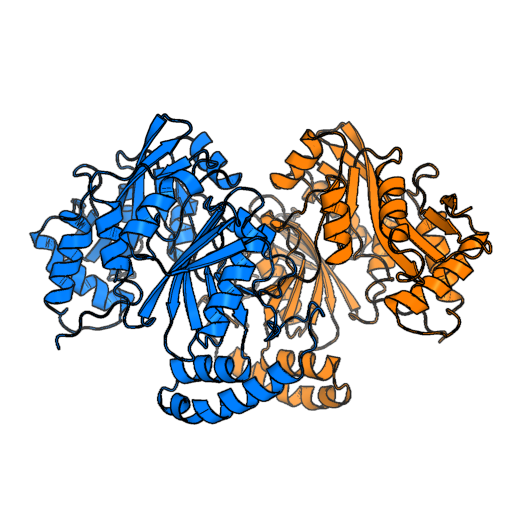1
ATOM 5342 N N . ARG B 1 325 ? -10.43 -0.856 -8.133 1 86.25 325 ARG B N 1
ATOM 5343 C CA . ARG B 1 325 ? -9.82 -0.083 -9.211 1 86.25 325 ARG B CA 1
ATOM 5344 C C . ARG B 1 325 ? -9.305 1.26 -8.703 1 86.25 325 ARG B C 1
ATOM 5346 O O . ARG B 1 325 ? -9.562 2.299 -9.32 1 86.25 325 ARG B O 1
ATOM 5353 N N . ILE B 1 326 ? -8.758 1.187 -7.664 1 90.75 326 ILE B N 1
ATOM 5354 C CA . ILE B 1 326 ? -8.148 2.352 -7.031 1 90.75 326 ILE B CA 1
ATOM 5355 C C . ILE B 1 326 ? -6.637 2.328 -7.254 1 90.75 326 ILE B C 1
ATOM 5357 O O . ILE B 1 326 ? -6.004 1.276 -7.148 1 90.75 326 ILE B O 1
ATOM 5361 N N . GLY B 1 327 ? -6.117 3.475 -7.773 1 90.62 327 GLY B N 1
ATOM 5362 C CA . GLY B 1 327 ? -4.68 3.65 -7.867 1 90.62 327 GLY B CA 1
ATOM 5363 C C . GLY B 1 327 ? -4.074 4.328 -6.652 1 90.62 327 GLY B C 1
ATOM 5364 O O . GLY B 1 327 ? -4.773 5.031 -5.918 1 90.62 327 GLY B O 1
ATOM 5365 N N . PHE B 1 328 ? -2.748 4.035 -6.41 1 92.19 328 PHE B N 1
ATOM 5366 C CA . PHE B 1 328 ? -2.082 4.59 -5.234 1 92.19 328 PHE B CA 1
ATOM 5367 C C . PHE B 1 328 ? -0.783 5.285 -5.629 1 92.19 328 PHE B C 1
ATOM 5369 O O . PHE B 1 328 ? -0.088 4.84 -6.547 1 92.19 328 PHE B O 1
ATOM 5376 N N . VAL B 1 329 ? -0.555 6.371 -4.957 1 90.75 329 VAL B N 1
ATOM 5377 C CA . VAL B 1 329 ? 0.707 7.086 -5.121 1 90.75 329 VAL B CA 1
ATOM 5378 C C . VAL B 1 329 ? 1.233 7.527 -3.756 1 90.75 329 VAL B C 1
ATOM 5380 O O . VAL B 1 329 ? 0.473 7.613 -2.789 1 90.75 329 VAL B O 1
ATOM 5383 N N . HIS B 1 330 ? 2.488 7.672 -3.703 1 91.31 330 HIS B N 1
ATOM 5384 C CA . HIS B 1 330 ? 3.107 8.203 -2.494 1 91.31 330 HIS B CA 1
ATOM 5385 C C . HIS B 1 330 ? 3.402 9.695 -2.639 1 91.31 330 HIS B C 1
ATOM 5387 O O . HIS B 1 330 ? 4.258 10.086 -3.438 1 91.31 330 HIS B O 1
ATOM 5393 N N . ALA B 1 331 ? 2.701 10.508 -1.879 1 87.19 331 ALA B N 1
ATOM 5394 C CA . ALA B 1 331 ? 2.93 11.945 -1.92 1 87.19 331 ALA B CA 1
ATOM 5395 C C . ALA B 1 331 ? 3.744 12.406 -0.714 1 87.19 331 ALA B C 1
ATOM 5397 O O . ALA B 1 331 ? 4.645 13.242 -0.847 1 87.19 331 ALA B O 1
ATOM 5398 N N . ALA B 1 332 ? 3.439 11.914 0.403 1 92.06 332 ALA B N 1
ATOM 5399 C CA . ALA B 1 332 ? 4.121 12.203 1.662 1 92.06 332 ALA B CA 1
ATOM 5400 C C . ALA B 1 332 ? 4.012 11.031 2.631 1 92.06 332 ALA B C 1
ATOM 5402 O O . ALA B 1 332 ? 3.16 10.156 2.459 1 92.06 332 ALA B O 1
ATOM 5403 N N . SER B 1 333 ? 4.875 11.078 3.596 1 94.62 333 SER B N 1
ATOM 5404 C CA . SER B 1 333 ? 4.918 9.938 4.508 1 94.62 333 SER B CA 1
ATOM 5405 C C . SER B 1 333 ? 4.234 10.266 5.832 1 94.62 333 SER B C 1
ATOM 5407 O O . SER B 1 333 ? 4.34 11.391 6.328 1 94.62 333 SER B O 1
ATOM 5409 N N . THR B 1 334 ? 3.533 9.297 6.289 1 97.31 334 THR B N 1
ATOM 5410 C CA . THR B 1 334 ? 3.15 9.281 7.695 1 97.31 334 THR B CA 1
ATOM 5411 C C . THR B 1 334 ? 4.246 8.648 8.547 1 97.31 334 THR B C 1
ATOM 5413 O O . THR B 1 334 ? 4.668 7.52 8.281 1 97.31 334 THR B O 1
ATOM 5416 N N . VAL B 1 335 ? 4.742 9.398 9.547 1 97.44 335 VAL B N 1
ATOM 5417 C CA . VAL B 1 335 ? 5.816 8.922 10.406 1 97.44 335 VAL B CA 1
ATOM 5418 C C . VAL B 1 335 ? 5.395 9.047 11.875 1 97.44 335 VAL B C 1
ATOM 5420 O O . VAL B 1 335 ? 4.586 9.906 12.219 1 97.44 335 VAL B O 1
ATOM 5423 N N . VAL B 1 336 ? 5.93 8.156 12.68 1 98.19 336 VAL B N 1
ATOM 5424 C CA . VAL B 1 336 ? 5.594 8.148 14.102 1 98.19 336 VAL B CA 1
ATOM 5425 C C . VAL B 1 336 ? 6.859 7.941 14.93 1 98.19 336 VAL B C 1
ATOM 5427 O O . VAL B 1 336 ? 7.82 7.328 14.461 1 98.19 336 VAL B O 1
ATOM 5430 N N . HIS B 1 337 ? 6.91 8.523 16.078 1 98.44 337 HIS B N 1
ATOM 5431 C CA . HIS B 1 337 ? 7.984 8.359 17.047 1 98.44 337 HIS B CA 1
ATOM 5432 C C . HIS B 1 337 ? 7.438 8.273 18.469 1 98.44 337 HIS B C 1
ATOM 5434 O O . HIS B 1 337 ? 6.508 9.008 18.828 1 98.44 337 HIS B O 1
ATOM 5440 N N . SER B 1 338 ? 7.891 7.395 19.203 1 98.44 338 SER B N 1
ATOM 5441 C CA . SER B 1 338 ? 7.613 7.277 20.625 1 98.44 338 SER B CA 1
ATOM 5442 C C . SER B 1 338 ? 8.781 6.629 21.359 1 98.44 338 SER B C 1
ATOM 5444 O O . SER B 1 338 ? 9.492 5.801 20.797 1 98.44 338 SER B O 1
ATOM 5446 N N . ARG B 1 339 ? 8.953 6.984 22.562 1 96.75 339 ARG B N 1
ATOM 5447 C CA . ARG B 1 339 ? 9.953 6.324 23.406 1 96.75 339 ARG B CA 1
ATOM 5448 C C . ARG B 1 339 ? 9.477 4.938 23.828 1 96.75 339 ARG B C 1
ATOM 5450 O O . ARG B 1 339 ? 10.289 4.102 24.234 1 96.75 339 ARG B O 1
ATOM 5457 N N . GLU B 1 340 ? 8.234 4.773 23.75 1 96.81 340 GLU B N 1
ATOM 5458 C CA . GLU B 1 340 ? 7.641 3.473 24.047 1 96.81 340 GLU B CA 1
ATOM 5459 C C . GLU B 1 340 ? 7.445 2.658 22.766 1 96.81 340 GLU B C 1
ATOM 5461 O O . GLU B 1 340 ? 6.508 2.906 22.016 1 96.81 340 GLU B O 1
ATOM 5466 N N . GLU B 1 341 ? 8.172 1.657 22.641 1 95.44 341 GLU B N 1
ATOM 5467 C CA . GLU B 1 341 ? 8.148 0.852 21.422 1 95.44 341 GLU B CA 1
ATOM 5468 C C . GLU B 1 341 ? 6.77 0.243 21.188 1 95.44 341 GLU B C 1
ATOM 5470 O O . GLU B 1 341 ? 6.359 0.052 20.047 1 95.44 341 GLU B O 1
ATOM 5475 N N . GLU B 1 342 ? 6.105 -0.024 22.234 1 95.75 342 GLU B N 1
ATOM 5476 C CA . GLU B 1 342 ? 4.781 -0.635 22.125 1 95.75 342 GLU B CA 1
ATOM 5477 C C . GLU B 1 342 ? 3.818 0.259 21.359 1 95.75 342 GLU B C 1
ATOM 5479 O O . GLU B 1 342 ? 2.945 -0.236 20.641 1 95.75 342 GLU B O 1
ATOM 5484 N N . LEU B 1 343 ? 3.955 1.556 21.516 1 97.31 343 LEU B N 1
ATOM 5485 C CA . LEU B 1 343 ? 3.096 2.492 20.797 1 97.31 343 LEU B CA 1
ATOM 5486 C C . LEU B 1 343 ? 3.406 2.486 19.312 1 97.31 343 LEU B C 1
ATOM 5488 O O . LEU B 1 343 ? 2.494 2.488 18.484 1 97.31 343 LEU B O 1
ATOM 5492 N N . VAL B 1 344 ? 4.672 2.459 19 1 97 344 VAL B N 1
ATOM 5493 C CA . VAL B 1 344 ? 5.082 2.406 17.609 1 97 344 VAL B CA 1
ATOM 5494 C C . VAL B 1 344 ? 4.59 1.108 16.969 1 97 344 VAL B C 1
ATOM 5496 O O . VAL B 1 344 ? 4.07 1.116 15.852 1 97 344 VAL B O 1
ATOM 5499 N N . ASP B 1 345 ? 4.672 0.018 17.734 1 94.31 345 ASP B N 1
ATOM 5500 C CA . ASP B 1 345 ? 4.234 -1.288 17.25 1 94.31 345 ASP B CA 1
ATOM 5501 C C . ASP B 1 345 ? 2.73 -1.296 16.984 1 94.31 345 ASP B C 1
ATOM 5503 O O . ASP B 1 345 ? 2.266 -1.956 16.047 1 94.31 345 ASP B O 1
ATOM 5507 N N . ALA B 1 346 ? 2.014 -0.595 17.828 1 95.69 346 ALA B N 1
ATOM 5508 C CA . ALA B 1 346 ? 0.569 -0.504 17.625 1 95.69 346 ALA B CA 1
ATOM 5509 C C . ALA B 1 346 ? 0.242 0.08 16.25 1 95.69 346 ALA B C 1
ATOM 5511 O O . ALA B 1 346 ? -0.672 -0.392 15.57 1 95.69 346 ALA B O 1
ATOM 5512 N N . PHE B 1 347 ? 1 1.045 15.82 1 95.69 347 PHE B N 1
ATOM 5513 C CA . PHE B 1 347 ? 0.765 1.654 14.516 1 95.69 347 PHE B CA 1
ATOM 5514 C C . PHE B 1 347 ? 1.249 0.74 13.398 1 95.69 347 PHE B C 1
ATOM 5516 O O . PHE B 1 347 ? 0.59 0.614 12.367 1 95.69 347 PHE B O 1
ATOM 5523 N N . ARG B 1 348 ? 2.352 0.074 13.656 1 91.62 348 ARG B N 1
ATOM 5524 C CA . ARG B 1 348 ? 2.871 -0.867 12.672 1 91.62 348 ARG B CA 1
ATOM 5525 C C . ARG B 1 348 ? 1.878 -1.995 12.414 1 91.62 348 ARG B C 1
ATOM 5527 O O . ARG B 1 348 ? 1.805 -2.523 11.305 1 91.62 348 ARG B O 1
ATOM 5534 N N . HIS B 1 349 ? 1.082 -2.277 13.469 1 89.94 349 HIS B N 1
ATOM 5535 C CA . HIS B 1 349 ? 0.127 -3.375 13.375 1 89.94 349 HIS B CA 1
ATOM 5536 C C . HIS B 1 349 ? -1.287 -2.855 13.141 1 89.94 349 HIS B C 1
ATOM 5538 O O . HIS B 1 349 ? -2.266 -3.52 13.492 1 89.94 349 HIS B O 1
ATOM 5544 N N . ALA B 1 350 ? -1.396 -1.656 12.695 1 91.75 350 ALA B N 1
ATOM 5545 C CA . ALA B 1 350 ? -2.643 -1.084 12.195 1 91.75 350 ALA B CA 1
ATOM 5546 C C . ALA B 1 350 ? -3.643 -0.871 13.328 1 91.75 350 ALA B C 1
ATOM 5548 O O . ALA B 1 350 ? -4.852 -1.014 13.133 1 91.75 350 ALA B O 1
ATOM 5549 N N . GLN B 1 351 ? -3.123 -0.579 14.508 1 94.81 351 GLN B N 1
ATOM 5550 C CA . GLN B 1 351 ? -4.008 -0.438 15.664 1 94.81 351 GLN B CA 1
ATOM 5551 C C . GLN B 1 351 ? -4.168 1.027 16.062 1 94.81 351 GLN B C 1
ATOM 5553 O O . GLN B 1 351 ? -4.926 1.35 16.969 1 94.81 351 GLN B O 1
ATOM 5558 N N . GLY B 1 352 ? -3.518 1.893 15.383 1 96.94 352 GLY B N 1
ATOM 5559 C CA . GLY B 1 352 ? -3.613 3.311 15.695 1 96.94 352 GLY B CA 1
ATOM 5560 C C . GLY B 1 352 ? -4.43 4.09 14.688 1 96.94 352 GLY B C 1
ATOM 5561 O O . GLY B 1 352 ? -4.328 3.85 13.484 1 96.94 352 GLY B O 1
ATOM 5562 N N . PHE B 1 353 ? -5.258 4.98 15.227 1 97.44 353 PHE B N 1
ATOM 5563 C CA . PHE B 1 353 ? -6.035 5.852 14.352 1 97.44 353 PHE B CA 1
ATOM 5564 C C . PHE B 1 353 ? -5.363 7.215 14.211 1 97.44 353 PHE B C 1
ATOM 5566 O O . PHE B 1 353 ? -5.402 8.031 15.141 1 97.44 353 PHE B O 1
ATOM 5573 N N . ILE B 1 354 ? -4.785 7.457 12.992 1 97.25 354 ILE B N 1
ATOM 5574 C CA . ILE B 1 354 ? -4.18 8.75 12.695 1 97.25 354 ILE B CA 1
ATOM 5575 C C . ILE B 1 354 ? -4.477 9.148 11.258 1 97.25 354 ILE B C 1
ATOM 5577 O O . ILE B 1 354 ? -5.074 8.375 10.5 1 97.25 354 ILE B O 1
ATOM 5581 N N . ASN B 1 355 ? -4.105 10.367 10.789 1 95.94 355 ASN B N 1
ATOM 5582 C CA . ASN B 1 355 ? -4.367 10.977 9.492 1 95.94 355 ASN B CA 1
ATOM 5583 C C . ASN B 1 355 ? -5.754 11.609 9.445 1 95.94 355 ASN B C 1
ATOM 5585 O O . ASN B 1 355 ? -6.633 11.258 10.234 1 95.94 355 ASN B O 1
ATOM 5589 N N . GLY B 1 356 ? -5.973 12.516 8.617 1 96 356 GLY B N 1
ATOM 5590 C CA . GLY B 1 356 ? -7.227 13.242 8.5 1 96 356 GLY B CA 1
ATOM 5591 C C . GLY B 1 356 ? -7.461 14.211 9.648 1 96 356 GLY B C 1
ATOM 5592 O O . GLY B 1 356 ? -6.656 15.117 9.875 1 96 356 GLY B O 1
ATOM 5593 N N . LEU B 1 357 ? -8.508 13.898 10.453 1 97.19 357 LEU B N 1
ATOM 5594 C CA . LEU B 1 357 ? -8.836 14.781 11.57 1 97.19 357 LEU B CA 1
ATOM 5595 C C . LEU B 1 357 ? -7.855 14.594 12.719 1 97.19 357 LEU B C 1
ATOM 5597 O O . LEU B 1 357 ? -7.578 15.531 13.477 1 97.19 357 LEU B O 1
ATOM 5601 N N . ALA B 1 358 ? -7.371 13.352 12.836 1 96.5 358 ALA B N 1
ATOM 5602 C CA . ALA B 1 358 ? -6.281 13.086 13.766 1 96.5 358 ALA B CA 1
ATOM 5603 C C . ALA B 1 358 ? -4.926 13.227 13.086 1 96.5 358 ALA B C 1
ATOM 5605 O O . ALA B 1 358 ? -4.098 12.32 13.133 1 96.5 358 ALA B O 1
ATOM 5606 N N . GLY B 1 359 ? -4.68 14.297 12.375 1 95.88 359 GLY B N 1
ATOM 5607 C CA . GLY B 1 359 ? -3.48 14.594 11.609 1 95.88 359 GLY B CA 1
ATOM 5608 C C . GLY B 1 359 ? -3.342 16.062 11.266 1 95.88 359 GLY B C 1
ATOM 5609 O O . GLY B 1 359 ? -3.584 16.938 12.109 1 95.88 359 GLY B O 1
ATOM 5610 N N . GLU B 1 360 ? -2.873 16.312 10.016 1 93.88 360 GLU B N 1
ATOM 5611 C CA . GLU B 1 360 ? -2.543 17.688 9.633 1 93.88 360 GLU B CA 1
ATOM 5612 C C . GLU B 1 360 ? -3.482 18.188 8.547 1 93.88 360 GLU B C 1
ATOM 5614 O O . GLU B 1 360 ? -3.619 19.406 8.352 1 93.88 360 GLU B O 1
ATOM 5619 N N . HIS B 1 361 ? -4.203 17.312 7.922 1 93.81 361 HIS B N 1
ATOM 5620 C CA . HIS B 1 361 ? -4.859 17.672 6.664 1 93.81 361 HIS B CA 1
ATOM 5621 C C . HIS B 1 361 ? -6.102 18.516 6.91 1 93.81 361 HIS B C 1
ATOM 5623 O O . HIS B 1 361 ? -6.641 19.125 5.98 1 93.81 361 HIS B O 1
ATOM 5629 N N . TRP B 1 362 ? -6.477 18.609 8.156 1 95.81 362 TRP B N 1
ATOM 5630 C CA . TRP B 1 362 ? -7.688 19.375 8.461 1 95.81 362 TRP B CA 1
ATOM 5631 C C . TRP B 1 362 ? -7.41 20.875 8.469 1 95.81 362 TRP B C 1
ATOM 5633 O O . TRP B 1 362 ? -8.328 21.672 8.336 1 95.81 362 TRP B O 1
ATOM 5643 N N . SER B 1 363 ? -6.152 21.234 8.711 1 95.12 363 SER B N 1
ATOM 5644 C CA . SER B 1 363 ? -5.82 22.641 8.875 1 95.12 363 SER B CA 1
ATOM 5645 C C . SER B 1 363 ? -5.973 23.406 7.559 1 95.12 363 SER B C 1
ATOM 5647 O O . SER B 1 363 ? -5.82 22.828 6.48 1 95.12 363 SER B O 1
ATOM 5649 N N . ARG B 1 364 ? -6.23 24.656 7.652 1 94.94 364 ARG B N 1
ATOM 5650 C CA . ARG B 1 364 ? -6.434 25.5 6.477 1 94.94 364 ARG B CA 1
ATOM 5651 C C . ARG B 1 364 ? -5.109 25.812 5.789 1 94.94 364 ARG B C 1
ATOM 5653 O O . ARG B 1 364 ? -5.086 26.438 4.73 1 94.94 364 ARG B O 1
ATOM 5660 N N . LEU B 1 365 ? -4.035 25.344 6.41 1 92.25 365 LEU B N 1
ATOM 5661 C CA . LEU B 1 365 ? -2.762 25.438 5.707 1 92.25 365 LEU B CA 1
ATOM 5662 C C . LEU B 1 365 ? -2.789 24.625 4.414 1 92.25 365 LEU B C 1
ATOM 5664 O O . LEU B 1 365 ? -2.002 24.891 3.5 1 92.25 365 LEU B O 1
ATOM 5668 N N . ILE B 1 366 ? -3.668 23.672 4.414 1 89.69 366 ILE B N 1
ATOM 5669 C CA . ILE B 1 366 ? -3.881 22.828 3.242 1 89.69 366 ILE B CA 1
ATOM 5670 C C . ILE B 1 366 ? -5.266 23.094 2.656 1 89.69 366 ILE B C 1
ATOM 5672 O O . ILE B 1 366 ? -6.281 22.797 3.295 1 89.69 366 ILE B O 1
ATOM 5676 N N . GLY B 1 367 ? -5.344 23.656 1.509 1 86.38 367 GLY B N 1
ATOM 5677 C CA . GLY B 1 367 ? -6.605 23.875 0.822 1 86.38 367 GLY B CA 1
ATOM 5678 C C . GLY B 1 367 ? -7.277 25.188 1.225 1 86.38 367 GLY B C 1
ATOM 5679 O O . GLY B 1 367 ? -8.398 25.469 0.791 1 86.38 367 GLY B O 1
ATOM 5680 N N . GLY B 1 368 ? -6.609 25.891 2.135 1 86.75 368 GLY B N 1
ATOM 5681 C CA . GLY B 1 368 ? -7.164 27.172 2.559 1 86.75 368 GLY B CA 1
ATOM 5682 C C . GLY B 1 368 ? -6.551 28.359 1.84 1 86.75 368 GLY B C 1
ATOM 5683 O O . GLY B 1 368 ? -5.547 28.219 1.143 1 86.75 368 GLY B O 1
ATOM 5684 N N . THR B 1 369 ? -7.242 29.469 1.876 1 85 369 THR B N 1
ATOM 5685 C CA . THR B 1 369 ? -6.742 30.734 1.34 1 85 369 THR B CA 1
ATOM 5686 C C . THR B 1 369 ? -6.836 31.844 2.387 1 85 369 THR B C 1
ATOM 5688 O O . THR B 1 369 ? -7.762 31.859 3.201 1 85 369 THR B O 1
ATOM 5691 N N . PHE B 1 370 ? -5.852 32.719 2.381 1 85.44 370 PHE B N 1
ATOM 5692 C CA . PHE B 1 370 ? -5.809 33.781 3.379 1 85.44 370 PHE B CA 1
ATOM 5693 C C . PHE B 1 370 ? -5.719 35.156 2.711 1 85.44 370 PHE B C 1
ATOM 5695 O O . PHE B 1 370 ? -5.504 36.156 3.381 1 85.44 370 PHE B O 1
ATOM 5702 N N . ASN B 1 371 ? -5.738 35.125 1.303 1 68.69 371 ASN B N 1
ATOM 5703 C CA . ASN B 1 371 ? -5.652 36.406 0.606 1 68.69 371 ASN B CA 1
ATOM 5704 C C . ASN B 1 371 ? -6.836 37.312 0.938 1 68.69 371 ASN B C 1
ATOM 5706 O O . ASN B 1 371 ? -7.918 36.844 1.271 1 68.69 371 ASN B O 1
ATOM 5710 N N . ARG B 1 372 ? -6.617 38.594 1.507 1 52.16 372 ARG B N 1
ATOM 5711 C CA . ARG B 1 372 ? -7.496 39.75 1.769 1 52.16 372 ARG B CA 1
ATOM 5712 C C . ARG B 1 372 ? -8.57 39.844 0.697 1 52.16 372 ARG B C 1
ATOM 5714 O O . ARG B 1 372 ? -8.266 39.906 -0.497 1 52.16 372 ARG B O 1
ATOM 5721 N N . ILE B 1 373 ? -9.719 39.062 0.719 1 34.56 373 ILE B N 1
ATOM 5722 C CA . ILE B 1 373 ? -10.727 39.875 0.063 1 34.56 373 ILE B CA 1
ATOM 5723 C C . ILE B 1 373 ? -11 41.125 0.904 1 34.56 373 ILE B C 1
ATOM 5725 O O . ILE B 1 373 ? -11.148 41.031 2.127 1 34.56 373 ILE B O 1
#

Sequence (746 aa):
MSDIRSLAVEDIPAVARLFQKVFRNSAEEPPPAFIEYLRQLYIDAPGNDPEIRPLVYSNDDGRISGFVGANTLAMTYRGRPLRAAICGSLMVEGHESDPMAGARLLKAFLAGPQDLSFSETASEVSTQMWTKLRGAVLPQYSLDWIRVIRPASFGLDLVASRFGPARALGPLAHAFDRRHRGKLRRGELRWSGVPDAATTQGPLQVADIDRHGFAELFAPLTRQFAVQPAWAEGQLDHILEDAEKKPEFGAPVLAAVRTRSGAPVGAFFYHLQPGGTARVLQVLALPGQAGSILDCLIEHAAARGAAAVRGRTQPALLEAMMGRRIGFVHAASTVVHSREEELVDAFRHAQGFINGLAGEHWSRLIGGTFNRIMSDIRSLAVEDIPAVARLFQKVFRNSAEEPPPAFIEYLRQLYIDAPGNDPEIRPLVYSNDDGRISGFVGANTLAMTYRGRPLRAAICGSLMVEGHESDPMAGARLLKAFLAGPQDLSFSETASEVSTQMWTKLRGAVLPQYSLDWIRVIRPASFGLDLVASRFGPARALGPLAHAFDRRHRGKLRRGELRWSGVPDAATTQGPLQVADIDRHGFAELFAPLTRQFAVQPAWAEGQLDHILEDAEKKPEFGAPVLAAVRTRSGAPVGAFFYHLQPGGTARVLQVLALPGQAGSILDCLIEHAAARGAAAVRGRTQPALLEAMMGRRIGFVHAASTVVHSREEELVDAFRHAQGFINGLAGEHWSRLIGGTFNRI

Secondary structure (DSSP, 8-state):
--EEEE--GGGHHHHHHHHHHHHS---SPPPHHHHHHHHIIIIISTT--TTS--EEEE-TTS-EEEEEEEEEEEEEETTEEEEEEEEEEEEES-TTT-TTHHHHHHHHHHTSS-SEEEEEEE-HHHHHHHHHTT-EE-GGGS-EEEEES-HHHHHHHHHHTTSGGGGGGHHHHHHHHHHHHHTS-TT---SS---TT--S-SSEEEEEE-HHHHHHHHHHHTTT-SEEE-PPTTHHHHHHHHHH--TTT-EEEEEEEEETT--EEEEEEEEE-TTSEEEEEEEEE-TT-HHHHHHHHHHHHHHTT-SEEEEE--HHHHHHHTTTT-EEE--SEEEEE-SSHHHHHHHHTT-B--BTTBSSTTSTTTT------/--EEEE--GGGHHHHHHHHHHHHS---SPPPHHHHHHHHIIIIISTT--TTS--EEEE-TTS-EEEEEEEEEEEEEETTEEEEEEEEEEEEES-TTT-TTHHHHHHHHHHTSS-SEEEEEEE-HHHHHHHHHTT-EE-GGGS-EEEEES-HHHHHHHHHHTT-GGGGGGHHHHHHHHHHHHHTS-TT---SS---S---S-SSEEEEEE-HHHHHHHHHHHTTT-SEEE-PPTTHHHHHHHHHH--TTT-EEEEEEEEETT--EEEEEEEEE-TTSEEEEEEEEE-TT-HHHHHHHHHHHHHHTT-SEEEEE--HHHHHHHTTTT-EEE--SEEEEE-SSHHHHHHHHTT-B--BTTBSSTTSTTTT------

Solvent-accessible surface area (backbone atoms only — not comparable to full-atom values): 38689 Å² total; per-residue (Å²): 107,74,42,79,43,70,63,49,82,86,45,38,62,59,51,39,40,48,46,30,38,71,77,61,70,32,89,59,79,61,43,67,58,42,36,51,46,52,42,37,65,55,63,65,36,61,50,53,40,89,80,53,53,21,36,32,28,26,38,75,86,66,45,76,37,28,35,36,39,29,40,41,42,39,25,25,50,78,78,42,80,38,45,29,33,38,46,41,73,74,45,60,61,59,49,85,83,44,71,55,53,56,54,53,51,50,53,54,58,74,65,43,83,55,54,32,37,33,26,47,70,29,43,68,68,50,43,52,50,38,44,76,71,68,26,42,78,39,56,57,47,17,30,34,36,39,35,54,50,20,64,46,26,32,52,38,43,62,44,21,76,76,40,62,75,48,52,75,51,42,66,58,21,43,51,51,25,50,54,54,40,68,69,44,65,83,84,64,86,53,62,51,54,69,41,81,75,67,60,68,75,56,71,52,44,78,43,80,46,54,69,67,58,51,58,66,46,46,61,76,39,42,65,87,36,44,29,27,75,48,67,40,81,64,21,58,61,51,46,47,60,41,43,46,52,19,69,78,38,24,52,62,45,37,34,38,30,18,38,80,88,61,51,75,47,27,33,40,34,31,20,36,31,87,48,24,53,27,44,41,49,39,78,38,36,31,92,92,31,37,43,62,42,50,52,50,49,55,51,54,41,44,75,65,40,25,8,23,39,32,34,70,35,35,51,66,48,48,52,41,40,58,74,60,45,40,38,32,35,54,82,32,34,18,35,39,34,46,88,46,61,68,61,52,47,34,47,76,68,62,26,45,61,65,49,24,82,58,50,60,64,31,40,41,90,52,43,36,81,46,76,83,124,108,74,42,79,43,70,63,49,82,86,45,36,60,57,52,39,40,48,45,30,40,72,77,61,70,32,89,58,80,62,42,68,58,43,36,52,46,52,43,37,66,54,62,66,37,60,51,55,40,89,81,52,53,21,36,32,28,25,40,76,86,65,46,74,37,28,35,36,40,30,39,41,40,40,25,25,49,78,80,41,81,37,45,29,34,38,46,40,73,75,45,59,60,60,51,84,82,44,70,55,53,57,55,53,50,51,50,54,58,73,65,44,83,56,54,33,37,34,26,49,70,29,43,66,68,51,43,52,49,37,45,75,69,69,26,42,78,37,55,56,47,17,31,32,37,38,34,56,54,20,65,46,26,32,52,38,43,62,43,21,77,77,39,62,75,49,51,74,49,42,66,58,21,43,52,51,26,50,55,55,41,68,68,42,66,82,83,64,86,52,66,51,54,69,36,81,75,66,60,71,73,57,70,52,44,78,42,80,44,53,72,68,58,51,58,66,46,46,60,76,38,42,65,86,34,44,28,26,74,47,66,41,81,64,21,58,61,51,46,47,58,40,44,46,51,18,70,76,39,24,52,62,45,37,35,40,30,18,39,81,89,61,51,76,46,28,33,39,32,31,20,37,32,86,48,24,53,26,45,41,50,40,78,39,38,33,93,91,31,37,42,60,43,50,51,50,48,53,51,54,41,44,74,66,41,26,8,24,40,32,34,71,35,35,52,66,48,49,51,40,42,60,76,60,47,38,37,32,35,53,81,32,35,18,34,39,36,45,91,47,61,66,61,51,47,34,48,76,68,62,26,45,61,64,50,24,81,58,50,61,64,32,40,42,91,52,43,36,82,46,75,84,124

Nearest PDB structures (foldseek):
  4my3-assembly3_D  TM=6.458E-01  e=2.294E-12  Kribbella flavida DSM 17836
  5us1-assembly1_A  TM=6.982E-01  e=5.447E-07  Providencia stuartii
  5us1-assembly4_H  TM=7.125E-01  e=9.481E-07  Providencia stuartii
  6vou-assembly1_A  TM=6.774E-01  e=6.968E-07  Providencia stuartii
  6vou-assembly1_B  TM=6.930E-01  e=2.872E-06  Providencia stuartii

pLDDT: mean 86.92, std 16.94, range [31.62, 98.69]

Foldseek 3Di:
DKDKDFDDLVCLQLLQCQCCCFVVVDNDRDDPLSSVQSCQQFPVAPPHDPQQGKMFIADPVRGTFWIKGWDWFWKAFQRHIFIEIFIDDTGGHPCVVPVCRSLVRVLVNLPTPGQKYKAQFADPVSVVSCVVSVKDFAVQQQKKKKQFAQVLLAVLQVVCVVVVVSCVCNVVSVVVSVVVQVPDDDPDLDQHHPNPPPPPPDQKDKDWDDQVVVVVVQCVLLVQFSMGTDGDVCNSVSLSVQLQAQPQAAGKTKMFMAGNVGHTFWIWIWHHDASEETETQDIGGHPPCLLVSVSVVQSVCVVRNYRMYMYTGANRNVVSCVSNNMDIDGRGTMIMDGPDVVVVVSVNVRRHDDGRSNHDCSHLVHSHDRPDD/DKDKDFDDLVCLQLLQCQCCCFVVVDNDRDDPLSSVQSCQQFPVAPPHDPQQGKMFIADPVRGTFWIKGWDWFWKAFQRHIFIEIFIDDTGGHPCVVPVCRSLVRVLVNLPTPGQKYKAQFADPVRVVSCVVSVKDFAVQQQKKKKAFAQVLLAVLQVVCVVVVVSCVCNVVSVVVSVVVQVPDDDPDLDLHHPNPPPPPPDQKDKDWDDQVVVVVVQCVLLVQFSMGTDGDVCNSVRLSVQLQAQPQAAGKTKMFMAGNVGHTFWIWIWHHDASEETETQDIGGHPPCLLVSVSVVQSVCVVRNYRMYMYTGANRNVVSCVSNNMDIDGRGTMIMDGPDVVVVVSVNVRRHDDGRSNHDCSHLVHSHDRPDD

Radius of gyration: 27.26 Å; Cα contacts (8 Å, |Δi|>4): 1555; chains: 2; bounding box: 66×79×64 Å

Organism: Rhizobium meliloti (strain 1021) (NCBI:txid266834)